Protein AF-A0A6P1ME14-F1 (afdb_monomer_lite)

pLDDT: mean 78.13, std 20.71, range [22.12, 97.94]

Foldseek 3Di:
DDDDDDDDDDPPPPPPPPPDPAQAEDELDPDDDDDGPPDAPQDPVCPPPPPPDQADFDFYDHPVQSQEGEGPEEGEHQEYEFEAPHAREYEDQYEYHHCAEYEQAYEATEYEYYHNYEYAYNAEYEYNDYEYEYEYEANYEYEHQYYDDPDAPYEYEYEYYNQYEYEHDNHPLPAAHAAPHEYEYEDAYEYEDPPAALVRCCVRYQVNHYAYEAEAWYKYFGDADDDCPVVVVVSVVVRRYHYHHPDDDDDDQDWDQDNVGRMTTRDPRQVLNVVCVVLVDNCDDQQGQSCPLPHGSVQCSQQVADSVDSVGSHDDWDWDDDPQWIKIKGKGFPPGPQKDKAKWKDQDPVVVDTDRDQKDWDDWACPVDRIIMTIIIGHPPDPGMDMDMDMDGD

Organism: NCBI:txid2697043

Structure (mmCIF, N/CA/C/O backbone):
data_AF-A0A6P1ME14-F1
#
_entry.id   AF-A0A6P1ME14-F1
#
loop_
_atom_site.group_PDB
_atom_site.id
_atom_site.type_symbol
_atom_site.label_atom_id
_atom_site.label_alt_id
_atom_site.label_comp_id
_atom_site.label_asym_id
_atom_site.label_entity_id
_atom_site.label_seq_id
_atom_site.pdbx_PDB_ins_code
_atom_site.Cartn_x
_atom_site.Cartn_y
_atom_site.Cartn_z
_atom_site.occupancy
_atom_site.B_iso_or_equiv
_atom_site.auth_seq_id
_atom_site.auth_comp_id
_atom_site.auth_asym_id
_atom_site.auth_atom_id
_atom_site.pdbx_PDB_model_num
ATOM 1 N N . MET A 1 1 ? 82.181 26.492 -39.542 1.00 42.84 1 MET A N 1
ATOM 2 C CA . MET A 1 1 ? 81.025 25.579 -39.397 1.00 42.84 1 MET A CA 1
ATOM 3 C C . MET A 1 1 ? 79.890 26.352 -38.741 1.00 42.84 1 MET A C 1
ATOM 5 O O . MET A 1 1 ? 80.064 26.824 -37.628 1.00 42.84 1 MET A O 1
ATOM 9 N N . ARG A 1 2 ? 78.790 26.602 -39.465 1.00 36.75 2 ARG A N 1
ATOM 10 C CA . ARG A 1 2 ? 77.637 27.383 -38.981 1.00 36.75 2 ARG A CA 1
ATOM 11 C C . ARG A 1 2 ? 76.643 26.447 -38.288 1.00 36.75 2 ARG A C 1
ATOM 13 O O . ARG A 1 2 ? 76.099 25.559 -38.936 1.00 36.75 2 ARG A O 1
ATOM 20 N N . SER A 1 3 ? 76.435 26.657 -36.991 1.00 40.84 3 SER A N 1
ATOM 21 C CA . SER A 1 3 ? 75.409 25.988 -36.185 1.00 40.84 3 SER A CA 1
ATOM 22 C C . SER A 1 3 ? 74.019 26.469 -36.615 1.00 40.84 3 SER A C 1
ATOM 24 O O . SER A 1 3 ? 73.755 27.671 -36.635 1.00 40.84 3 SER A O 1
ATOM 26 N N . ARG A 1 4 ? 73.146 25.538 -37.015 1.00 40.12 4 ARG A N 1
ATOM 27 C CA . ARG A 1 4 ? 71.728 25.798 -37.293 1.00 40.12 4 ARG A CA 1
ATOM 28 C C . ARG A 1 4 ? 70.931 25.499 -36.024 1.00 40.12 4 ARG A C 1
ATOM 30 O O . ARG A 1 4 ? 70.726 24.336 -35.692 1.00 40.12 4 ARG A O 1
ATOM 37 N N . VAL A 1 5 ? 70.467 26.546 -35.347 1.00 38.69 5 VAL A N 1
ATOM 38 C CA . VAL A 1 5 ? 69.468 26.449 -34.276 1.00 38.69 5 VAL A CA 1
ATOM 39 C C . VAL A 1 5 ? 68.116 26.160 -34.930 1.00 38.69 5 VAL A C 1
ATOM 41 O O . VAL A 1 5 ? 67.584 26.992 -35.664 1.00 38.69 5 VAL A O 1
ATOM 44 N N . LYS A 1 6 ? 67.588 24.951 -34.719 1.00 34.69 6 LYS A N 1
ATOM 45 C CA . LYS A 1 6 ? 66.213 24.594 -35.083 1.00 34.69 6 LYS A CA 1
ATOM 46 C C . LYS A 1 6 ? 65.283 25.139 -34.001 1.00 34.69 6 LYS A C 1
ATOM 48 O O . LYS A 1 6 ? 65.315 24.665 -32.871 1.00 34.69 6 LYS A O 1
ATOM 53 N N . TRP A 1 7 ? 64.458 26.115 -34.359 1.00 30.25 7 TRP A N 1
ATOM 54 C CA . TRP A 1 7 ? 63.293 26.496 -33.571 1.00 30.25 7 TRP A CA 1
ATOM 55 C C . TRP A 1 7 ? 62.245 25.384 -33.698 1.00 30.25 7 TRP A C 1
ATOM 57 O O . TRP A 1 7 ? 61.691 25.174 -34.776 1.00 30.25 7 TRP A O 1
ATOM 67 N N . MET A 1 8 ? 62.006 24.641 -32.617 1.00 27.20 8 MET A N 1
ATOM 68 C CA . MET A 1 8 ? 60.807 23.817 -32.470 1.00 27.20 8 MET A CA 1
ATOM 69 C C . MET A 1 8 ? 59.681 24.747 -32.027 1.00 27.20 8 MET A C 1
ATOM 71 O O . MET A 1 8 ? 59.617 25.145 -30.867 1.00 27.20 8 MET A O 1
ATOM 75 N N . GLY A 1 9 ? 58.826 25.134 -32.973 1.00 29.95 9 GLY A N 1
ATOM 76 C CA . GLY A 1 9 ? 57.543 25.746 -32.654 1.00 29.95 9 GLY A CA 1
ATOM 77 C C . GLY A 1 9 ? 56.704 24.726 -31.895 1.00 29.95 9 GLY A C 1
ATOM 78 O O . GLY A 1 9 ? 56.288 23.717 -32.459 1.00 29.95 9 GLY A O 1
ATOM 79 N N . MET A 1 10 ? 56.515 24.964 -30.603 1.00 24.14 10 MET A N 1
ATOM 80 C CA . MET A 1 10 ? 55.598 24.206 -29.768 1.00 24.14 10 MET A CA 1
ATOM 81 C C . MET A 1 10 ? 54.180 24.596 -30.196 1.00 24.14 10 MET A C 1
ATOM 83 O O . MET A 1 10 ? 53.711 25.695 -29.904 1.00 24.14 10 MET A O 1
ATOM 87 N N . LEU A 1 11 ? 53.529 23.722 -30.966 1.00 23.81 11 LEU A N 1
ATOM 88 C CA . LEU A 1 11 ? 52.112 23.839 -31.288 1.00 23.81 11 LEU A CA 1
ATOM 89 C C . LEU A 1 11 ? 51.332 23.582 -29.996 1.00 23.81 11 LEU A C 1
ATOM 91 O O . LEU A 1 11 ? 51.128 22.440 -29.593 1.00 23.81 11 LEU A O 1
ATOM 95 N N . MET A 1 12 ? 50.945 24.657 -29.318 1.00 22.16 12 MET A N 1
ATOM 96 C CA . MET A 1 12 ? 50.027 24.598 -28.192 1.00 22.16 12 MET A CA 1
ATOM 97 C C . MET A 1 12 ? 48.624 24.376 -28.767 1.00 22.16 12 MET A C 1
ATOM 99 O O . MET A 1 12 ? 47.955 25.318 -29.187 1.00 22.16 12 MET A O 1
ATOM 103 N N . VAL A 1 13 ? 48.199 23.115 -28.859 1.00 23.05 13 VAL A N 1
ATOM 104 C CA . VAL A 1 13 ? 46.792 22.786 -29.098 1.00 23.05 13 VAL A CA 1
ATOM 105 C C . VAL A 1 13 ? 46.069 23.033 -27.781 1.00 23.05 13 VAL A C 1
ATOM 107 O O . VAL A 1 13 ? 46.094 22.206 -26.874 1.00 23.05 13 VAL A O 1
ATOM 110 N N . VAL A 1 14 ? 45.459 24.208 -27.658 1.00 22.12 14 VAL A N 1
ATOM 111 C CA . VAL A 1 14 ? 44.410 24.428 -26.666 1.00 22.12 14 VAL A CA 1
ATOM 112 C C . VAL A 1 14 ? 43.217 23.610 -27.143 1.00 22.12 14 VAL A C 1
ATOM 114 O O . VAL A 1 14 ? 42.500 24.020 -28.054 1.00 22.12 14 VAL A O 1
ATOM 117 N N . ILE A 1 15 ? 43.026 22.424 -26.567 1.00 25.47 15 ILE A N 1
ATOM 118 C CA . ILE A 1 15 ? 41.727 21.761 -26.623 1.00 25.47 15 ILE A CA 1
ATOM 119 C C . ILE A 1 15 ? 40.830 22.594 -25.713 1.00 25.47 15 ILE A C 1
ATOM 121 O O . ILE A 1 15 ? 40.847 22.449 -24.493 1.00 25.47 15 ILE A O 1
ATOM 125 N N . ALA A 1 16 ? 40.091 23.528 -26.308 1.00 24.59 16 ALA A N 1
ATOM 126 C CA . ALA A 1 16 ? 38.896 24.038 -25.668 1.00 24.59 16 ALA A CA 1
ATOM 127 C C . ALA A 1 16 ? 37.980 22.826 -25.477 1.00 24.59 16 ALA A C 1
ATOM 129 O O . ALA A 1 16 ? 37.454 22.284 -26.450 1.00 24.59 16 ALA A O 1
ATOM 130 N N . VAL A 1 17 ? 37.835 22.362 -24.236 1.00 31.52 17 VAL A N 1
ATOM 131 C CA . VAL A 1 17 ? 36.714 21.499 -23.879 1.00 31.52 17 VAL A CA 1
ATOM 132 C C . VAL A 1 17 ? 35.486 22.373 -24.064 1.00 31.52 17 VAL A C 1
ATOM 134 O O . VAL A 1 17 ? 35.168 23.217 -23.228 1.00 31.52 17 VAL A O 1
ATOM 137 N N . VAL A 1 18 ? 34.854 22.245 -25.226 1.00 32.25 18 VAL A N 1
ATOM 138 C CA . VAL A 1 18 ? 33.526 22.793 -25.444 1.00 32.25 18 VAL A CA 1
ATOM 139 C C . VAL A 1 18 ? 32.626 22.003 -24.505 1.00 32.25 18 VAL A C 1
ATOM 141 O O . VAL A 1 18 ? 32.340 20.831 -24.745 1.00 32.25 18 VAL A O 1
ATOM 144 N N . SER A 1 19 ? 32.234 22.627 -23.397 1.00 40.09 19 SER A N 1
ATOM 145 C CA . SER A 1 19 ? 31.098 22.198 -22.589 1.00 40.09 19 SER A CA 1
ATOM 146 C C . SER A 1 19 ? 29.894 22.094 -23.528 1.00 40.09 19 SER A C 1
ATOM 148 O O . SER A 1 19 ? 29.327 23.112 -23.926 1.00 40.09 19 SER A O 1
ATOM 150 N N . GLY A 1 20 ? 29.580 20.886 -23.988 1.00 37.31 20 GLY A N 1
ATOM 151 C CA . GLY A 1 20 ? 28.549 20.693 -25.007 1.00 37.31 20 GLY A CA 1
ATOM 152 C C . GLY A 1 20 ? 28.558 19.347 -25.723 1.00 37.31 20 GLY A C 1
ATOM 153 O O . GLY A 1 20 ? 27.591 19.045 -26.414 1.00 37.31 20 GLY A O 1
ATOM 154 N N . VAL A 1 21 ? 29.585 18.506 -25.561 1.00 41.06 21 VAL A N 1
ATOM 155 C CA . VAL A 1 21 ? 29.520 17.134 -26.087 1.00 41.06 21 VAL A CA 1
ATOM 156 C C . VAL A 1 21 ? 28.715 16.271 -25.111 1.00 41.06 21 VAL A C 1
ATOM 158 O O . VAL A 1 21 ? 29.272 15.615 -24.236 1.00 41.06 21 VAL A O 1
ATOM 161 N N . GLN A 1 22 ? 27.385 16.311 -25.238 1.00 48.19 22 GLN A N 1
ATOM 162 C CA . GLN A 1 22 ? 26.518 15.262 -24.698 1.00 48.19 22 GLN A CA 1
ATOM 163 C C . GLN A 1 22 ? 26.996 13.916 -25.252 1.00 48.19 22 GLN A C 1
ATOM 165 O O . GLN A 1 22 ? 27.201 13.774 -26.460 1.00 48.19 22 GLN A O 1
ATOM 170 N N . ALA A 1 23 ? 27.167 12.923 -24.383 1.00 49.28 23 ALA A N 1
ATOM 171 C CA . ALA A 1 23 ? 27.385 11.557 -24.830 1.00 49.28 23 ALA A CA 1
ATOM 172 C C . ALA A 1 23 ? 26.165 11.111 -25.657 1.00 49.28 23 ALA A C 1
ATOM 174 O O . ALA A 1 23 ? 25.034 11.078 -25.164 1.00 49.28 23 ALA A O 1
ATOM 175 N N . ALA A 1 24 ? 26.387 10.810 -26.938 1.00 58.59 24 ALA A N 1
ATOM 176 C CA . ALA A 1 24 ? 25.309 10.499 -27.876 1.00 58.59 24 ALA A CA 1
ATOM 177 C C . ALA A 1 24 ? 24.588 9.177 -27.532 1.00 58.59 24 ALA A C 1
ATOM 179 O O . ALA A 1 24 ? 23.380 9.055 -27.754 1.00 58.59 24 ALA A O 1
ATOM 180 N N . THR A 1 25 ? 25.305 8.216 -26.940 1.00 56.34 25 THR A N 1
ATOM 181 C CA . THR A 1 25 ? 24.776 6.907 -26.535 1.00 56.34 25 THR A CA 1
ATOM 182 C C . THR A 1 25 ? 25.690 6.286 -25.475 1.00 56.34 25 THR A C 1
ATOM 184 O O . THR A 1 25 ? 26.910 6.326 -25.636 1.00 56.34 25 THR A O 1
ATOM 187 N N . VAL A 1 26 ? 25.114 5.696 -24.424 1.00 63.88 26 VAL A N 1
ATOM 188 C CA . VAL A 1 26 ? 25.801 4.734 -23.540 1.00 63.88 26 VAL A CA 1
ATOM 189 C C . VAL A 1 26 ? 25.343 3.333 -23.937 1.00 63.88 26 VAL A C 1
ATOM 191 O O . VAL A 1 26 ? 24.138 3.074 -23.982 1.00 63.88 26 VAL A O 1
ATOM 194 N N . ASP A 1 27 ? 26.295 2.457 -24.251 1.00 60.56 27 ASP A N 1
ATOM 195 C CA . ASP A 1 27 ? 26.045 1.071 -24.655 1.00 60.56 27 ASP A CA 1
ATOM 196 C C . ASP A 1 27 ? 26.793 0.118 -23.713 1.00 60.56 27 ASP A C 1
ATOM 198 O O . ASP A 1 27 ? 28.022 0.172 -23.603 1.00 60.56 27 ASP A O 1
ATOM 202 N N . MET A 1 28 ? 26.057 -0.732 -22.996 1.00 61.06 28 MET A N 1
ATOM 203 C CA . MET A 1 28 ? 26.640 -1.738 -22.106 1.00 61.06 28 MET A CA 1
ATOM 204 C C . MET A 1 28 ? 26.866 -3.031 -22.895 1.00 61.06 28 MET A C 1
ATOM 206 O O . MET A 1 28 ? 26.016 -3.920 -22.930 1.00 61.06 28 MET A O 1
ATOM 210 N N . VAL A 1 29 ? 28.016 -3.130 -23.573 1.00 53.41 29 VAL A N 1
ATOM 211 C CA . VAL A 1 29 ? 28.292 -4.240 -24.498 1.00 53.41 29 VAL A CA 1
ATOM 212 C C . VAL A 1 29 ? 28.886 -5.471 -23.805 1.00 53.41 29 VAL A C 1
ATOM 214 O O . VAL A 1 29 ? 29.984 -5.441 -23.233 1.00 53.41 29 VAL A O 1
ATOM 217 N N . GLY A 1 30 ? 28.228 -6.618 -23.989 1.00 41.38 30 GLY A N 1
ATOM 218 C CA . GLY A 1 30 ? 28.796 -7.951 -23.789 1.00 41.38 30 GLY A CA 1
ATOM 219 C C . GLY A 1 30 ? 29.881 -8.275 -24.830 1.00 41.38 30 GLY A C 1
ATOM 220 O O . GLY A 1 30 ? 29.626 -9.000 -25.780 1.00 41.38 30 GLY A O 1
ATOM 221 N N . ASN A 1 31 ? 31.095 -7.750 -24.618 1.00 48.91 31 ASN A N 1
ATOM 222 C CA . ASN A 1 31 ? 32.403 -8.079 -25.241 1.00 48.91 31 ASN A CA 1
ATOM 223 C C . ASN A 1 31 ? 32.952 -7.050 -26.252 1.00 48.91 31 ASN A C 1
ATOM 225 O O . ASN A 1 31 ? 33.573 -7.443 -27.237 1.00 48.91 31 ASN A O 1
ATOM 229 N N . GLY A 1 32 ? 32.763 -5.744 -26.024 1.00 39.75 32 GLY A N 1
ATOM 230 C CA . GLY A 1 32 ? 33.140 -4.702 -26.990 1.00 39.75 32 GLY A CA 1
ATOM 231 C C . GLY A 1 32 ? 34.232 -3.735 -26.529 1.00 39.75 32 GLY A C 1
ATOM 232 O O . GLY A 1 32 ? 34.147 -3.164 -25.451 1.00 39.75 32 GLY A O 1
ATOM 233 N N . THR A 1 33 ? 35.224 -3.550 -27.397 1.00 44.62 33 THR A N 1
ATOM 234 C CA . THR A 1 33 ? 36.292 -2.540 -27.391 1.00 44.62 33 THR A CA 1
ATOM 235 C C . THR A 1 33 ? 35.777 -1.099 -27.495 1.00 44.62 33 THR A C 1
ATOM 237 O O . THR A 1 33 ? 34.834 -0.849 -28.242 1.00 44.62 33 THR A O 1
ATOM 240 N N . ASP A 1 34 ? 36.481 -0.175 -26.830 1.00 43.88 34 ASP A N 1
ATOM 241 C CA . ASP A 1 34 ? 36.340 1.291 -26.866 1.00 43.88 34 ASP A CA 1
ATOM 242 C C . ASP A 1 34 ? 35.804 1.875 -28.182 1.00 43.88 34 ASP A C 1
ATOM 244 O O . ASP A 1 34 ? 36.520 1.967 -29.182 1.00 43.88 34 ASP A O 1
ATOM 248 N N . THR A 1 35 ? 34.582 2.406 -28.145 1.00 39.44 35 THR A N 1
ATOM 249 C CA . THR A 1 35 ? 34.130 3.415 -29.108 1.00 39.44 35 THR A CA 1
ATOM 250 C C . THR A 1 35 ? 33.301 4.479 -28.393 1.00 39.44 35 THR A C 1
ATOM 252 O O . THR A 1 35 ? 32.316 4.147 -27.742 1.00 39.44 35 THR A O 1
ATOM 255 N N . ASN A 1 36 ? 33.675 5.753 -28.579 1.00 39.50 36 ASN A N 1
ATOM 256 C CA . ASN A 1 36 ? 32.940 6.980 -28.200 1.00 39.50 36 ASN A CA 1
ATOM 257 C C . ASN A 1 36 ? 33.245 7.653 -26.847 1.00 39.50 36 ASN A C 1
ATOM 259 O O . ASN A 1 36 ? 32.402 8.374 -26.321 1.00 39.50 36 ASN A O 1
ATOM 263 N N . GLY A 1 37 ? 34.476 7.549 -26.338 1.00 41.03 37 GLY A N 1
ATOM 264 C CA . GLY A 1 37 ? 34.987 8.524 -25.360 1.00 41.03 37 GLY A CA 1
ATOM 265 C C . GLY A 1 37 ? 34.508 8.347 -23.916 1.00 41.03 37 GLY A C 1
ATOM 266 O O . GLY A 1 37 ? 34.778 9.213 -23.086 1.00 41.03 37 GLY A O 1
ATOM 267 N N . PHE A 1 38 ? 33.874 7.222 -23.590 1.00 40.72 38 PHE A N 1
ATOM 268 C CA . PHE A 1 38 ? 33.839 6.749 -22.210 1.00 40.72 38 PHE A CA 1
ATOM 269 C C . PHE A 1 38 ? 35.188 6.114 -21.895 1.00 40.72 38 PHE A C 1
ATOM 271 O O . PHE A 1 38 ? 35.527 5.068 -22.432 1.00 40.72 38 PHE A O 1
ATOM 278 N N . HIS A 1 39 ? 35.984 6.770 -21.053 1.00 41.06 39 HIS A N 1
ATOM 279 C CA . HIS A 1 39 ? 37.200 6.157 -20.535 1.00 41.06 39 HIS A CA 1
ATOM 280 C C . HIS A 1 39 ? 36.810 5.055 -19.546 1.00 41.06 39 HIS A C 1
ATOM 282 O O . HIS A 1 39 ? 36.314 5.345 -18.458 1.00 41.06 39 HIS A O 1
ATOM 288 N N . TYR A 1 40 ? 37.066 3.798 -19.909 1.00 43.06 40 TYR A N 1
ATOM 28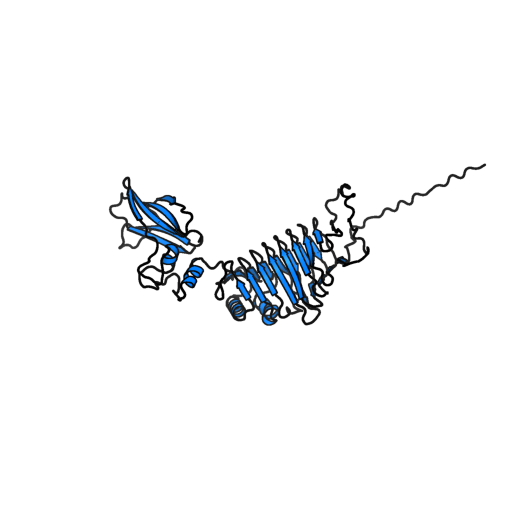9 C CA . TYR A 1 40 ? 37.058 2.691 -18.959 1.00 43.06 40 TYR A CA 1
ATOM 290 C C . TYR A 1 40 ? 38.152 2.932 -17.913 1.00 43.06 40 TYR A C 1
ATOM 292 O O . TYR A 1 40 ? 39.341 2.996 -18.233 1.00 43.06 40 TYR A O 1
ATOM 300 N N . TRP A 1 41 ? 37.771 3.075 -16.646 1.00 42.59 41 TRP A N 1
ATOM 301 C CA . TRP A 1 41 ? 38.716 3.103 -15.531 1.00 42.59 41 TRP A CA 1
ATOM 302 C C . TRP A 1 41 ? 38.721 1.757 -14.819 1.00 42.59 41 TRP A C 1
ATOM 304 O O . TRP A 1 41 ? 38.243 1.617 -13.700 1.00 42.59 41 TRP A O 1
ATOM 314 N N . SER A 1 42 ? 39.307 0.765 -15.487 1.00 38.16 42 SER A N 1
ATOM 315 C CA . SER A 1 42 ? 39.599 -0.545 -14.904 1.00 38.16 42 SER A CA 1
ATOM 316 C C . SER A 1 42 ? 41.014 -0.638 -14.303 1.00 38.16 42 SER A C 1
ATOM 318 O O . SER A 1 42 ? 41.471 -1.740 -14.016 1.00 38.16 42 SER A O 1
ATOM 320 N N . ASP A 1 43 ? 41.741 0.476 -14.123 1.00 40.12 43 ASP A N 1
ATOM 321 C CA . ASP A 1 43 ? 43.052 0.471 -13.449 1.00 40.12 43 ASP A CA 1
ATOM 322 C C . ASP A 1 43 ? 42.922 0.924 -11.989 1.00 40.12 43 ASP A C 1
ATOM 324 O O . ASP A 1 43 ? 42.846 2.115 -11.669 1.00 40.12 43 ASP A O 1
ATOM 328 N N . THR A 1 44 ? 42.927 -0.054 -11.087 1.00 44.12 44 THR A N 1
ATOM 329 C CA . THR A 1 44 ? 42.918 0.141 -9.632 1.00 44.12 44 THR A CA 1
ATOM 330 C C . THR A 1 44 ? 44.147 0.895 -9.112 1.00 44.12 44 THR A C 1
ATOM 332 O O . THR A 1 44 ? 44.089 1.464 -8.023 1.00 44.12 44 THR A O 1
ATOM 335 N N . ASN A 1 45 ? 45.235 1.008 -9.885 1.00 43.81 45 ASN A N 1
ATOM 336 C CA . ASN A 1 45 ? 46.420 1.776 -9.482 1.00 43.81 45 ASN A CA 1
ATOM 337 C C . ASN A 1 45 ? 46.271 3.292 -9.679 1.00 43.81 45 ASN A C 1
ATOM 339 O O . ASN A 1 45 ? 47.085 4.055 -9.157 1.00 43.81 45 ASN A O 1
ATOM 343 N N . 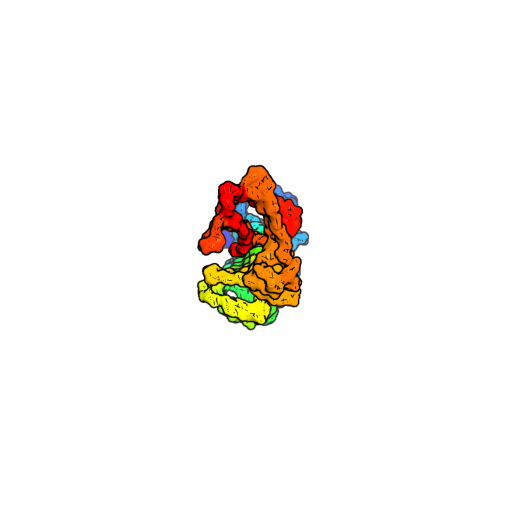ASN A 1 46 ? 45.239 3.751 -10.396 1.00 41.19 46 ASN A N 1
ATOM 344 C CA . ASN A 1 46 ? 45.047 5.170 -10.713 1.00 41.19 46 ASN A CA 1
ATOM 345 C C . ASN A 1 46 ? 44.035 5.884 -9.794 1.00 41.19 46 ASN A C 1
ATOM 347 O O . ASN A 1 46 ? 43.671 7.036 -10.024 1.00 41.19 46 ASN A O 1
ATOM 351 N N . TRP A 1 47 ? 43.624 5.227 -8.704 1.00 46.41 47 TRP A N 1
ATOM 352 C CA . TRP A 1 47 ? 42.684 5.756 -7.705 1.00 46.41 47 TRP A CA 1
ATOM 353 C C . TRP A 1 47 ? 43.215 6.968 -6.911 1.00 46.41 47 TRP A C 1
ATOM 355 O O . TRP A 1 47 ? 42.449 7.628 -6.215 1.00 46.41 47 TRP A O 1
ATOM 365 N N . ASN A 1 48 ? 44.508 7.297 -7.032 1.00 38.41 48 ASN A N 1
ATOM 366 C CA . ASN A 1 48 ? 45.144 8.420 -6.329 1.00 38.41 48 ASN A CA 1
ATOM 367 C C . ASN A 1 48 ? 45.192 9.735 -7.129 1.00 38.41 48 ASN A C 1
ATOM 369 O O . ASN A 1 48 ? 45.689 10.741 -6.616 1.00 38.41 48 ASN A O 1
ATOM 373 N N . ALA A 1 49 ? 44.677 9.774 -8.362 1.00 40.84 49 ALA A N 1
ATOM 374 C CA . ALA A 1 49 ? 44.512 11.035 -9.076 1.00 40.84 49 ALA A CA 1
ATOM 375 C C . ALA A 1 49 ? 43.239 11.739 -8.580 1.00 40.84 49 ALA A C 1
ATOM 377 O O . ALA A 1 49 ? 42.131 11.469 -9.037 1.00 40.84 49 ALA A O 1
ATOM 378 N N . VAL A 1 50 ? 43.412 12.647 -7.618 1.00 38.84 50 VAL A N 1
ATOM 379 C CA . VAL A 1 50 ? 42.378 13.574 -7.145 1.00 38.84 50 VAL A CA 1
ATOM 380 C C . VAL A 1 50 ? 41.830 14.361 -8.344 1.00 38.84 50 VAL A C 1
ATOM 382 O O . VAL A 1 50 ? 42.432 15.341 -8.778 1.00 38.84 50 VAL A O 1
ATOM 385 N N . ILE A 1 51 ? 40.684 13.947 -8.890 1.00 42.69 51 ILE A N 1
ATOM 386 C CA . ILE A 1 51 ? 39.898 14.795 -9.791 1.00 42.69 51 ILE A CA 1
ATOM 387 C C . ILE A 1 51 ? 39.178 15.820 -8.913 1.00 42.69 51 ILE A C 1
ATOM 389 O O . ILE A 1 51 ? 38.264 15.480 -8.164 1.00 42.69 51 ILE A O 1
ATOM 393 N N . THR A 1 52 ? 39.635 17.071 -8.984 1.00 44.59 52 THR A N 1
ATOM 394 C CA . THR A 1 52 ? 39.186 18.202 -8.156 1.00 44.59 52 THR A CA 1
ATOM 395 C C . THR A 1 52 ? 37.921 18.899 -8.664 1.00 44.59 52 THR A C 1
ATOM 397 O O . THR A 1 52 ? 37.452 19.826 -8.010 1.00 44.59 52 THR A O 1
ATOM 400 N N . SER A 1 53 ? 37.343 18.486 -9.796 1.00 45.94 53 SER A N 1
ATOM 401 C CA . SER A 1 53 ? 36.061 19.024 -10.269 1.00 45.94 53 SER A CA 1
ATOM 402 C C . SER A 1 53 ? 34.919 18.077 -9.907 1.00 45.94 53 SER A C 1
ATOM 404 O O . SER A 1 53 ? 34.850 16.964 -10.430 1.00 45.94 53 SER A O 1
ATOM 406 N N . ALA A 1 54 ? 34.024 18.532 -9.031 1.00 50.50 54 ALA A N 1
ATOM 407 C CA . ALA A 1 54 ? 32.858 17.789 -8.549 1.00 50.50 54 ALA A CA 1
ATOM 408 C C . ALA A 1 54 ? 31.816 17.453 -9.643 1.00 50.50 54 ALA A C 1
ATOM 410 O O . ALA A 1 54 ? 30.944 16.629 -9.402 1.00 50.50 54 ALA A O 1
ATOM 411 N N . ASP A 1 55 ? 31.936 18.024 -10.848 1.00 45.19 55 ASP A N 1
ATOM 412 C CA . ASP A 1 55 ? 30.853 18.034 -11.848 1.00 45.19 55 ASP A CA 1
ATOM 413 C C . ASP A 1 55 ? 31.044 17.082 -13.043 1.00 45.19 55 ASP A C 1
ATOM 415 O O . ASP A 1 55 ? 30.308 17.159 -14.025 1.00 45.19 55 ASP A O 1
ATOM 419 N N . SER A 1 56 ? 32.047 16.198 -13.027 1.00 46.31 56 SER A N 1
ATOM 420 C CA . SER A 1 56 ? 32.224 15.215 -14.110 1.00 46.31 56 SER A CA 1
ATOM 421 C C . SER A 1 56 ? 31.580 13.877 -13.738 1.00 46.31 56 SER A C 1
ATOM 423 O O . SER A 1 56 ? 32.021 13.274 -12.757 1.00 46.31 56 SER A O 1
ATOM 425 N N . PRO A 1 57 ? 30.577 13.388 -14.495 1.00 47.88 57 PRO A N 1
ATOM 426 C CA . PRO A 1 57 ? 29.903 12.131 -14.188 1.00 47.88 57 PRO A CA 1
ATOM 427 C C . PRO A 1 57 ? 30.884 10.961 -14.218 1.00 47.88 57 PRO A C 1
ATOM 429 O O . PRO A 1 57 ? 31.597 10.767 -15.206 1.00 47.88 57 PRO A O 1
ATOM 432 N N . ARG A 1 58 ? 30.944 10.187 -13.128 1.00 52.53 58 ARG A N 1
ATOM 433 C CA . ARG A 1 58 ? 31.888 9.074 -12.994 1.00 52.53 58 ARG A CA 1
ATOM 434 C C . ARG A 1 58 ? 31.203 7.755 -13.313 1.00 52.53 58 ARG A C 1
ATOM 436 O O . ARG A 1 58 ? 30.605 7.137 -12.447 1.00 52.53 58 ARG A O 1
ATOM 443 N N . VAL A 1 59 ? 31.354 7.282 -14.545 1.00 50.34 59 VAL A N 1
ATOM 444 C CA . VAL A 1 59 ? 30.965 5.913 -14.907 1.00 50.34 59 VAL A CA 1
ATOM 445 C C . VAL A 1 59 ? 32.095 4.965 -14.510 1.00 50.34 59 VAL A C 1
ATOM 447 O O . VAL A 1 59 ? 33.187 5.034 -15.072 1.00 50.34 59 VAL A O 1
ATOM 450 N N . ARG A 1 60 ? 31.859 4.097 -13.521 1.00 52.56 60 ARG A N 1
ATOM 451 C CA . ARG A 1 60 ? 32.812 3.045 -13.128 1.00 52.56 60 ARG A CA 1
ATOM 452 C C . ARG A 1 60 ? 32.397 1.721 -13.754 1.00 52.56 60 ARG A C 1
ATOM 454 O O . ARG A 1 60 ? 31.241 1.337 -13.629 1.00 52.56 60 ARG A O 1
ATOM 461 N N . TYR A 1 61 ? 33.349 1.054 -14.395 1.00 43.19 61 TYR A N 1
ATOM 462 C CA . TYR A 1 61 ? 33.196 -0.265 -15.001 1.00 43.19 61 TYR A CA 1
ATOM 463 C C . TYR A 1 61 ? 34.444 -1.074 -14.660 1.00 43.19 61 TYR A C 1
ATOM 465 O O . TYR A 1 61 ? 35.553 -0.644 -14.992 1.00 43.19 61 TYR A O 1
ATOM 473 N N . ASP A 1 62 ? 34.284 -2.221 -14.011 1.00 51.03 62 ASP A N 1
ATOM 474 C CA . ASP A 1 62 ? 35.357 -3.202 -13.882 1.00 51.03 62 ASP A CA 1
ATOM 475 C C . ASP A 1 62 ? 34.953 -4.521 -14.560 1.00 51.03 62 ASP A C 1
ATOM 477 O O . ASP A 1 62 ? 33.822 -4.706 -15.011 1.00 51.03 62 ASP A O 1
ATOM 481 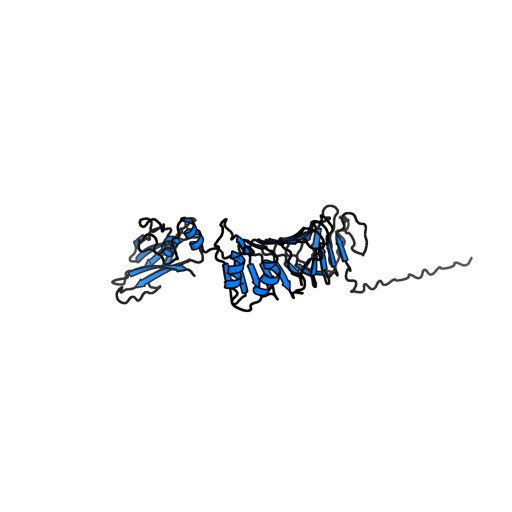N N . THR A 1 63 ? 35.914 -5.425 -14.729 1.00 51.31 63 THR A N 1
ATOM 482 C CA . THR A 1 63 ? 35.694 -6.699 -15.427 1.00 51.31 63 THR A CA 1
ATOM 483 C C . THR A 1 63 ? 34.838 -7.698 -14.644 1.00 51.31 63 THR A C 1
ATOM 485 O O . THR A 1 63 ? 34.373 -8.668 -15.242 1.00 51.31 63 THR A O 1
ATOM 488 N N . GLU A 1 64 ? 34.635 -7.479 -13.346 1.00 61.62 64 GLU A N 1
ATOM 489 C CA . GLU A 1 64 ? 33.743 -8.244 -12.465 1.00 61.62 64 GLU A CA 1
ATOM 490 C C . GLU A 1 64 ? 32.330 -7.610 -12.396 1.00 61.62 64 GLU A C 1
ATOM 492 O O . GLU A 1 64 ? 31.355 -8.314 -12.144 1.00 61.62 64 GLU A O 1
ATOM 497 N N . ASP A 1 65 ? 32.208 -6.325 -12.752 1.00 67.88 65 ASP A N 1
ATOM 498 C CA . ASP A 1 65 ? 31.027 -5.456 -12.662 1.00 67.88 65 ASP A CA 1
ATOM 499 C C . ASP A 1 65 ? 30.522 -5.016 -14.047 1.00 67.88 65 ASP A C 1
ATOM 501 O O . ASP A 1 65 ? 30.115 -3.873 -14.273 1.00 67.88 65 ASP A O 1
ATOM 505 N N . ARG A 1 66 ? 30.549 -5.934 -15.015 1.00 66.25 66 ARG A N 1
ATOM 506 C CA . ARG A 1 66 ? 30.232 -5.644 -16.425 1.00 66.25 66 ARG A CA 1
ATOM 507 C C . ARG A 1 66 ? 28.797 -5.194 -16.688 1.00 66.25 66 ARG A C 1
ATOM 509 O O . ARG A 1 66 ? 28.490 -4.724 -17.783 1.00 66.25 66 ARG A O 1
ATOM 516 N N . ASP A 1 67 ? 27.937 -5.372 -15.703 1.00 73.00 67 ASP A N 1
ATOM 517 C CA . ASP A 1 67 ? 26.536 -5.007 -15.680 1.00 73.00 67 ASP A CA 1
ATOM 518 C C . ASP A 1 67 ? 26.272 -3.751 -14.843 1.00 73.00 67 ASP A C 1
ATOM 520 O O . ASP A 1 67 ? 25.139 -3.292 -14.831 1.00 73.00 67 ASP A O 1
ATOM 524 N N . LYS A 1 68 ? 27.269 -3.156 -14.170 1.00 81.12 68 LYS A N 1
ATOM 525 C CA . LYS A 1 68 ? 27.032 -2.075 -13.201 1.00 81.12 68 LYS A CA 1
ATOM 526 C C . LYS A 1 68 ? 27.388 -0.688 -13.733 1.00 81.12 68 LYS A C 1
ATOM 528 O O . LYS A 1 68 ? 28.394 -0.488 -14.408 1.00 81.12 68 LYS A O 1
ATOM 533 N N . LEU A 1 69 ? 26.569 0.290 -13.364 1.00 84.69 69 LEU A N 1
ATOM 534 C CA . LEU A 1 69 ? 26.771 1.717 -13.579 1.00 84.69 69 LEU A CA 1
ATOM 535 C C . LEU A 1 69 ? 26.561 2.440 -12.247 1.00 84.69 69 LEU A C 1
ATOM 537 O O . LEU A 1 69 ? 25.455 2.470 -11.723 1.00 84.69 69 LEU A O 1
ATOM 541 N N . TYR A 1 70 ? 27.611 3.049 -11.706 1.00 84.50 70 TYR A N 1
ATOM 542 C CA . TYR A 1 70 ? 27.496 3.894 -10.516 1.00 84.50 70 TYR A CA 1
ATOM 543 C C . TYR A 1 70 ? 27.302 5.357 -10.930 1.00 84.50 70 TYR A C 1
ATOM 545 O O . TYR A 1 70 ? 28.055 5.865 -11.757 1.00 84.50 70 TYR A O 1
ATOM 553 N N . LEU A 1 71 ? 26.303 6.024 -10.357 1.00 82.56 71 LEU A N 1
ATOM 554 C CA . LEU A 1 71 ? 25.953 7.421 -10.585 1.00 82.56 71 LEU A CA 1
ATOM 555 C C . LEU A 1 71 ? 26.123 8.208 -9.285 1.00 82.56 71 LEU A C 1
ATOM 557 O O . LEU A 1 71 ? 25.284 8.160 -8.389 1.00 82.56 71 LEU A O 1
ATOM 561 N N . ASP A 1 72 ? 27.222 8.950 -9.199 1.00 78.50 72 ASP A N 1
ATOM 562 C CA . ASP A 1 72 ? 27.489 9.936 -8.143 1.00 78.50 72 ASP A CA 1
ATOM 563 C C . ASP A 1 72 ? 27.246 11.385 -8.604 1.00 78.50 72 ASP A C 1
ATOM 565 O O . ASP A 1 72 ? 27.436 12.331 -7.844 1.00 78.50 72 ASP A O 1
ATOM 569 N N . ALA A 1 73 ? 26.803 11.554 -9.850 1.00 84.38 73 ALA A N 1
ATOM 570 C CA . ALA A 1 73 ? 26.450 12.822 -10.473 1.00 84.38 73 ALA A CA 1
ATOM 571 C C . ALA A 1 73 ? 25.204 12.642 -11.351 1.00 84.38 73 ALA A C 1
ATOM 573 O O . ALA A 1 73 ? 24.707 11.526 -11.513 1.00 84.38 73 ALA A O 1
ATOM 574 N N . SER A 1 74 ? 24.737 13.731 -11.968 1.00 90.62 74 SER A N 1
ATOM 575 C CA . SER A 1 74 ? 23.507 13.729 -12.768 1.00 90.62 74 SER A CA 1
ATOM 576 C C . SER A 1 74 ? 23.755 13.952 -14.269 1.00 90.62 74 SER A C 1
ATOM 578 O O . SER A 1 74 ? 23.520 15.053 -14.778 1.00 90.62 74 SER A O 1
ATOM 580 N N . PRO A 1 75 ? 24.294 12.958 -15.005 1.00 87.69 75 PRO A N 1
ATOM 581 C CA . PRO A 1 75 ? 24.581 13.106 -16.427 1.00 87.69 75 PRO A CA 1
ATOM 582 C C . PRO A 1 75 ? 23.313 13.207 -17.280 1.00 87.69 75 PRO A C 1
ATOM 584 O O . PRO A 1 75 ? 22.272 12.625 -16.977 1.00 87.69 75 PRO A O 1
ATOM 587 N N . THR A 1 76 ? 23.444 13.870 -18.430 1.00 87.06 76 THR A N 1
ATOM 588 C CA . THR A 1 76 ? 22.471 13.779 -19.524 1.00 87.06 76 THR A CA 1
ATOM 589 C C . THR A 1 76 ? 23.090 13.061 -20.716 1.00 87.06 76 THR A C 1
ATOM 591 O O . THR A 1 76 ? 24.158 13.447 -21.195 1.00 87.06 76 THR A O 1
ATOM 594 N N . VAL A 1 77 ? 22.400 12.045 -21.219 1.00 87.00 77 VAL A N 1
ATOM 595 C CA . VAL A 1 77 ? 22.758 11.289 -22.422 1.00 87.00 77 VAL A CA 1
ATOM 596 C C . VAL A 1 77 ? 21.602 11.346 -23.409 1.00 87.00 77 VAL A C 1
ATOM 598 O O . VAL A 1 77 ? 20.463 11.622 -23.034 1.00 87.00 77 VAL A O 1
ATOM 601 N N . ASN A 1 78 ? 21.863 11.078 -24.684 1.00 87.44 78 ASN A N 1
ATOM 602 C CA . ASN A 1 78 ? 20.765 11.023 -25.644 1.00 87.44 78 ASN A CA 1
ATOM 603 C C . ASN A 1 78 ? 19.975 9.705 -25.554 1.00 87.44 78 ASN A C 1
ATOM 605 O O . ASN A 1 78 ? 18.746 9.722 -25.516 1.00 87.44 78 ASN A O 1
ATOM 609 N N . SER A 1 79 ? 20.656 8.567 -25.428 1.00 87.56 79 SER A N 1
ATOM 610 C CA . SER A 1 79 ? 20.009 7.264 -25.227 1.00 87.56 79 SER A CA 1
ATOM 611 C C . SER A 1 79 ? 20.861 6.321 -24.379 1.00 87.56 79 SER A C 1
ATOM 613 O O . SER A 1 79 ? 22.087 6.459 -24.336 1.00 87.56 79 SER A O 1
ATOM 615 N N . PHE A 1 80 ? 20.204 5.353 -23.741 1.00 89.00 80 PHE A N 1
ATOM 616 C CA . PHE A 1 80 ? 20.833 4.243 -23.022 1.00 89.00 80 PHE A CA 1
ATOM 617 C C . PHE A 1 80 ? 20.315 2.926 -23.599 1.00 89.00 80 PHE A C 1
ATOM 619 O O . PHE A 1 80 ? 19.104 2.758 -23.729 1.00 89.00 80 PHE A O 1
ATOM 626 N N . THR A 1 81 ? 21.206 2.013 -23.983 1.00 88.75 81 THR A N 1
ATOM 627 C CA . THR A 1 81 ? 20.819 0.718 -24.566 1.00 88.75 81 THR A CA 1
ATOM 628 C C . THR A 1 81 ? 21.300 -0.432 -23.694 1.00 88.75 81 THR A C 1
ATOM 630 O O . THR A 1 81 ? 22.477 -0.490 -23.344 1.00 88.75 81 THR A O 1
ATOM 633 N N . VAL A 1 82 ? 20.389 -1.357 -23.386 1.00 86.44 82 VAL A N 1
ATOM 634 C CA . VAL A 1 82 ? 20.699 -2.625 -22.713 1.00 86.44 82 VAL A CA 1
ATOM 635 C C . VAL A 1 82 ? 20.592 -3.746 -23.731 1.00 86.44 82 VAL A C 1
ATOM 637 O O . VAL A 1 82 ? 19.568 -3.877 -24.402 1.00 86.44 82 VAL A O 1
ATOM 640 N N . LEU A 1 83 ? 21.660 -4.528 -23.872 1.00 84.56 83 LEU A N 1
ATOM 641 C CA . LEU A 1 83 ? 21.737 -5.622 -24.837 1.00 84.56 83 LEU A CA 1
ATOM 642 C C . LEU A 1 83 ? 21.043 -6.899 -24.343 1.00 84.56 83 LEU A C 1
ATOM 644 O O . LEU A 1 83 ? 20.562 -6.974 -23.215 1.00 84.56 83 LEU A O 1
ATOM 648 N N . ALA A 1 84 ? 20.987 -7.899 -25.226 1.00 83.62 84 ALA A N 1
ATOM 649 C CA . ALA A 1 84 ? 20.354 -9.186 -24.951 1.00 83.62 84 ALA A CA 1
ATOM 650 C C . ALA A 1 84 ? 20.976 -9.856 -23.728 1.00 83.62 84 ALA A C 1
ATOM 652 O O . ALA A 1 84 ? 22.201 -9.872 -23.599 1.00 83.62 84 ALA A O 1
ATOM 653 N N . ASP A 1 85 ? 20.125 -10.433 -22.883 1.00 83.94 85 ASP A N 1
ATOM 654 C CA . ASP A 1 85 ? 20.517 -11.211 -21.707 1.00 83.94 85 ASP A CA 1
ATOM 655 C C . ASP A 1 85 ? 21.396 -10.431 -20.702 1.00 83.94 85 ASP A C 1
ATOM 657 O O . ASP A 1 85 ? 22.136 -11.026 -19.915 1.00 83.94 85 ASP A O 1
ATOM 661 N N . ILE A 1 86 ? 21.323 -9.092 -20.719 1.00 84.69 86 ILE A N 1
ATOM 662 C CA . ILE A 1 86 ? 21.982 -8.210 -19.750 1.00 84.69 86 ILE A CA 1
ATOM 663 C C . ILE A 1 86 ? 20.944 -7.636 -18.783 1.00 84.69 86 ILE A C 1
ATOM 665 O O . ILE A 1 86 ? 19.972 -7.010 -19.203 1.00 84.69 86 ILE A O 1
ATOM 669 N N . GLN A 1 87 ? 21.215 -7.775 -17.484 1.00 89.88 87 GLN A N 1
ATOM 670 C CA . GLN A 1 87 ? 20.526 -7.053 -16.415 1.00 89.88 87 GLN A CA 1
ATOM 671 C C . GLN A 1 87 ? 21.407 -5.884 -15.960 1.00 89.88 87 GLN A C 1
ATOM 673 O O . GLN A 1 87 ? 22.296 -6.069 -15.137 1.00 89.88 87 GLN A O 1
ATOM 678 N N . ALA A 1 88 ? 21.207 -4.690 -16.514 1.00 89.75 88 ALA A N 1
ATOM 679 C CA . ALA A 1 88 ? 22.014 -3.520 -16.175 1.00 89.75 88 ALA A CA 1
ATOM 680 C C . ALA A 1 88 ? 21.671 -3.000 -14.771 1.00 89.75 88 ALA A C 1
ATOM 682 O O . ALA A 1 88 ? 20.534 -2.647 -14.500 1.00 89.75 88 ALA A O 1
ATOM 683 N N . ARG A 1 89 ? 22.645 -2.893 -13.876 1.00 93.00 89 ARG A N 1
ATOM 684 C CA . ARG A 1 89 ? 22.480 -2.413 -12.502 1.00 93.00 89 ARG A CA 1
ATOM 685 C C . ARG A 1 89 ? 22.979 -0.988 -12.367 1.00 93.00 89 ARG A C 1
ATOM 687 O O . ARG A 1 89 ? 24.183 -0.748 -12.366 1.00 93.00 89 ARG A O 1
ATOM 694 N N . ILE A 1 90 ? 22.071 -0.043 -12.203 1.00 92.19 90 ILE A N 1
ATOM 695 C CA . ILE A 1 90 ? 22.393 1.361 -11.985 1.00 92.19 90 ILE A CA 1
ATOM 696 C C . ILE A 1 90 ? 22.264 1.664 -10.491 1.00 92.19 90 ILE A C 1
ATOM 698 O O . ILE A 1 90 ? 21.230 1.398 -9.885 1.00 92.19 90 ILE A O 1
ATOM 702 N N . LYS A 1 91 ? 23.326 2.195 -9.890 1.00 92.75 91 LYS A N 1
ATOM 703 C CA . LYS A 1 91 ? 23.431 2.437 -8.447 1.00 92.75 91 LYS A CA 1
ATOM 704 C C . LYS A 1 91 ? 23.846 3.867 -8.141 1.00 92.75 91 LYS A C 1
ATOM 706 O O . LYS A 1 91 ? 24.518 4.492 -8.956 1.00 92.75 91 LYS A O 1
ATOM 711 N N . GLY A 1 92 ? 23.583 4.319 -6.924 1.00 91.38 92 GLY A N 1
ATOM 712 C CA . GLY A 1 92 ? 24.023 5.608 -6.387 1.00 91.38 92 GLY A CA 1
ATOM 713 C C . GLY A 1 92 ? 22.899 6.635 -6.365 1.00 91.38 92 GLY A C 1
ATOM 714 O O . GLY A 1 92 ? 21.785 6.342 -6.755 1.00 91.38 92 GLY A O 1
ATOM 715 N N . THR A 1 93 ? 23.189 7.855 -5.928 1.00 92.94 93 THR A N 1
ATOM 716 C CA . THR A 1 93 ? 22.161 8.871 -5.641 1.00 92.94 93 THR A CA 1
ATOM 717 C C . THR A 1 93 ? 21.972 9.899 -6.762 1.00 92.94 93 THR A C 1
ATOM 719 O O . THR A 1 93 ? 21.241 10.875 -6.603 1.00 92.94 93 THR A O 1
ATOM 722 N N . GLY A 1 94 ? 22.682 9.736 -7.882 1.00 90.12 94 GLY A N 1
ATOM 723 C CA . GLY A 1 94 ? 22.631 10.650 -9.021 1.00 90.12 94 GLY A CA 1
ATOM 724 C C . GLY A 1 94 ? 21.392 10.487 -9.908 1.00 90.12 94 GLY A C 1
ATOM 725 O O . GLY A 1 94 ? 20.615 9.539 -9.782 1.00 90.12 94 GLY A O 1
ATOM 726 N N . THR A 1 95 ? 21.236 11.405 -10.866 1.00 93.88 95 THR A N 1
ATOM 727 C CA . THR A 1 95 ? 20.148 11.370 -11.857 1.00 93.88 95 THR A CA 1
ATOM 728 C C . THR A 1 95 ? 20.676 11.145 -13.273 1.00 93.88 95 THR A C 1
ATOM 730 O O . THR A 1 95 ? 21.277 12.043 -13.860 1.00 93.88 95 THR A O 1
ATOM 733 N N . LEU A 1 96 ? 20.397 9.997 -13.889 1.00 92.56 96 LEU A N 1
ATOM 734 C CA . LEU A 1 96 ? 20.662 9.808 -15.319 1.00 92.56 96 LEU A CA 1
ATOM 735 C C . LEU A 1 96 ? 19.470 10.302 -16.138 1.00 92.56 96 LEU A C 1
ATOM 737 O O . LEU A 1 96 ? 18.393 9.713 -16.115 1.00 92.56 96 LEU A O 1
ATOM 741 N N . THR A 1 97 ? 19.681 11.370 -16.901 1.00 92.88 97 THR A N 1
ATOM 742 C CA . THR A 1 97 ? 18.671 11.913 -17.814 1.00 92.88 97 THR A CA 1
ATOM 743 C C . THR A 1 97 ? 18.929 11.444 -19.241 1.00 92.88 97 THR A C 1
ATOM 745 O O . THR A 1 97 ? 19.992 11.691 -19.802 1.00 92.88 97 THR A O 1
ATOM 748 N N . MET A 1 98 ? 17.942 10.815 -19.869 1.00 92.75 98 MET A N 1
ATOM 749 C CA . MET A 1 98 ? 17.939 10.480 -21.291 1.00 92.75 98 MET A CA 1
ATOM 750 C C . MET A 1 98 ? 17.059 11.465 -22.052 1.00 92.75 98 MET A C 1
ATOM 752 O O . MET A 1 98 ? 15.885 11.624 -21.717 1.00 92.75 98 MET A O 1
ATOM 756 N N . SER A 1 99 ? 17.587 12.116 -23.091 1.00 90.12 99 SER A N 1
ATOM 757 C CA . SER A 1 99 ? 16.777 13.019 -23.922 1.00 90.12 99 SER A CA 1
ATOM 758 C C . SER A 1 99 ? 15.853 12.279 -24.898 1.00 90.12 99 SER A C 1
ATOM 760 O O . SER A 1 99 ? 14.807 12.823 -25.244 1.00 90.12 99 SER A O 1
ATOM 762 N N . ALA A 1 100 ? 16.202 11.056 -25.325 1.00 88.81 100 ALA A N 1
ATOM 763 C CA . ALA A 1 100 ? 15.441 10.294 -26.314 1.00 88.81 100 ALA A CA 1
ATOM 764 C C . ALA A 1 100 ? 14.837 8.990 -25.767 1.00 88.81 100 ALA A C 1
ATOM 766 O O . ALA A 1 100 ? 13.617 8.883 -25.666 1.00 88.81 100 ALA A O 1
ATOM 767 N N . TYR A 1 101 ? 15.626 7.955 -25.484 1.00 89.25 101 TYR A N 1
ATOM 768 C CA . TYR A 1 101 ? 15.038 6.664 -25.112 1.00 89.25 101 TYR A CA 1
ATOM 769 C C . TYR A 1 101 ? 15.943 5.788 -24.253 1.00 89.25 101 TYR A C 1
ATOM 771 O O . TYR A 1 101 ? 17.167 5.786 -24.412 1.00 89.25 101 TYR A O 1
ATOM 779 N N . LEU A 1 102 ? 15.288 4.989 -23.410 1.00 91.81 102 LEU A N 1
ATOM 780 C CA . LEU A 1 102 ? 15.837 3.761 -22.846 1.00 91.81 102 LEU A CA 1
ATOM 781 C C . LEU A 1 102 ? 15.488 2.619 -23.800 1.00 91.81 102 LEU A C 1
ATOM 783 O O . LEU A 1 102 ? 14.316 2.308 -24.007 1.00 91.81 102 LEU A O 1
ATOM 787 N N . ASN A 1 103 ? 16.501 2.032 -24.424 1.00 90.31 103 ASN A N 1
ATOM 788 C CA . ASN A 1 103 ? 16.341 0.995 -25.427 1.00 90.31 103 ASN A CA 1
ATOM 789 C C . ASN A 1 103 ? 16.551 -0.390 -24.810 1.00 90.31 103 ASN A C 1
ATOM 791 O O . ASN A 1 103 ? 17.687 -0.824 -24.614 1.00 90.31 103 ASN A O 1
ATOM 795 N N . LEU A 1 104 ? 15.449 -1.088 -24.552 1.00 88.31 104 LEU A N 1
ATOM 796 C CA . LEU A 1 104 ? 15.395 -2.460 -24.037 1.00 88.31 104 LEU A CA 1
ATOM 797 C C . LEU A 1 104 ? 14.966 -3.375 -25.186 1.00 88.31 104 LEU A C 1
ATOM 799 O O . LEU A 1 104 ? 13.978 -4.102 -25.149 1.00 88.31 104 LEU A O 1
ATOM 803 N N . ALA A 1 105 ? 15.691 -3.224 -26.290 1.00 78.12 105 ALA A N 1
ATOM 804 C CA . ALA A 1 105 ? 15.324 -3.777 -27.582 1.00 78.12 105 ALA A CA 1
ATOM 805 C C . ALA A 1 105 ? 15.577 -5.286 -27.711 1.00 78.12 105 ALA A C 1
ATOM 807 O O . ALA A 1 105 ? 15.141 -5.922 -28.672 1.00 78.12 105 ALA A O 1
ATOM 808 N N . TYR A 1 106 ? 16.321 -5.853 -26.779 1.00 81.44 106 TYR A N 1
ATOM 809 C CA . TYR A 1 106 ? 16.889 -7.175 -26.927 1.00 81.44 106 TYR A CA 1
ATOM 810 C C . TYR A 1 106 ? 16.232 -8.175 -25.977 1.00 81.44 106 TYR A C 1
ATOM 812 O O . TYR A 1 106 ? 15.684 -7.800 -24.942 1.00 81.44 106 TYR A O 1
ATOM 820 N N . ALA A 1 107 ? 16.275 -9.458 -26.341 1.00 82.75 107 ALA A N 1
ATOM 821 C CA . ALA A 1 107 ? 15.661 -10.518 -25.551 1.00 82.75 107 ALA A CA 1
ATOM 822 C C . ALA A 1 107 ? 16.241 -10.534 -24.130 1.00 82.75 107 ALA A C 1
ATOM 824 O O . ALA A 1 107 ? 17.458 -10.494 -23.965 1.00 82.75 107 ALA A O 1
ATOM 825 N N . ASN A 1 108 ? 15.363 -10.586 -23.126 1.00 82.12 108 ASN A N 1
ATOM 826 C CA . ASN A 1 108 ? 15.718 -10.645 -21.706 1.00 82.12 108 ASN A CA 1
ATOM 827 C C . ASN A 1 108 ? 16.621 -9.492 -21.225 1.00 82.12 108 ASN A C 1
ATOM 829 O O . ASN A 1 108 ? 17.375 -9.661 -20.270 1.00 82.12 108 ASN A O 1
ATOM 833 N N . ALA A 1 109 ? 16.574 -8.330 -21.883 1.00 85.44 109 ALA A N 1
ATOM 834 C CA . ALA A 1 109 ? 17.197 -7.124 -21.354 1.00 85.44 109 ALA A CA 1
ATOM 835 C C . ALA A 1 109 ? 16.453 -6.665 -20.090 1.00 85.44 109 ALA A C 1
ATOM 837 O O . ALA A 1 109 ? 15.220 -6.722 -20.039 1.00 85.44 109 ALA A O 1
ATOM 838 N N . GLY A 1 110 ? 17.181 -6.156 -19.101 1.00 91.06 110 GLY A N 1
ATOM 839 C CA . GLY A 1 110 ? 16.576 -5.574 -17.909 1.00 91.06 110 GLY A CA 1
ATOM 840 C C . GLY A 1 110 ? 17.439 -4.515 -17.240 1.00 91.06 110 GLY A C 1
ATOM 841 O O . GLY A 1 110 ? 18.614 -4.348 -17.572 1.00 91.06 110 GLY A O 1
ATOM 842 N N . VAL A 1 111 ? 16.832 -3.763 -16.325 1.00 94.75 111 VAL A N 1
ATOM 843 C CA . VAL A 1 111 ? 17.512 -2.739 -15.526 1.00 94.75 111 VAL A CA 1
ATOM 844 C C . VAL A 1 111 ? 17.139 -2.898 -14.056 1.00 94.75 111 VAL A C 1
ATOM 846 O O . VAL A 1 111 ? 15.959 -2.966 -13.733 1.00 94.75 111 VAL A O 1
ATOM 849 N N . ASP A 1 112 ? 18.132 -2.912 -13.172 1.00 96.25 112 ASP A N 1
ATOM 850 C CA . ASP A 1 112 ? 17.956 -2.731 -11.733 1.00 96.25 112 ASP A CA 1
ATOM 851 C C . ASP A 1 112 ? 18.383 -1.306 -11.357 1.00 96.25 112 ASP A C 1
ATOM 853 O O . ASP A 1 112 ? 19.496 -0.891 -11.680 1.00 96.25 112 ASP A O 1
ATOM 857 N N . LEU A 1 113 ? 17.530 -0.565 -10.657 1.00 96.50 113 LEU A N 1
ATOM 858 C CA . LEU A 1 113 ? 17.825 0.739 -10.067 1.00 96.50 113 LEU A CA 1
ATOM 859 C C . LEU A 1 113 ? 17.977 0.580 -8.554 1.00 96.50 113 LEU A C 1
ATOM 861 O O . LEU A 1 113 ? 17.097 0.026 -7.902 1.00 96.50 113 LEU A O 1
ATOM 865 N N . MET A 1 114 ? 19.092 1.036 -7.987 1.00 95.56 114 MET A N 1
ATOM 866 C CA . MET A 1 114 ? 19.406 0.854 -6.566 1.00 95.56 114 MET A CA 1
ATOM 867 C C . MET A 1 114 ? 19.976 2.133 -5.942 1.00 95.56 114 MET A C 1
ATOM 869 O O . MET A 1 114 ? 20.484 3.008 -6.642 1.00 95.56 114 MET A O 1
ATOM 873 N N . ASP A 1 115 ? 19.968 2.187 -4.611 1.00 93.88 115 ASP A N 1
ATOM 874 C CA . ASP A 1 115 ? 20.613 3.219 -3.783 1.00 93.88 115 ASP A CA 1
ATOM 875 C C . ASP A 1 115 ? 20.127 4.655 -4.071 1.00 93.88 115 ASP A C 1
ATOM 877 O O . ASP A 1 115 ? 20.924 5.592 -4.116 1.00 93.88 115 ASP A O 1
ATOM 881 N N . SER A 1 116 ? 18.813 4.815 -4.260 1.00 94.25 116 SER A N 1
ATOM 882 C CA . SER A 1 116 ? 18.115 6.088 -4.501 1.00 94.25 116 SER A CA 1
ATOM 883 C C . SER A 1 116 ? 18.428 6.758 -5.842 1.00 94.25 116 SER A C 1
ATOM 885 O O . SER A 1 116 ? 18.279 7.972 -6.001 1.00 94.25 116 SER A O 1
ATOM 887 N N . VAL A 1 117 ? 18.857 5.978 -6.836 1.00 95.12 117 VAL A N 1
ATOM 888 C CA . VAL A 1 117 ? 19.124 6.494 -8.181 1.00 95.12 117 VAL A CA 1
ATOM 889 C C . VAL A 1 117 ? 17.847 6.996 -8.847 1.00 95.12 117 VAL A C 1
ATOM 891 O O . VAL A 1 117 ? 16.791 6.375 -8.741 1.00 95.12 117 VAL A O 1
ATOM 894 N N . THR A 1 118 ? 17.947 8.091 -9.599 1.00 96.50 118 THR A N 1
ATOM 895 C CA . THR A 1 118 ? 16.850 8.570 -10.450 1.00 96.50 118 THR A CA 1
ATOM 896 C C . THR A 1 118 ? 17.178 8.363 -11.927 1.00 96.50 118 THR A C 1
ATOM 898 O O . THR A 1 118 ? 18.228 8.788 -12.414 1.00 96.50 118 THR A O 1
ATOM 901 N N . LEU A 1 119 ? 16.256 7.758 -12.669 1.00 95.88 119 LEU A N 1
ATOM 902 C CA . LEU A 1 119 ? 16.312 7.617 -14.117 1.00 95.88 119 LEU A CA 1
ATOM 903 C C . LEU A 1 119 ? 15.199 8.447 -14.755 1.00 95.88 119 LEU A C 1
ATOM 905 O O . LEU A 1 119 ? 14.030 8.150 -14.549 1.00 95.88 119 LEU A O 1
ATOM 909 N N . VAL A 1 120 ? 15.555 9.457 -15.553 1.00 95.38 120 VAL A N 1
ATOM 910 C CA . VAL A 1 120 ? 14.586 10.322 -16.249 1.00 95.38 120 VAL A CA 1
ATOM 911 C C . VAL A 1 120 ? 14.647 10.061 -17.747 1.00 95.38 120 VAL A C 1
ATOM 913 O O . VAL A 1 120 ? 15.686 10.261 -18.377 1.00 95.38 120 VAL A O 1
ATOM 916 N N . ILE A 1 121 ? 13.533 9.662 -18.352 1.00 94.12 121 ILE A N 1
ATOM 917 C CA . ILE A 1 121 ? 13.421 9.348 -19.778 1.00 94.12 121 ILE A CA 1
ATOM 918 C C . ILE A 1 121 ? 12.476 10.353 -20.429 1.00 94.12 121 ILE A C 1
ATOM 920 O O . ILE A 1 121 ? 11.257 10.191 -20.435 1.00 94.12 121 ILE A O 1
ATOM 924 N N . ASN A 1 122 ? 13.049 11.381 -21.056 1.00 90.94 122 ASN A N 1
ATOM 925 C CA . ASN A 1 122 ? 12.299 12.516 -21.601 1.00 90.94 122 ASN A CA 1
ATOM 926 C C . ASN A 1 122 ? 11.455 12.221 -22.847 1.00 90.94 122 ASN A C 1
ATOM 928 O O . ASN A 1 122 ? 10.853 13.155 -23.384 1.00 90.94 122 ASN A O 1
ATOM 932 N N . ASN A 1 123 ? 11.427 10.980 -23.325 1.00 89.31 123 ASN A N 1
ATOM 933 C CA . ASN A 1 123 ? 10.566 10.575 -24.428 1.00 89.31 123 ASN A CA 1
ATOM 934 C C . ASN A 1 123 ? 9.967 9.180 -24.187 1.00 89.31 123 ASN A C 1
ATOM 936 O O . ASN A 1 123 ? 8.844 9.131 -23.702 1.00 89.31 123 ASN A O 1
ATOM 940 N N . ARG A 1 124 ? 10.654 8.056 -24.454 1.00 87.94 124 ARG A N 1
ATOM 941 C CA . ARG A 1 124 ? 10.023 6.735 -24.229 1.00 87.94 124 ARG A CA 1
ATOM 942 C C . ARG A 1 124 ? 10.963 5.594 -23.853 1.00 87.94 124 ARG A C 1
ATOM 944 O O . ARG A 1 124 ? 12.118 5.576 -24.280 1.00 87.94 124 ARG A O 1
ATOM 951 N N . ILE A 1 125 ? 10.440 4.599 -23.136 1.00 89.25 125 ILE A N 1
ATOM 952 C CA . ILE A 1 125 ? 11.031 3.252 -23.078 1.00 89.25 125 ILE A CA 1
ATOM 953 C C . ILE A 1 125 ? 10.691 2.524 -24.380 1.00 89.25 125 ILE A C 1
ATOM 955 O O . ILE A 1 125 ? 9.548 2.550 -24.840 1.00 89.25 125 ILE A O 1
ATOM 959 N N . ARG A 1 126 ? 11.680 1.887 -25.001 1.00 89.69 126 ARG A N 1
ATOM 960 C CA . ARG A 1 126 ? 11.522 1.153 -26.256 1.00 89.69 126 ARG A CA 1
ATOM 961 C C . ARG A 1 126 ? 11.731 -0.340 -26.029 1.00 89.69 126 ARG A C 1
ATOM 963 O O . ARG A 1 126 ? 12.832 -0.750 -25.672 1.00 89.69 126 ARG A O 1
ATOM 970 N N . LEU A 1 127 ? 10.690 -1.126 -26.289 1.00 87.19 127 LEU A N 1
ATOM 971 C CA . LEU A 1 127 ? 10.674 -2.583 -26.158 1.00 87.19 127 LEU A CA 1
ATOM 972 C C . LEU A 1 127 ? 10.518 -3.191 -27.555 1.00 87.19 127 LEU A C 1
ATOM 974 O O . LEU A 1 127 ? 9.490 -2.973 -28.197 1.00 87.19 127 LEU A O 1
ATOM 978 N N . THR A 1 128 ? 11.530 -3.906 -28.059 1.00 78.81 128 THR A N 1
ATOM 979 C CA . THR A 1 128 ? 11.468 -4.500 -29.416 1.00 78.81 128 THR A CA 1
ATOM 980 C C . THR A 1 128 ? 11.497 -6.023 -29.446 1.00 78.81 128 THR A C 1
ATOM 982 O O . THR A 1 128 ? 11.222 -6.575 -30.500 1.00 78.81 128 THR A O 1
ATOM 985 N N . THR A 1 129 ? 11.786 -6.737 -28.354 1.00 78.44 129 THR A N 1
ATOM 986 C CA . THR A 1 129 ? 11.613 -8.202 -28.325 1.00 78.44 129 THR A CA 1
ATOM 987 C C . THR A 1 129 ? 11.409 -8.719 -26.908 1.00 78.44 129 THR A C 1
ATOM 989 O O . THR A 1 129 ? 12.141 -8.324 -26.008 1.00 78.44 129 THR A O 1
ATOM 992 N N . GLY A 1 130 ? 10.496 -9.677 -26.738 1.00 81.69 130 GLY A N 1
ATOM 993 C CA . GLY A 1 130 ? 10.424 -10.517 -25.540 1.00 81.69 130 GLY A CA 1
ATOM 994 C C . GLY A 1 130 ? 9.940 -9.813 -24.270 1.00 81.69 130 GLY A C 1
ATOM 995 O O . GLY A 1 130 ? 9.187 -8.840 -24.321 1.00 81.69 130 GLY A O 1
ATOM 996 N N . THR A 1 131 ? 10.353 -10.372 -23.135 1.00 84.19 131 THR A N 1
ATOM 997 C CA . THR A 1 131 ? 10.051 -9.877 -21.789 1.00 84.19 131 THR A CA 1
ATOM 998 C C . THR A 1 131 ? 11.211 -9.025 -21.294 1.00 84.19 131 THR A C 1
ATOM 1000 O O . THR A 1 131 ? 12.358 -9.471 -21.340 1.00 84.19 131 THR A O 1
ATOM 1003 N N . THR A 1 132 ? 10.908 -7.839 -20.782 1.00 87.12 132 THR A N 1
ATOM 1004 C CA . THR A 1 132 ? 11.889 -6.933 -20.181 1.00 87.12 132 THR A CA 1
ATOM 1005 C C . THR A 1 132 ? 11.531 -6.684 -18.727 1.00 87.12 132 THR A C 1
ATOM 1007 O O . THR A 1 132 ? 10.363 -6.441 -18.427 1.00 87.12 132 THR A O 1
ATOM 1010 N N . ALA A 1 133 ? 12.528 -6.725 -17.844 1.00 92.06 133 ALA A N 1
ATOM 1011 C CA . ALA A 1 133 ? 12.345 -6.496 -16.414 1.00 92.06 133 ALA A CA 1
ATOM 1012 C C . ALA A 1 133 ? 13.006 -5.186 -15.965 1.00 92.06 133 ALA A C 1
ATOM 1014 O O . ALA A 1 133 ? 14.189 -4.959 -16.220 1.00 92.06 133 ALA A O 1
ATOM 1015 N N . LEU A 1 134 ? 12.249 -4.342 -15.273 1.00 96.06 134 LEU A N 1
ATOM 1016 C CA . LEU A 1 134 ? 12.732 -3.159 -14.571 1.00 96.06 134 LEU A CA 1
ATOM 1017 C C . LEU A 1 134 ? 12.503 -3.373 -13.080 1.00 96.06 134 LEU A C 1
ATOM 1019 O O . LEU A 1 134 ? 11.361 -3.498 -12.656 1.00 96.06 134 LEU A O 1
ATOM 1023 N N . ASN A 1 135 ? 13.566 -3.416 -12.288 1.00 97.00 135 ASN A N 1
ATOM 1024 C CA . ASN A 1 135 ? 13.457 -3.563 -10.843 1.00 97.00 135 ASN A CA 1
ATOM 1025 C C . ASN A 1 135 ? 13.983 -2.306 -10.165 1.00 97.00 135 ASN A C 1
ATOM 1027 O O . ASN A 1 135 ? 15.073 -1.836 -10.481 1.00 97.00 135 ASN A O 1
ATOM 1031 N N . LEU A 1 136 ? 13.214 -1.765 -9.236 1.00 97.75 136 LEU A N 1
ATOM 1032 C CA . LEU A 1 136 ? 13.556 -0.584 -8.472 1.00 97.75 136 LEU A CA 1
ATOM 1033 C C . LEU A 1 136 ? 13.656 -0.953 -6.993 1.00 97.75 136 LEU A C 1
ATOM 1035 O O . LEU A 1 136 ? 12.835 -1.706 -6.469 1.00 97.75 136 LEU A O 1
ATOM 1039 N N . TYR A 1 137 ? 14.687 -0.425 -6.342 1.00 96.75 137 TYR A N 1
ATOM 1040 C CA . TYR A 1 137 ? 15.006 -0.647 -4.934 1.00 96.75 137 TYR A CA 1
ATOM 1041 C C . TYR A 1 137 ? 15.417 0.668 -4.265 1.00 96.75 137 TYR A C 1
ATOM 1043 O O . TYR A 1 137 ? 15.838 1.604 -4.949 1.00 96.75 137 TYR A O 1
ATOM 1051 N N . ASN A 1 138 ? 15.380 0.701 -2.937 1.00 94.56 138 ASN A N 1
ATOM 1052 C CA . ASN A 1 138 ? 15.929 1.741 -2.061 1.00 94.56 138 ASN A CA 1
ATOM 1053 C C . ASN A 1 138 ? 15.631 3.178 -2.523 1.00 94.56 138 ASN A C 1
ATOM 1055 O O . ASN A 1 138 ? 16.553 3.882 -2.933 1.00 94.56 138 ASN A O 1
ATOM 1059 N N . ASP A 1 139 ? 14.371 3.610 -2.511 1.00 94.81 139 ASP A N 1
ATOM 1060 C CA . ASP A 1 139 ? 13.955 4.969 -2.907 1.00 94.81 139 ASP A CA 1
ATOM 1061 C C . ASP A 1 139 ? 14.326 5.371 -4.351 1.00 94.81 139 ASP A C 1
ATOM 1063 O O . ASP A 1 139 ? 14.355 6.556 -4.690 1.00 94.81 139 ASP A O 1
ATOM 1067 N N . SER A 1 140 ? 14.672 4.418 -5.224 1.00 96.75 140 SER A N 1
ATOM 1068 C CA . SER A 1 140 ? 14.975 4.745 -6.620 1.00 96.75 140 SER A CA 1
ATOM 1069 C C . SER A 1 140 ? 13.732 5.208 -7.374 1.00 96.75 140 SER A C 1
ATOM 1071 O O . SER A 1 140 ? 12.600 4.832 -7.063 1.00 96.75 140 SER A O 1
ATOM 1073 N N . VAL A 1 141 ? 13.950 6.035 -8.393 1.00 97.12 141 VAL A N 1
ATOM 1074 C CA . VAL A 1 141 ? 12.880 6.659 -9.169 1.00 97.12 141 VAL A CA 1
ATOM 1075 C C . VAL A 1 141 ? 13.091 6.395 -10.652 1.00 97.12 141 VAL A C 1
ATOM 1077 O O . VAL A 1 141 ? 14.171 6.645 -11.188 1.00 97.12 141 VAL A O 1
ATOM 1080 N N . LEU A 1 142 ? 12.046 5.934 -11.333 1.00 96.50 142 LEU A N 1
ATOM 1081 C CA . LEU A 1 142 ? 11.972 5.868 -12.789 1.00 96.50 142 LEU A CA 1
ATOM 1082 C C . LEU A 1 142 ? 10.893 6.831 -13.279 1.00 96.50 142 LEU A C 1
ATOM 1084 O O . LEU A 1 142 ? 9.712 6.540 -13.151 1.00 96.50 142 LEU A O 1
ATOM 1088 N N . ASP A 1 143 ? 11.300 7.949 -13.869 1.00 95.56 143 ASP A N 1
ATOM 1089 C CA . ASP A 1 143 ? 10.420 8.930 -14.507 1.00 95.56 143 ASP A CA 1
ATOM 1090 C C . ASP A 1 143 ? 10.465 8.751 -16.027 1.00 95.56 143 ASP A C 1
ATOM 1092 O O . ASP A 1 143 ? 11.534 8.793 -16.647 1.00 95.56 143 ASP A O 1
ATOM 1096 N N . THR A 1 144 ? 9.311 8.528 -16.649 1.00 92.25 144 THR A N 1
ATOM 1097 C CA . THR A 1 144 ? 9.209 8.320 -18.094 1.00 92.25 144 THR A CA 1
ATOM 1098 C C . THR A 1 144 ? 8.099 9.151 -18.706 1.00 92.25 144 THR A C 1
ATOM 1100 O O . THR A 1 144 ? 7.042 9.328 -18.104 1.00 92.25 144 THR A O 1
ATOM 1103 N N . LYS A 1 145 ? 8.296 9.585 -19.960 1.00 88.38 145 LYS A N 1
ATOM 1104 C CA . LYS A 1 145 ? 7.217 10.214 -20.740 1.00 88.38 145 LYS A CA 1
ATOM 1105 C C . LYS A 1 145 ? 6.325 9.267 -21.532 1.00 88.38 145 LYS A C 1
ATOM 1107 O O . LYS A 1 145 ? 5.368 9.671 -22.191 1.00 88.38 145 LYS A O 1
ATOM 1112 N N . GLY A 1 146 ? 6.631 7.979 -21.484 1.00 83.19 146 GLY A N 1
ATOM 1113 C CA . GLY A 1 146 ? 5.866 6.979 -22.198 1.00 83.19 146 GLY A CA 1
ATOM 1114 C C . GLY A 1 146 ? 6.618 5.676 -22.384 1.00 83.19 146 GLY A C 1
ATOM 1115 O O . GLY A 1 146 ? 7.833 5.568 -22.201 1.00 83.19 146 GLY A O 1
ATOM 1116 N N . ILE A 1 147 ? 5.863 4.675 -22.812 1.00 83.12 147 ILE A N 1
ATOM 1117 C CA . ILE A 1 147 ? 6.351 3.339 -23.131 1.00 83.12 147 ILE A CA 1
ATOM 1118 C C . ILE A 1 147 ? 5.922 3.040 -24.566 1.00 83.12 147 ILE A C 1
ATOM 1120 O O . ILE A 1 147 ? 4.810 3.357 -24.977 1.00 83.12 147 ILE A O 1
ATOM 1124 N N . SER A 1 148 ? 6.821 2.452 -25.348 1.00 83.88 148 SER A N 1
ATOM 1125 C CA . SER A 1 148 ? 6.539 2.004 -26.709 1.00 83.88 148 SER A CA 1
ATOM 1126 C C . SER A 1 148 ? 6.884 0.536 -26.881 1.00 83.88 148 SER A C 1
ATOM 1128 O O . SER A 1 148 ? 8.013 0.105 -26.630 1.00 83.88 148 SER A O 1
ATOM 1130 N N . PHE A 1 149 ? 5.889 -0.204 -27.356 1.00 82.12 149 PHE A N 1
ATOM 1131 C CA . PHE A 1 149 ? 6.003 -1.586 -27.787 1.00 82.12 149 PHE A CA 1
ATOM 1132 C C . PHE A 1 149 ? 6.188 -1.582 -29.298 1.00 82.12 149 PHE A C 1
ATOM 1134 O O . PHE A 1 149 ? 5.233 -1.490 -30.064 1.00 82.12 149 PHE A O 1
ATOM 1141 N N . ASP A 1 150 ? 7.439 -1.621 -29.736 1.00 83.62 150 ASP A N 1
ATOM 1142 C CA . ASP A 1 150 ? 7.772 -1.574 -31.159 1.00 83.62 150 ASP A CA 1
ATOM 1143 C C . ASP A 1 150 ? 7.526 -2.929 -31.855 1.00 83.62 150 ASP A C 1
ATOM 1145 O O . ASP A 1 150 ? 7.532 -3.001 -33.085 1.00 83.62 150 ASP A O 1
ATOM 1149 N N . VAL A 1 151 ? 7.311 -4.005 -31.086 1.00 80.62 151 VAL A N 1
ATOM 1150 C CA . VAL A 1 151 ? 7.009 -5.354 -31.584 1.00 80.62 151 VAL A CA 1
ATOM 1151 C C . VAL A 1 151 ? 5.846 -5.966 -30.802 1.00 80.62 151 VAL A C 1
ATOM 1153 O O . VAL A 1 151 ? 5.787 -5.888 -29.576 1.00 80.62 151 VAL A O 1
ATOM 1156 N N . ALA A 1 152 ? 4.915 -6.599 -31.522 1.00 79.69 152 ALA A N 1
ATOM 1157 C CA . ALA A 1 152 ? 3.798 -7.324 -30.920 1.00 79.69 152 ALA A CA 1
ATOM 1158 C C . ALA A 1 152 ? 4.307 -8.478 -30.040 1.00 79.69 152 ALA A C 1
ATOM 1160 O O . ALA A 1 152 ? 5.205 -9.217 -30.445 1.00 79.69 152 ALA A O 1
ATOM 1161 N N . GLY A 1 153 ? 3.730 -8.653 -28.852 1.00 81.88 153 GLY A N 1
ATOM 1162 C CA . GLY A 1 153 ? 4.176 -9.655 -27.882 1.00 81.88 153 GLY A CA 1
ATOM 1163 C C . GLY A 1 153 ? 5.219 -9.157 -26.880 1.00 81.88 153 GLY A C 1
ATOM 1164 O O . GLY A 1 153 ? 5.492 -9.865 -25.912 1.00 81.88 153 GLY A O 1
ATOM 1165 N N . SER A 1 154 ? 5.821 -7.979 -27.090 1.00 86.38 154 SER A N 1
ATOM 1166 C CA . SER A 1 154 ? 6.729 -7.393 -26.100 1.00 86.38 154 SER A CA 1
ATOM 1167 C C . SER A 1 154 ? 5.965 -7.003 -24.844 1.00 86.38 154 SER A C 1
ATOM 1169 O O . SER A 1 154 ? 4.915 -6.384 -24.943 1.00 86.38 154 SER A O 1
ATOM 1171 N N . LYS A 1 155 ? 6.511 -7.324 -23.671 1.00 90.00 155 LYS A N 1
ATOM 1172 C CA . LYS A 1 155 ? 5.869 -7.048 -22.382 1.00 90.00 155 LYS A CA 1
ATOM 1173 C C . LYS A 1 155 ? 6.845 -6.458 -21.382 1.00 90.00 155 LYS A C 1
ATOM 1175 O O . LYS A 1 155 ? 8.029 -6.805 -21.374 1.00 90.00 155 LYS A O 1
ATOM 1180 N N . LEU A 1 156 ? 6.321 -5.555 -20.562 1.00 92.31 156 LEU A N 1
ATOM 1181 C CA . LEU A 1 156 ? 7.074 -4.862 -19.530 1.00 92.31 156 LEU A CA 1
ATOM 1182 C C . LEU A 1 156 ? 6.720 -5.446 -18.166 1.00 92.31 156 LEU A C 1
ATOM 1184 O O . LEU A 1 156 ? 5.549 -5.483 -17.797 1.00 92.31 156 LEU A O 1
ATOM 1188 N N . LEU A 1 157 ? 7.736 -5.882 -17.431 1.00 94.56 157 LEU A N 1
ATOM 1189 C CA . LEU A 1 157 ? 7.614 -6.269 -16.033 1.00 94.56 157 LEU A CA 1
ATOM 1190 C C . LEU A 1 157 ? 8.325 -5.212 -15.193 1.00 94.56 157 LEU A C 1
ATOM 1192 O O . LEU A 1 157 ? 9.520 -4.986 -15.382 1.00 94.56 157 LEU A O 1
ATOM 1196 N N . VAL A 1 158 ? 7.600 -4.558 -14.294 1.00 95.88 158 VAL A N 1
ATOM 1197 C CA . VAL A 1 158 ? 8.151 -3.579 -13.356 1.00 95.88 158 VAL A CA 1
ATOM 1198 C C . VAL A 1 158 ? 7.969 -4.102 -11.941 1.00 95.88 158 VAL A C 1
ATOM 1200 O O . VAL A 1 158 ? 6.851 -4.423 -11.552 1.00 95.88 158 VAL A O 1
ATOM 1203 N N . THR A 1 159 ? 9.049 -4.159 -11.171 1.00 96.50 159 THR A N 1
ATOM 1204 C CA . THR A 1 159 ? 9.018 -4.468 -9.739 1.00 96.50 159 THR A CA 1
ATOM 1205 C C . THR A 1 159 ? 9.519 -3.255 -8.971 1.00 96.50 159 THR A C 1
ATOM 1207 O O . THR A 1 159 ? 10.626 -2.791 -9.233 1.00 96.50 159 THR A O 1
ATOM 1210 N N . LEU A 1 160 ? 8.739 -2.751 -8.024 1.00 96.56 160 LEU A N 1
ATOM 1211 C CA . LEU A 1 160 ? 9.106 -1.648 -7.145 1.00 96.56 160 LEU A CA 1
ATOM 1212 C C . LEU A 1 160 ? 9.203 -2.158 -5.708 1.00 96.56 160 LEU A C 1
ATOM 1214 O O . LEU A 1 160 ? 8.280 -2.798 -5.220 1.00 96.56 160 LEU A O 1
ATOM 1218 N N . ASN A 1 161 ? 10.320 -1.890 -5.042 1.00 94.88 161 ASN A N 1
ATOM 1219 C CA . ASN A 1 161 ? 10.588 -2.279 -3.656 1.00 94.88 161 ASN A CA 1
ATOM 1220 C C . ASN A 1 161 ? 11.082 -1.076 -2.855 1.00 94.88 161 ASN A C 1
ATOM 1222 O O . ASN A 1 161 ? 11.527 -0.088 -3.450 1.00 94.88 161 ASN A O 1
ATOM 1226 N N . ASP A 1 162 ? 11.049 -1.175 -1.528 1.00 92.31 162 ASP A N 1
ATOM 1227 C CA . ASP A 1 162 ? 11.744 -0.269 -0.612 1.00 92.31 162 ASP A CA 1
ATOM 1228 C C . ASP A 1 162 ? 11.481 1.219 -0.931 1.00 92.31 162 ASP A C 1
ATOM 1230 O O . ASP A 1 162 ? 12.410 1.986 -1.194 1.00 92.31 162 ASP A O 1
ATOM 1234 N N . ASN A 1 163 ? 10.202 1.617 -0.986 1.00 91.56 163 ASN A N 1
ATOM 1235 C CA . ASN A 1 163 ? 9.770 3.007 -1.226 1.00 91.56 163 ASN A CA 1
ATOM 1236 C C . ASN A 1 163 ? 10.181 3.601 -2.600 1.00 91.56 163 ASN A C 1
ATOM 1238 O O . ASN A 1 163 ? 10.153 4.812 -2.816 1.00 91.56 163 ASN A O 1
ATOM 1242 N N . SER A 1 164 ? 10.550 2.759 -3.569 1.00 96.25 164 SER A N 1
ATOM 1243 C CA . SER A 1 164 ? 10.816 3.212 -4.940 1.00 96.25 164 SER A CA 1
ATOM 1244 C C . SER A 1 164 ? 9.560 3.687 -5.677 1.00 96.25 164 SER A C 1
ATOM 1246 O O . SER A 1 164 ? 8.431 3.364 -5.309 1.00 96.25 164 SER A O 1
ATOM 1248 N N . SER A 1 165 ? 9.749 4.483 -6.731 1.00 96.38 165 SER A N 1
ATOM 1249 C CA . SER A 1 165 ? 8.641 5.107 -7.459 1.00 96.38 165 SER A CA 1
ATOM 1250 C C . SER A 1 165 ? 8.793 5.019 -8.977 1.00 96.38 165 SER A C 1
ATOM 1252 O O . SER A 1 165 ? 9.857 5.300 -9.532 1.00 96.38 165 SER A O 1
ATOM 1254 N N . TYR A 1 166 ? 7.702 4.685 -9.664 1.00 96.00 166 TYR A N 1
ATOM 1255 C CA . TYR A 1 166 ? 7.572 4.827 -11.113 1.00 96.00 166 TYR A CA 1
ATOM 1256 C C . TYR A 1 166 ? 6.649 6.005 -11.414 1.00 96.00 166 TYR A C 1
ATOM 1258 O O . TYR A 1 166 ? 5.492 6.016 -11.007 1.00 96.00 166 TYR A O 1
ATOM 1266 N N . ILE A 1 167 ? 7.157 6.993 -12.139 1.00 93.62 167 ILE A N 1
ATOM 1267 C CA . ILE A 1 167 ? 6.431 8.203 -12.505 1.00 93.62 167 ILE A CA 1
ATOM 1268 C C . ILE A 1 167 ? 6.238 8.199 -14.017 1.00 93.62 167 ILE A C 1
ATOM 1270 O O . ILE A 1 167 ? 7.186 8.021 -14.785 1.00 93.62 167 ILE A O 1
ATOM 1274 N N . GLN A 1 168 ? 5.004 8.423 -14.452 1.00 90.69 168 GLN A N 1
ATOM 1275 C CA . GLN A 1 168 ? 4.689 8.631 -15.853 1.00 90.69 168 GLN A CA 1
ATOM 1276 C C . GLN A 1 168 ? 4.176 10.048 -16.095 1.00 90.69 168 GLN A C 1
ATOM 1278 O O . GLN A 1 168 ? 3.045 10.397 -15.745 1.00 90.69 168 GLN A O 1
ATOM 1283 N N . THR A 1 169 ? 5.013 10.853 -16.746 1.00 85.75 169 THR A N 1
ATOM 1284 C CA . THR A 1 169 ? 4.769 12.271 -17.024 1.00 85.75 169 THR A CA 1
ATOM 1285 C C . THR A 1 169 ? 4.368 12.466 -18.491 1.00 85.75 169 THR A C 1
ATOM 1287 O O . THR A 1 169 ? 4.988 11.914 -19.377 1.00 85.75 169 THR A O 1
ATOM 1290 N N . ASN A 1 170 ? 3.350 13.263 -18.827 1.00 71.75 170 ASN A N 1
ATOM 1291 C CA . ASN A 1 170 ? 2.988 13.588 -20.229 1.00 71.75 170 ASN A CA 1
ATOM 1292 C C . ASN A 1 170 ? 2.830 12.391 -21.196 1.00 71.75 170 ASN A C 1
ATOM 1294 O O . ASN A 1 170 ? 3.693 12.139 -22.038 1.00 71.75 170 ASN A O 1
ATOM 1298 N N . ILE A 1 171 ? 1.690 11.702 -21.155 1.00 63.97 171 ILE A N 1
ATOM 1299 C CA . ILE A 1 171 ? 1.462 10.536 -22.018 1.00 63.97 171 ILE A CA 1
ATOM 1300 C C . ILE A 1 171 ? 1.423 10.920 -23.510 1.00 63.97 171 ILE A C 1
ATOM 1302 O O . ILE A 1 171 ? 0.517 11.610 -23.978 1.00 63.97 171 ILE A O 1
ATOM 1306 N N . GLN A 1 172 ? 2.340 10.367 -24.311 1.00 61.47 172 GLN A N 1
ATOM 1307 C CA . GLN A 1 172 ? 2.053 10.135 -25.731 1.00 61.47 172 GLN A CA 1
ATOM 1308 C C . GLN A 1 172 ? 1.189 8.873 -25.861 1.00 61.47 172 GLN A C 1
ATOM 1310 O O . GLN A 1 172 ? 1.718 7.766 -25.925 1.00 61.47 172 GLN A O 1
ATOM 1315 N N . LEU A 1 173 ? -0.139 9.045 -25.911 1.00 56.25 173 LEU A N 1
ATOM 1316 C CA . LEU A 1 173 ? -1.196 8.003 -25.894 1.00 56.25 173 LEU A CA 1
ATOM 1317 C C . LEU A 1 173 ? -1.210 7.071 -27.127 1.00 56.25 173 LEU A C 1
ATOM 1319 O O . LEU A 1 173 ? -2.246 6.553 -27.523 1.00 56.25 173 LEU A O 1
ATOM 1323 N N . THR A 1 174 ? -0.082 6.882 -27.807 1.00 51.44 174 THR A N 1
ATOM 1324 C CA . THR A 1 174 ? -0.055 6.186 -29.103 1.00 51.44 174 THR A CA 1
ATOM 1325 C C . THR A 1 174 ? 0.237 4.691 -29.015 1.00 51.44 174 THR A C 1
ATOM 1327 O O . THR A 1 174 ? 0.095 4.009 -30.027 1.00 51.44 174 THR A O 1
ATOM 1330 N N . ALA A 1 175 ? 0.592 4.155 -27.843 1.00 58.03 175 ALA A N 1
ATOM 1331 C CA . ALA A 1 175 ? 0.789 2.719 -27.661 1.00 58.03 175 ALA A CA 1
ATOM 1332 C C . ALA A 1 175 ? 0.118 2.223 -26.372 1.00 58.03 175 ALA A C 1
ATOM 1334 O O . ALA A 1 175 ? 0.519 2.596 -25.271 1.00 58.03 175 ALA A O 1
ATOM 1335 N N . ASN A 1 176 ? -0.892 1.368 -26.539 1.00 74.50 176 ASN A N 1
ATOM 1336 C CA . ASN A 1 176 ? -1.521 0.606 -25.464 1.00 74.50 176 ASN A CA 1
ATOM 1337 C C . ASN A 1 176 ? -0.480 -0.250 -24.731 1.00 74.50 176 ASN A C 1
ATOM 1339 O O . ASN A 1 176 ? 0.456 -0.762 -25.356 1.00 74.50 176 ASN A O 1
ATOM 1343 N N . MET A 1 177 ? -0.667 -0.442 -23.424 1.00 85.94 177 MET A N 1
ATOM 1344 C CA . MET A 1 177 ? 0.134 -1.406 -22.673 1.00 85.94 177 MET A CA 1
ATOM 1345 C C . MET A 1 177 ? -0.091 -2.801 -23.254 1.00 85.94 177 MET A C 1
ATOM 1347 O O . MET A 1 177 ? -1.225 -3.161 -23.556 1.00 85.94 177 MET A O 1
ATOM 1351 N N . HIS A 1 178 ? 0.961 -3.592 -23.446 1.00 88.81 178 HIS A N 1
ATOM 1352 C CA . HIS A 1 178 ? 0.771 -4.946 -23.959 1.00 88.81 178 HIS A CA 1
ATOM 1353 C C . HIS A 1 178 ? 0.132 -5.850 -22.895 1.00 88.81 178 HIS A C 1
ATOM 1355 O O . HIS A 1 178 ? 0.456 -5.727 -21.708 1.00 88.81 178 HIS A O 1
ATOM 1361 N N . ALA A 1 179 ? -0.693 -6.804 -23.337 1.00 83.50 179 ALA A N 1
ATOM 1362 C CA . ALA A 1 179 ? -1.209 -7.885 -22.499 1.00 83.50 179 ALA A CA 1
ATOM 1363 C C . ALA A 1 179 ? -0.081 -8.588 -21.736 1.00 83.50 179 ALA A C 1
ATOM 1365 O O . ALA A 1 179 ? 1.020 -8.765 -22.258 1.00 83.50 179 ALA A O 1
ATOM 1366 N N . ASP A 1 180 ? -0.331 -8.978 -20.493 1.00 87.00 180 ASP A N 1
ATOM 1367 C CA . ASP A 1 180 ? 0.663 -9.606 -19.615 1.00 87.00 180 ASP A CA 1
ATOM 1368 C C . ASP A 1 180 ? 1.807 -8.682 -19.161 1.00 87.00 180 ASP A C 1
ATOM 1370 O O . ASP A 1 180 ? 2.780 -9.170 -18.579 1.00 87.00 180 ASP A O 1
ATOM 1374 N N . SER A 1 181 ? 1.740 -7.370 -19.417 1.00 92.38 181 SER A N 1
ATOM 1375 C CA . SER A 1 181 ? 2.613 -6.431 -18.703 1.00 92.38 181 SER A CA 1
ATOM 1376 C C . SER A 1 181 ? 2.199 -6.401 -17.234 1.00 92.38 181 SER A C 1
ATOM 1378 O O . SER A 1 181 ? 1.007 -6.412 -16.917 1.00 92.38 181 SER A O 1
ATOM 1380 N N . GLN A 1 182 ? 3.177 -6.394 -16.335 1.00 94.50 182 GLN A N 1
ATOM 1381 C CA . GLN A 1 182 ? 2.936 -6.518 -14.902 1.00 94.50 182 GLN A CA 1
ATOM 1382 C C . GLN A 1 182 ? 3.685 -5.444 -14.136 1.00 94.50 182 GLN A C 1
ATOM 1384 O O . GLN A 1 182 ? 4.845 -5.159 -14.426 1.00 94.50 182 GLN A O 1
ATOM 1389 N N . PHE A 1 183 ? 3.017 -4.898 -13.131 1.00 94.31 183 PHE A N 1
ATOM 1390 C CA . PHE A 1 183 ? 3.597 -4.001 -12.147 1.00 94.31 183 PHE A CA 1
ATOM 1391 C C . PHE A 1 183 ? 3.433 -4.657 -10.784 1.00 94.31 183 PHE A C 1
ATOM 1393 O O . PHE A 1 183 ? 2.314 -4.945 -10.379 1.00 94.31 183 PHE A O 1
ATOM 1400 N N . VAL A 1 184 ?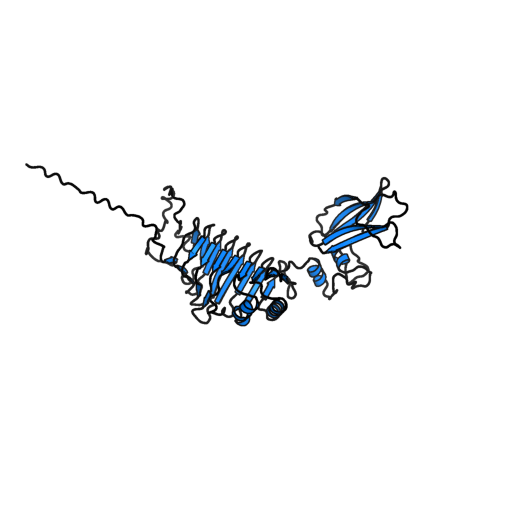 4.531 -4.933 -10.096 1.00 93.75 184 VAL A N 1
ATOM 1401 C CA . VAL A 1 184 ? 4.539 -5.459 -8.731 1.00 93.75 184 VAL A CA 1
ATOM 1402 C C . VAL A 1 184 ? 5.106 -4.373 -7.837 1.00 93.75 184 VAL A C 1
ATOM 1404 O O . VAL A 1 184 ? 6.260 -3.994 -7.993 1.00 93.75 184 VAL A O 1
ATOM 1407 N N . LEU A 1 185 ? 4.286 -3.840 -6.945 1.00 93.25 185 LEU A N 1
ATOM 1408 C CA . LEU A 1 185 ? 4.646 -2.786 -6.012 1.00 93.25 185 LEU A CA 1
ATOM 1409 C C . LEU A 1 185 ? 4.714 -3.406 -4.619 1.00 93.25 185 LEU A C 1
ATOM 1411 O O . LEU A 1 185 ? 3.730 -3.981 -4.176 1.00 93.25 185 LEU A O 1
ATOM 1415 N N . ASN A 1 186 ? 5.849 -3.303 -3.940 1.00 88.62 186 ASN A N 1
ATOM 1416 C CA . ASN A 1 186 ? 6.063 -3.795 -2.579 1.00 88.62 186 ASN A CA 1
ATOM 1417 C C . ASN A 1 186 ? 6.311 -2.634 -1.608 1.00 88.62 186 ASN A C 1
ATOM 1419 O O . ASN A 1 186 ? 6.638 -1.519 -2.033 1.00 88.62 186 ASN A O 1
ATOM 1423 N N . ASP A 1 187 ? 6.194 -2.892 -0.308 1.00 86.38 187 ASP A N 1
ATOM 1424 C CA . ASP A 1 187 ? 6.498 -1.927 0.751 1.00 86.38 187 ASP A CA 1
ATOM 1425 C C . ASP A 1 187 ? 5.695 -0.618 0.601 1.00 86.38 187 ASP A C 1
ATOM 1427 O O . ASP A 1 187 ? 4.473 -0.632 0.472 1.00 86.38 187 ASP A O 1
ATOM 1431 N N . SER A 1 188 ? 6.357 0.540 0.642 1.00 87.00 188 SER A N 1
ATOM 1432 C CA . SER A 1 188 ? 5.751 1.861 0.407 1.00 87.00 188 SER A CA 1
ATOM 1433 C C . SER A 1 188 ? 5.982 2.380 -1.014 1.00 87.00 188 SER A C 1
ATOM 1435 O O . SER A 1 188 ? 5.990 3.586 -1.240 1.00 87.00 188 SER A O 1
ATOM 1437 N N . SER A 1 189 ? 6.216 1.491 -1.983 1.00 91.38 189 SER A N 1
ATOM 1438 C CA . SER A 1 189 ? 6.451 1.915 -3.364 1.00 91.38 189 SER A CA 1
ATOM 1439 C C . SER A 1 189 ? 5.217 2.533 -4.022 1.00 91.38 189 SER A C 1
ATOM 1441 O O . SER A 1 189 ? 4.073 2.302 -3.618 1.00 91.38 189 SER A O 1
ATOM 1443 N N . SER A 1 190 ? 5.448 3.341 -5.057 1.00 92.44 190 SER A N 1
ATOM 1444 C CA . SER A 1 190 ? 4.364 4.055 -5.727 1.00 92.44 190 SER A CA 1
ATOM 1445 C C . SER A 1 190 ? 4.455 4.038 -7.249 1.00 92.44 190 SER A C 1
ATOM 1447 O O . SER A 1 190 ? 5.534 4.022 -7.847 1.00 92.44 190 SER A O 1
ATOM 1449 N N . VAL A 1 191 ? 3.288 4.070 -7.886 1.00 92.94 191 VAL A N 1
ATOM 1450 C CA . VAL A 1 191 ? 3.141 4.439 -9.294 1.00 92.94 191 VAL A CA 1
ATOM 1451 C C . VAL A 1 191 ? 2.382 5.757 -9.369 1.00 92.94 191 VAL A C 1
ATOM 1453 O O . VAL A 1 191 ? 1.268 5.858 -8.868 1.00 92.94 191 VAL A O 1
ATOM 1456 N N . VAL A 1 192 ? 2.959 6.762 -10.022 1.00 88.94 192 VAL A N 1
ATOM 1457 C CA . VAL A 1 192 ? 2.351 8.087 -10.182 1.00 88.94 192 VAL A CA 1
ATOM 1458 C C . VAL A 1 192 ? 2.046 8.341 -11.653 1.00 88.94 192 VAL A C 1
ATOM 1460 O O . VAL A 1 192 ? 2.949 8.446 -12.483 1.00 88.94 192 VAL A O 1
ATOM 1463 N N . MET A 1 193 ? 0.763 8.476 -11.973 1.00 88.19 193 MET A N 1
ATOM 1464 C CA . MET A 1 193 ? 0.257 8.793 -13.304 1.00 88.19 193 MET A CA 1
ATOM 1465 C C . MET A 1 193 ? -0.158 10.269 -13.364 1.00 88.19 193 MET A C 1
ATOM 1467 O O . MET A 1 193 ? -1.319 10.609 -13.147 1.00 88.19 193 MET A O 1
ATOM 1471 N N . GLU A 1 194 ? 0.781 11.171 -13.670 1.00 86.12 194 GLU A N 1
ATOM 1472 C CA . GLU A 1 194 ? 0.543 12.626 -13.564 1.00 86.12 194 GLU A CA 1
ATOM 1473 C C . GLU A 1 194 ? -0.492 13.174 -14.556 1.00 86.12 194 GLU A C 1
ATOM 1475 O O . GLU A 1 194 ? -1.098 14.216 -14.318 1.00 86.12 194 GLU A O 1
ATOM 1480 N N . THR A 1 195 ? -0.655 12.504 -15.698 1.00 82.81 195 THR A N 1
ATOM 1481 C CA . THR A 1 195 ? -1.491 12.984 -16.816 1.00 82.81 195 THR A CA 1
ATOM 1482 C C . THR A 1 195 ? -2.583 12.000 -17.220 1.00 82.81 195 THR A C 1
ATOM 1484 O O . THR A 1 195 ? -3.181 12.167 -18.277 1.00 82.81 195 THR A O 1
ATOM 1487 N N . MET A 1 196 ? -2.800 10.957 -16.412 1.00 82.19 196 MET A N 1
ATOM 1488 C CA . MET A 1 196 ? -3.797 9.920 -16.660 1.00 82.19 196 MET A CA 1
ATOM 1489 C C . MET A 1 196 ? -4.852 9.958 -15.568 1.00 82.19 196 MET A C 1
ATOM 1491 O O . MET A 1 196 ? -4.515 9.831 -14.389 1.00 82.19 196 MET A O 1
ATOM 1495 N N . ASN A 1 197 ? -6.120 10.072 -15.947 1.00 80.44 197 ASN A N 1
ATOM 1496 C CA . ASN A 1 197 ? -7.208 9.743 -15.028 1.00 80.44 197 ASN A CA 1
ATOM 1497 C C . ASN A 1 197 ? -7.447 8.217 -14.979 1.00 80.44 197 ASN A C 1
ATOM 1499 O O . ASN A 1 197 ? -6.867 7.450 -15.752 1.00 80.44 197 ASN A O 1
ATOM 1503 N N . ALA A 1 198 ? -8.309 7.760 -14.068 1.00 76.38 198 ALA A N 1
ATOM 1504 C CA . ALA A 1 198 ? -8.572 6.331 -13.887 1.00 76.38 198 ALA A CA 1
ATOM 1505 C C . ALA A 1 198 ? -9.201 5.657 -15.120 1.00 76.38 198 ALA A C 1
ATOM 1507 O O . ALA A 1 198 ? -8.862 4.513 -15.427 1.00 76.38 198 ALA A O 1
ATOM 1508 N N . ALA A 1 199 ? -10.084 6.353 -15.844 1.00 79.25 199 ALA A N 1
ATOM 1509 C CA . ALA A 1 199 ? -10.704 5.829 -17.061 1.00 79.25 199 ALA A CA 1
ATOM 1510 C C . ALA A 1 199 ? -9.668 5.645 -18.180 1.00 79.25 199 ALA A C 1
ATOM 1512 O O . ALA A 1 199 ? -9.628 4.611 -18.840 1.00 79.25 199 ALA A O 1
ATOM 1513 N N . GLU A 1 200 ? -8.758 6.606 -18.347 1.00 83.81 200 GLU A N 1
ATOM 1514 C CA . GLU A 1 200 ? -7.657 6.505 -19.305 1.00 83.81 200 GLU A CA 1
ATOM 1515 C C . GLU A 1 200 ? -6.683 5.383 -18.937 1.00 83.81 200 GLU A C 1
ATOM 1517 O O . GLU A 1 200 ? -6.232 4.659 -19.826 1.00 83.81 200 GLU A O 1
ATOM 1522 N N . LEU A 1 201 ? -6.369 5.200 -17.650 1.00 84.06 201 LEU A N 1
ATOM 1523 C CA . LEU A 1 201 ? -5.548 4.073 -17.204 1.00 84.06 201 LEU A CA 1
ATOM 1524 C C . LEU A 1 201 ? -6.217 2.747 -17.555 1.00 84.06 201 LEU A C 1
ATOM 1526 O O . LEU A 1 201 ? -5.571 1.844 -18.087 1.00 84.06 201 LEU A O 1
ATOM 1530 N N . TYR A 1 202 ? -7.522 2.644 -17.339 1.00 82.00 202 TYR A N 1
ATOM 1531 C CA . TYR A 1 202 ? -8.258 1.443 -17.687 1.00 82.00 202 TYR A CA 1
ATOM 1532 C C . TYR A 1 202 ? -8.265 1.157 -19.184 1.00 82.00 202 TYR A C 1
ATOM 1534 O O . TYR A 1 202 ? -7.818 0.089 -19.612 1.00 82.00 202 TYR A O 1
ATOM 1542 N N . ASP A 1 203 ? -8.704 2.123 -19.986 1.00 83.31 203 ASP A N 1
ATOM 1543 C CA . ASP A 1 203 ? -8.847 1.965 -21.431 1.00 83.31 203 ASP A CA 1
ATOM 1544 C C . ASP A 1 203 ? -7.504 1.683 -22.115 1.00 83.31 203 ASP A C 1
ATOM 1546 O O . ASP A 1 203 ? -7.439 0.918 -23.077 1.00 83.31 203 ASP A O 1
ATOM 1550 N N . ASN A 1 204 ? -6.409 2.258 -21.615 1.00 85.06 204 ASN A N 1
ATOM 1551 C CA . ASN A 1 204 ? -5.106 2.112 -22.260 1.00 85.06 204 ASN A CA 1
ATOM 1552 C C . ASN A 1 204 ? -4.267 0.965 -21.681 1.00 85.06 204 ASN A C 1
ATOM 1554 O O . ASN A 1 204 ? -3.405 0.435 -22.389 1.00 85.06 204 ASN A O 1
ATOM 1558 N N . TRP A 1 205 ? -4.453 0.588 -20.412 1.00 88.25 205 TRP A N 1
ATOM 1559 C CA . TRP A 1 205 ? -3.590 -0.392 -19.742 1.00 88.25 205 TRP A CA 1
ATOM 1560 C C . TRP A 1 205 ? -4.358 -1.644 -19.338 1.00 88.25 205 TRP A C 1
ATOM 1562 O O . TRP A 1 205 ? -4.028 -2.736 -19.806 1.00 88.25 205 TRP A O 1
ATOM 1572 N N . PHE A 1 206 ? -5.396 -1.503 -18.517 1.00 85.25 206 PHE A N 1
ATOM 1573 C CA . PHE A 1 206 ? -6.106 -2.654 -17.957 1.00 85.25 206 PHE A CA 1
ATOM 1574 C C . PHE A 1 206 ? -6.892 -3.440 -19.005 1.00 85.25 206 PHE A C 1
ATOM 1576 O O . PHE A 1 206 ? -6.730 -4.654 -19.082 1.00 85.25 206 PHE A O 1
ATOM 1583 N N . THR A 1 207 ? -7.651 -2.786 -19.890 1.00 84.88 207 THR A N 1
ATOM 1584 C CA . THR A 1 207 ? -8.397 -3.492 -20.956 1.00 84.88 207 THR A CA 1
ATOM 1585 C C . THR A 1 207 ? -7.484 -4.236 -21.931 1.00 84.88 207 THR A C 1
ATOM 1587 O O . THR A 1 207 ? -7.899 -5.214 -22.552 1.00 84.88 207 THR A O 1
ATOM 1590 N N . ASN A 1 208 ? -6.221 -3.814 -22.036 1.00 86.25 208 ASN A N 1
ATOM 1591 C CA . ASN A 1 208 ? -5.214 -4.504 -22.830 1.00 86.25 208 ASN A CA 1
ATOM 1592 C C . ASN A 1 208 ? -4.535 -5.650 -22.069 1.00 86.25 208 ASN A C 1
ATOM 1594 O O . ASN A 1 208 ? -3.719 -6.342 -22.662 1.00 86.25 208 ASN A O 1
ATOM 1598 N N . GLY A 1 209 ? -4.881 -5.891 -20.801 1.00 85.94 209 GLY A N 1
ATOM 1599 C CA . GLY A 1 209 ? -4.401 -7.015 -19.997 1.00 85.94 209 GLY A CA 1
ATOM 1600 C C . GLY A 1 209 ? -3.205 -6.699 -19.099 1.00 85.94 209 GLY A C 1
ATOM 1601 O O . GLY A 1 209 ? -2.566 -7.632 -18.610 1.00 85.94 209 GLY A O 1
ATOM 1602 N N . ALA A 1 210 ? -2.874 -5.422 -18.879 1.00 89.88 210 ALA A N 1
ATOM 1603 C CA . ALA A 1 210 ? -1.902 -5.064 -17.851 1.00 89.88 210 ALA A CA 1
ATOM 1604 C C . ALA A 1 210 ? -2.448 -5.419 -16.460 1.00 89.88 210 ALA A C 1
ATOM 1606 O O . ALA A 1 210 ? -3.644 -5.271 -16.203 1.00 89.88 210 ALA A O 1
ATOM 1607 N N . THR A 1 211 ? -1.573 -5.885 -15.570 1.00 89.88 211 THR A N 1
ATOM 1608 C CA . THR A 1 211 ? -1.941 -6.250 -14.194 1.00 89.88 211 THR A CA 1
ATOM 1609 C C . THR A 1 211 ? -1.048 -5.533 -13.193 1.00 89.88 211 THR A C 1
ATOM 1611 O O . THR A 1 211 ? 0.163 -5.441 -13.398 1.00 89.88 211 THR A O 1
ATOM 1614 N N . PHE A 1 212 ? -1.639 -5.037 -12.110 1.00 90.31 212 PHE A N 1
ATOM 1615 C CA . PHE A 1 212 ? -0.917 -4.412 -11.006 1.00 90.31 212 PHE A CA 1
ATOM 1616 C C . PHE A 1 212 ? -1.111 -5.240 -9.743 1.00 90.31 212 PHE A C 1
ATOM 1618 O O . PHE A 1 212 ? -2.238 -5.581 -9.401 1.00 90.31 212 PHE A O 1
ATOM 1625 N N . TYR A 1 213 ? -0.013 -5.544 -9.064 1.00 87.81 213 TYR A N 1
ATOM 1626 C CA . TYR A 1 213 ? 0.044 -6.217 -7.777 1.00 87.81 213 TYR A CA 1
ATOM 1627 C C . TYR A 1 213 ? 0.510 -5.189 -6.748 1.00 87.81 213 TYR A C 1
ATOM 1629 O O . TYR A 1 213 ? 1.678 -4.814 -6.761 1.00 87.81 213 TYR A O 1
ATOM 1637 N N . LEU A 1 214 ? -0.397 -4.685 -5.916 1.00 85.25 214 LEU A N 1
ATOM 1638 C CA . LEU A 1 214 ? -0.086 -3.732 -4.851 1.00 85.25 214 LEU A CA 1
ATOM 1639 C C . LEU A 1 214 ? 0.098 -4.516 -3.565 1.00 85.25 214 LEU A C 1
ATOM 1641 O O . LEU A 1 214 ? -0.875 -5.064 -3.050 1.00 85.25 214 LEU A O 1
ATOM 1645 N N . ASN A 1 215 ? 1.321 -4.557 -3.058 1.00 80.88 215 ASN A N 1
ATOM 1646 C CA . ASN A 1 215 ? 1.655 -5.230 -1.823 1.00 80.88 215 ASN A CA 1
ATOM 1647 C C . ASN A 1 215 ? 1.948 -4.230 -0.695 1.00 80.88 215 ASN A C 1
ATOM 1649 O O . ASN A 1 215 ? 2.370 -3.102 -0.942 1.00 80.88 215 ASN A O 1
ATOM 1653 N N . ASP A 1 216 ? 1.708 -4.643 0.549 1.00 80.44 216 ASP A N 1
ATOM 1654 C CA . ASP A 1 216 ? 1.953 -3.838 1.753 1.00 80.44 216 ASP A CA 1
ATOM 1655 C C . ASP A 1 216 ? 1.221 -2.482 1.750 1.00 80.44 216 ASP A C 1
ATOM 1657 O O . ASP A 1 216 ? -0.005 -2.445 1.809 1.00 80.44 216 ASP A O 1
ATOM 1661 N N . THR A 1 217 ? 1.968 -1.375 1.709 1.00 76.94 217 THR A N 1
ATOM 1662 C CA . THR A 1 217 ? 1.464 0.009 1.700 1.00 76.94 217 THR A CA 1
ATOM 1663 C C . THR A 1 217 ? 1.590 0.664 0.323 1.00 76.94 217 THR A C 1
ATOM 1665 O O . THR A 1 217 ? 1.509 1.889 0.214 1.00 76.94 217 THR A O 1
ATOM 1668 N N . ALA A 1 218 ? 1.809 -0.133 -0.725 1.00 82.62 218 ALA A N 1
ATOM 1669 C CA . ALA A 1 218 ? 1.968 0.357 -2.079 1.00 82.62 218 ALA A CA 1
ATOM 1670 C C . ALA A 1 218 ? 0.748 1.150 -2.563 1.00 82.62 218 ALA A C 1
ATOM 1672 O O . ALA A 1 218 ? -0.401 0.879 -2.191 1.00 82.62 218 ALA A O 1
ATOM 1673 N N . SER A 1 219 ? 1.002 2.118 -3.443 1.00 82.75 219 SER A N 1
ATOM 1674 C CA . SER A 1 219 ? -0.036 3.015 -3.951 1.00 82.75 219 SER A CA 1
ATOM 1675 C C . SER A 1 219 ? 0.072 3.285 -5.449 1.00 82.75 219 SER A C 1
ATOM 1677 O O . SER A 1 219 ? 1.150 3.256 -6.047 1.00 82.75 219 SER A O 1
ATOM 1679 N N . ILE A 1 220 ? -1.076 3.578 -6.058 1.00 85.56 220 ILE A N 1
ATOM 1680 C CA . ILE A 1 220 ? -1.165 4.177 -7.388 1.00 85.56 220 ILE A CA 1
ATOM 1681 C C . ILE A 1 220 ? -1.839 5.539 -7.235 1.00 85.56 220 ILE A C 1
ATOM 1683 O O . ILE A 1 220 ? -2.977 5.624 -6.774 1.00 85.56 220 ILE A O 1
ATOM 1687 N N . THR A 1 221 ? -1.164 6.597 -7.668 1.00 82.31 221 THR A N 1
ATOM 1688 C CA . THR A 1 221 ? -1.706 7.958 -7.701 1.00 82.31 221 THR A CA 1
ATOM 1689 C C . THR A 1 221 ? -2.069 8.318 -9.132 1.00 82.31 221 THR A C 1
ATOM 1691 O O . THR A 1 221 ? -1.235 8.210 -10.032 1.00 82.31 221 THR A O 1
ATOM 1694 N N . MET A 1 222 ? -3.306 8.754 -9.353 1.00 80.88 222 MET A N 1
ATOM 1695 C CA . MET A 1 222 ? -3.826 9.137 -10.669 1.00 80.88 222 MET A CA 1
ATOM 1696 C C . MET A 1 222 ? -4.271 10.598 -10.679 1.00 80.88 222 MET A C 1
ATOM 1698 O O . MET A 1 222 ? -4.547 11.187 -9.634 1.00 80.88 222 MET A O 1
ATOM 1702 N N . GLN A 1 223 ? -4.386 11.189 -11.869 1.00 75.75 223 GLN A N 1
ATOM 1703 C CA . GLN A 1 223 ? -4.946 12.525 -12.006 1.00 75.75 223 GLN A CA 1
ATOM 1704 C C . GLN A 1 223 ? -6.425 12.525 -11.592 1.00 75.75 223 GLN A C 1
ATOM 1706 O O . GLN A 1 223 ? -7.235 11.716 -12.056 1.00 75.75 223 GLN A O 1
ATOM 1711 N N . THR A 1 224 ? -6.790 13.473 -10.734 1.00 54.84 224 THR A N 1
ATOM 1712 C CA . THR A 1 224 ? -8.157 13.629 -10.248 1.00 54.84 224 THR A CA 1
ATOM 1713 C C . THR A 1 224 ? -9.037 14.279 -11.309 1.00 54.84 224 THR A C 1
ATOM 1715 O O . THR A 1 224 ? -9.000 15.482 -11.566 1.00 54.84 224 THR A O 1
ATOM 1718 N N . SER A 1 225 ? -9.902 13.480 -11.922 1.00 53.03 225 SER A N 1
ATOM 1719 C CA . SER A 1 225 ? -11.147 14.002 -12.473 1.00 53.03 225 SER A CA 1
ATOM 1720 C C . SER A 1 225 ? -12.261 12.997 -12.226 1.00 53.03 225 SER A C 1
ATOM 1722 O O . SER A 1 225 ? -12.248 11.923 -12.815 1.00 53.03 225 SER A O 1
ATOM 1724 N N . GLY A 1 226 ? -13.221 13.362 -11.376 1.00 57.75 226 GLY A N 1
ATOM 1725 C CA . GLY A 1 226 ? -14.400 12.543 -11.094 1.00 57.75 226 GLY A CA 1
ATOM 1726 C C . GLY A 1 226 ? -14.253 11.580 -9.913 1.00 57.75 226 GLY A C 1
ATOM 1727 O O . GLY A 1 226 ? -13.176 11.393 -9.347 1.00 57.75 226 GLY A O 1
ATOM 1728 N N . ASN A 1 227 ? -15.389 10.999 -9.523 1.00 60.56 227 ASN A N 1
ATOM 1729 C CA . ASN A 1 227 ? -15.438 9.906 -8.562 1.00 60.56 227 ASN A CA 1
ATOM 1730 C C . ASN A 1 227 ? -15.162 8.595 -9.308 1.00 60.56 227 ASN A C 1
ATOM 1732 O O . ASN A 1 227 ? -16.046 8.089 -9.992 1.00 60.56 227 ASN A O 1
ATOM 1736 N N . ASN A 1 228 ? -13.948 8.067 -9.174 1.00 64.75 228 ASN A N 1
ATOM 1737 C CA . ASN A 1 228 ? -13.513 6.850 -9.865 1.00 64.75 228 ASN A CA 1
ATOM 1738 C C . ASN A 1 228 ? -13.723 5.581 -9.017 1.00 64.75 228 ASN A C 1
ATOM 1740 O O . ASN A 1 228 ? -13.142 4.541 -9.316 1.00 64.75 228 ASN A O 1
ATOM 1744 N N . ILE A 1 229 ? -14.508 5.650 -7.935 1.00 64.38 229 ILE A N 1
ATOM 1745 C CA . ILE A 1 229 ? -14.669 4.519 -7.012 1.00 64.38 229 ILE A CA 1
ATOM 1746 C C . ILE A 1 229 ? -15.306 3.296 -7.688 1.00 64.38 229 ILE A C 1
ATOM 1748 O O . ILE A 1 229 ? -14.842 2.175 -7.480 1.00 64.38 229 ILE A O 1
ATOM 1752 N N . ASP A 1 230 ? -16.312 3.521 -8.538 1.00 68.00 230 ASP A N 1
ATOM 1753 C CA . ASP A 1 230 ? -17.034 2.468 -9.263 1.00 68.00 230 ASP A CA 1
ATOM 1754 C C . ASP A 1 230 ? -16.149 1.826 -10.339 1.00 68.00 230 ASP A C 1
ATOM 1756 O O . ASP A 1 230 ? -16.163 0.609 -10.542 1.00 68.00 230 ASP A O 1
ATOM 1760 N N . ASP A 1 231 ? -15.333 2.651 -10.992 1.00 68.19 231 ASP A N 1
ATOM 1761 C CA . ASP A 1 231 ? -14.336 2.236 -11.970 1.00 68.19 231 ASP A CA 1
ATOM 1762 C C . ASP A 1 231 ? -13.297 1.325 -11.305 1.00 68.19 231 ASP A C 1
ATOM 1764 O O . ASP A 1 231 ? -13.100 0.185 -11.718 1.00 68.19 231 ASP A O 1
ATOM 1768 N N . ILE A 1 232 ? -12.709 1.762 -10.190 1.00 68.25 232 ILE A N 1
ATOM 1769 C CA . ILE A 1 232 ? -11.720 0.979 -9.437 1.00 68.25 232 ILE A CA 1
ATOM 1770 C C . ILE A 1 232 ? -12.310 -0.349 -8.943 1.00 68.25 232 ILE A C 1
ATOM 1772 O O . ILE A 1 232 ? -11.661 -1.392 -9.080 1.00 68.25 232 ILE A O 1
ATOM 1776 N N . ALA A 1 233 ? -13.547 -0.341 -8.434 1.00 67.19 233 ALA A N 1
ATOM 1777 C CA . ALA A 1 233 ? -14.252 -1.558 -8.032 1.00 67.19 233 ALA A CA 1
ATOM 1778 C C . ALA A 1 233 ? -14.412 -2.528 -9.214 1.00 67.19 233 ALA A C 1
ATOM 1780 O O . ALA A 1 233 ? -14.148 -3.727 -9.093 1.00 67.19 233 ALA A O 1
ATOM 1781 N N . THR A 1 234 ? -14.789 -1.996 -10.379 1.00 71.12 234 THR A N 1
ATOM 1782 C CA . THR A 1 234 ? -14.923 -2.760 -11.624 1.00 71.12 234 THR A CA 1
ATOM 1783 C C . THR A 1 234 ? -13.587 -3.383 -12.042 1.00 71.12 234 THR A C 1
ATOM 1785 O O . THR A 1 234 ? -13.550 -4.533 -12.485 1.00 71.12 234 THR A O 1
ATOM 1788 N N . TYR A 1 235 ? -12.473 -2.670 -11.868 1.00 71.94 235 TYR A N 1
ATOM 1789 C CA . TYR A 1 235 ? -11.145 -3.128 -12.294 1.00 71.94 235 TYR A CA 1
ATOM 1790 C C . TYR A 1 235 ? -10.578 -4.220 -11.386 1.00 71.94 235 TYR A C 1
ATOM 1792 O O . TYR A 1 235 ? -9.980 -5.180 -11.881 1.00 71.94 235 TYR A O 1
ATOM 1800 N N . ASN A 1 236 ? -10.814 -4.107 -10.076 1.00 70.81 236 ASN A N 1
ATOM 1801 C CA . ASN A 1 236 ? -10.522 -5.162 -9.108 1.00 70.81 236 ASN A CA 1
ATOM 1802 C C . ASN A 1 236 ? -11.340 -6.425 -9.428 1.00 70.81 236 ASN A C 1
ATOM 1804 O O . ASN A 1 236 ? -10.773 -7.502 -9.604 1.00 70.81 236 ASN A O 1
ATOM 1808 N N . ALA A 1 237 ? -12.653 -6.284 -9.646 1.00 70.69 237 ALA A N 1
ATOM 1809 C CA . ALA A 1 237 ? -13.520 -7.409 -10.004 1.00 70.69 237 ALA A CA 1
ATOM 1810 C C . ALA A 1 237 ? -13.103 -8.112 -11.313 1.00 70.69 237 ALA A C 1
ATOM 1812 O O . ALA A 1 237 ? -13.299 -9.319 -11.460 1.00 70.69 237 ALA A O 1
ATOM 1813 N N . ALA A 1 238 ? -12.509 -7.374 -12.256 1.00 72.12 238 ALA A N 1
ATOM 1814 C CA . ALA A 1 238 ? -11.960 -7.911 -13.500 1.00 72.12 238 ALA A CA 1
ATOM 1815 C C . ALA A 1 238 ? -10.561 -8.555 -13.350 1.00 72.12 238 ALA A C 1
ATOM 1817 O O . ALA A 1 238 ? -10.072 -9.167 -14.298 1.00 72.12 238 ALA A O 1
ATOM 1818 N N . GLY A 1 239 ? -9.919 -8.449 -12.180 1.00 72.69 239 GLY A N 1
ATOM 1819 C CA . GLY A 1 239 ? -8.608 -9.041 -11.887 1.00 72.69 239 GLY A CA 1
ATOM 1820 C C . GLY A 1 239 ? -7.405 -8.256 -12.421 1.00 72.69 239 GLY A C 1
ATOM 1821 O O . GLY A 1 239 ? -6.290 -8.770 -12.402 1.00 72.69 239 GLY A O 1
ATOM 1822 N N . HIS A 1 240 ? -7.607 -7.024 -12.898 1.00 71.31 240 HIS A N 1
ATOM 1823 C CA . HIS A 1 240 ? -6.520 -6.158 -13.379 1.00 71.31 240 HIS A CA 1
ATOM 1824 C C . HIS A 1 240 ? -5.763 -5.471 -12.240 1.00 71.31 240 HIS A C 1
ATOM 1826 O O . HIS A 1 240 ? -4.586 -5.132 -12.377 1.00 71.31 240 HIS A O 1
ATOM 1832 N N . LEU A 1 241 ? -6.445 -5.290 -11.112 1.00 72.75 241 LEU A N 1
ATOM 1833 C CA . LEU A 1 241 ? -5.888 -4.780 -9.874 1.00 72.75 241 LEU A CA 1
ATOM 1834 C C . LEU A 1 241 ? -5.911 -5.898 -8.832 1.00 72.75 241 LEU A C 1
ATOM 1836 O O . LEU A 1 241 ? -6.978 -6.326 -8.397 1.00 72.75 241 LEU A O 1
ATOM 1840 N N . VAL A 1 242 ? -4.731 -6.360 -8.441 1.00 63.38 242 VAL A N 1
ATOM 1841 C CA . VAL A 1 242 ? -4.523 -7.356 -7.393 1.00 63.38 242 VAL A CA 1
ATOM 1842 C C . VAL A 1 242 ? -3.885 -6.644 -6.208 1.00 63.38 242 VAL A C 1
ATOM 1844 O O . VAL A 1 242 ? -2.843 -6.015 -6.351 1.00 63.38 242 VAL A O 1
ATOM 1847 N N . ILE A 1 243 ? -4.498 -6.722 -5.035 1.00 63.03 243 ILE A N 1
ATOM 1848 C CA . ILE A 1 243 ? -4.001 -6.069 -3.820 1.00 63.03 243 ILE A CA 1
ATOM 1849 C C . ILE A 1 243 ? -3.636 -7.174 -2.828 1.00 63.03 243 ILE A C 1
ATOM 1851 O O . ILE A 1 243 ? -4.525 -7.900 -2.388 1.00 63.03 243 ILE A O 1
ATOM 1855 N N . ASN A 1 244 ? -2.354 -7.326 -2.487 1.00 55.16 244 ASN A N 1
ATOM 1856 C CA . ASN A 1 244 ? -1.898 -8.228 -1.427 1.00 55.16 244 ASN A CA 1
ATOM 1857 C C . ASN A 1 244 ? -1.319 -7.411 -0.262 1.00 55.16 244 ASN A C 1
ATOM 1859 O O . ASN A 1 244 ? -0.120 -7.173 -0.193 1.00 55.16 244 ASN A O 1
ATOM 1863 N N . GLY A 1 245 ? -2.153 -6.981 0.685 1.00 48.38 245 GLY A N 1
ATOM 1864 C CA . GLY A 1 245 ? -1.658 -6.313 1.896 1.00 48.38 245 GLY A CA 1
ATOM 1865 C C . GLY A 1 245 ? -0.628 -7.152 2.677 1.00 48.38 245 GLY A C 1
ATOM 1866 O O . GLY A 1 245 ? -0.468 -8.351 2.441 1.00 48.38 245 GLY A O 1
ATOM 1867 N N . SER A 1 246 ? 0.046 -6.522 3.644 1.00 39.91 246 SER A N 1
ATOM 1868 C CA . SER A 1 246 ? 1.212 -7.044 4.389 1.00 39.91 246 SER A CA 1
ATOM 1869 C C . SER A 1 246 ? 0.980 -8.290 5.260 1.00 39.91 246 SER A C 1
ATOM 1871 O O . SER A 1 246 ? 1.833 -8.676 6.060 1.00 39.91 246 SER A O 1
ATOM 1873 N N . THR A 1 247 ? -0.145 -8.985 5.104 1.00 37.00 247 THR A N 1
ATOM 1874 C CA . THR A 1 247 ? -0.370 -10.304 5.695 1.00 37.00 247 THR A CA 1
ATOM 1875 C C . THR A 1 247 ? -1.144 -11.189 4.715 1.00 37.00 247 THR A C 1
ATOM 1877 O O . THR A 1 247 ? -2.095 -10.754 4.081 1.00 37.00 247 THR A O 1
ATOM 1880 N N . ASN A 1 248 ? -0.703 -12.440 4.569 1.00 41.16 248 ASN A N 1
ATOM 1881 C CA . ASN A 1 248 ? -1.193 -13.455 3.624 1.00 41.16 248 ASN A CA 1
ATOM 1882 C C . ASN A 1 248 ? -2.730 -13.717 3.628 1.00 41.16 248 ASN A C 1
ATOM 1884 O O . ASN A 1 248 ? -3.163 -14.768 4.104 1.00 41.16 248 ASN A O 1
ATOM 1888 N N . ALA A 1 249 ? -3.556 -12.851 3.033 1.00 30.27 249 ALA A N 1
ATOM 1889 C CA . ALA A 1 249 ? -4.980 -13.095 2.747 1.00 30.27 249 ALA A CA 1
ATOM 1890 C C . ALA A 1 249 ? -5.420 -12.244 1.531 1.00 30.27 249 ALA A C 1
ATOM 1892 O O . ALA A 1 249 ? -5.272 -11.033 1.549 1.00 30.27 249 ALA A O 1
ATOM 1893 N N . VAL A 1 250 ? -5.679 -12.837 0.358 1.00 34.97 250 VAL A N 1
ATOM 1894 C CA . VAL A 1 250 ? -7.011 -13.215 -0.174 1.00 34.97 250 VAL A CA 1
ATOM 1895 C C . VAL A 1 250 ? -7.948 -12.024 -0.462 1.00 34.97 250 VAL A C 1
ATOM 1897 O O . VAL A 1 250 ? -8.139 -11.150 0.368 1.00 34.97 250 VAL A O 1
ATOM 1900 N N . LEU A 1 251 ? -8.553 -12.072 -1.661 1.00 36.62 251 LEU A N 1
ATOM 1901 C CA . LEU A 1 251 ? -9.870 -11.553 -2.078 1.00 36.62 251 LEU A CA 1
ATOM 1902 C C . LEU A 1 251 ? -10.683 -10.835 -0.967 1.00 36.62 251 LEU A C 1
ATOM 1904 O O . LEU A 1 251 ? -11.001 -11.467 0.037 1.00 36.62 251 LEU A O 1
ATOM 1908 N N . ASN A 1 252 ? -11.114 -9.589 -1.220 1.00 35.91 252 ASN A N 1
ATOM 1909 C CA . ASN A 1 252 ? -11.840 -8.676 -0.304 1.00 35.91 252 ASN A CA 1
ATOM 1910 C C . ASN A 1 252 ? -10.964 -7.844 0.656 1.00 35.91 252 ASN A C 1
ATOM 1912 O O . ASN A 1 252 ? -11.289 -7.708 1.832 1.00 35.91 252 ASN A O 1
ATOM 1916 N N . VAL A 1 253 ? -9.874 -7.251 0.161 1.00 46.06 253 VAL A N 1
ATOM 1917 C CA . VAL A 1 253 ? -9.185 -6.169 0.885 1.00 46.06 253 VAL A CA 1
ATOM 1918 C C . VAL A 1 253 ? -9.843 -4.832 0.536 1.00 46.06 253 VAL A C 1
ATOM 1920 O O . VAL A 1 253 ? -9.985 -4.505 -0.647 1.00 46.06 253 VAL A O 1
ATOM 1923 N N . ASP A 1 254 ? -10.217 -4.066 1.563 1.00 53.19 254 ASP A N 1
ATOM 1924 C CA . ASP A 1 254 ? -10.672 -2.683 1.430 1.00 53.19 254 ASP A CA 1
ATOM 1925 C C . ASP A 1 254 ? -9.510 -1.812 0.938 1.00 53.19 254 ASP A C 1
ATOM 1927 O O . ASP A 1 254 ? -8.468 -1.686 1.585 1.00 53.19 254 ASP A O 1
ATOM 1931 N N . TYR A 1 255 ? -9.677 -1.216 -0.237 1.00 55.97 255 TYR A N 1
ATOM 1932 C CA . TYR A 1 255 ? -8.814 -0.137 -0.691 1.00 55.97 255 TYR A CA 1
ATOM 1933 C C . TYR A 1 255 ? -9.405 1.186 -0.228 1.00 55.97 255 TYR A C 1
ATOM 1935 O O . TYR A 1 255 ? -10.618 1.398 -0.286 1.00 55.97 255 TYR A O 1
ATOM 1943 N N . THR A 1 256 ? -8.540 2.113 0.162 1.00 57.25 256 THR A N 1
ATOM 1944 C CA . THR A 1 256 ? -8.960 3.503 0.298 1.00 57.25 256 THR A CA 1
ATOM 1945 C C . THR A 1 256 ? -8.689 4.174 -1.038 1.00 57.25 256 THR A C 1
ATOM 1947 O O . THR A 1 256 ? -7.536 4.286 -1.459 1.00 57.25 256 THR A O 1
ATOM 1950 N N . TYR A 1 257 ? -9.757 4.572 -1.731 1.00 61.19 257 TYR A N 1
ATOM 1951 C CA . TYR A 1 257 ? -9.651 5.536 -2.819 1.00 61.19 257 TYR A CA 1
ATOM 1952 C C . TYR A 1 257 ? -9.979 6.917 -2.267 1.00 61.19 257 TYR A C 1
ATOM 1954 O O . TYR A 1 257 ? -11.132 7.215 -1.952 1.00 61.19 257 TYR A O 1
ATOM 1962 N N . ASP A 1 258 ? -8.959 7.753 -2.143 1.00 55.94 258 ASP A N 1
ATOM 1963 C CA . ASP A 1 258 ? -9.151 9.146 -1.779 1.00 55.94 258 ASP A CA 1
ATOM 1964 C C . ASP A 1 258 ? -9.568 9.931 -3.030 1.00 55.94 258 ASP A C 1
ATOM 1966 O O . ASP A 1 258 ? -8.786 10.154 -3.953 1.00 55.94 258 ASP A O 1
ATOM 1970 N N . THR A 1 259 ? -10.831 10.355 -3.068 1.00 55.28 259 THR A N 1
ATOM 1971 C CA . THR A 1 259 ? -11.392 11.112 -4.194 1.00 55.28 259 THR A CA 1
ATOM 1972 C C . THR A 1 259 ? -10.812 12.520 -4.343 1.00 55.28 259 THR A C 1
ATOM 1974 O O . THR A 1 259 ? -10.918 13.098 -5.424 1.00 55.28 259 THR A O 1
ATOM 1977 N N . GLU A 1 260 ? -10.240 13.094 -3.279 1.00 53.81 260 GLU A N 1
ATOM 1978 C CA . GLU A 1 260 ? -9.629 14.427 -3.303 1.00 53.81 260 GLU A CA 1
ATOM 1979 C C . GLU A 1 260 ? -8.216 14.374 -3.888 1.00 53.81 260 GLU A C 1
ATOM 1981 O O . GLU A 1 260 ? -7.839 15.247 -4.673 1.00 53.81 260 GLU A O 1
ATOM 1986 N N . THR A 1 261 ? -7.456 13.328 -3.556 1.00 53.38 261 THR A N 1
ATOM 1987 C CA . THR A 1 261 ? -6.058 13.177 -3.987 1.00 53.38 261 THR A CA 1
ATOM 1988 C C . THR A 1 261 ? -5.868 12.227 -5.171 1.00 53.38 261 THR A C 1
ATOM 1990 O O . THR A 1 261 ? -4.819 12.261 -5.811 1.00 53.38 261 THR A O 1
ATOM 1993 N N . GLY A 1 262 ? -6.872 11.411 -5.510 1.00 54.53 262 GLY A N 1
ATOM 1994 C CA . GLY A 1 262 ? -6.798 10.412 -6.582 1.00 54.53 262 GLY A CA 1
ATOM 1995 C C . GLY A 1 262 ? -5.902 9.223 -6.236 1.00 54.53 262 GLY A C 1
ATOM 1996 O O . GLY A 1 262 ? -5.459 8.503 -7.136 1.00 54.53 262 GLY A O 1
ATOM 1997 N N . VAL A 1 263 ? -5.601 9.042 -4.948 1.00 60.66 263 VAL A N 1
ATOM 1998 C CA . VAL A 1 263 ? -4.732 7.980 -4.445 1.00 60.66 263 VAL A CA 1
ATOM 1999 C C . VAL A 1 263 ? -5.557 6.724 -4.225 1.00 60.66 263 VAL A C 1
ATOM 2001 O O . VAL A 1 263 ? -6.534 6.723 -3.477 1.00 60.66 263 VAL A O 1
ATOM 2004 N N . LEU A 1 264 ? -5.132 5.645 -4.872 1.00 65.00 264 LEU A N 1
ATOM 2005 C CA . LEU A 1 264 ? -5.574 4.293 -4.592 1.00 65.00 264 LEU A CA 1
ATOM 2006 C C . LEU A 1 264 ? -4.488 3.591 -3.784 1.00 65.00 264 LEU A C 1
ATOM 2008 O O . LEU A 1 264 ? -3.403 3.315 -4.302 1.00 65.00 264 LEU A O 1
ATOM 2012 N N . GLN A 1 265 ? -4.781 3.306 -2.522 1.00 64.00 265 GLN A N 1
ATOM 2013 C CA . GLN A 1 265 ? -3.837 2.661 -1.619 1.00 64.00 265 GLN A CA 1
ATOM 2014 C C . GLN A 1 265 ? -4.343 1.276 -1.226 1.00 64.00 265 GLN A C 1
ATOM 2016 O O . GLN A 1 265 ? -5.537 1.092 -0.963 1.00 64.00 265 GLN A O 1
ATOM 2021 N N . ALA A 1 266 ? -3.424 0.311 -1.150 1.00 60.56 266 ALA A N 1
ATOM 2022 C CA . ALA A 1 266 ? -3.675 -0.906 -0.397 1.00 60.56 266 ALA A CA 1
ATOM 2023 C C . ALA A 1 266 ? -3.960 -0.500 1.056 1.00 60.56 266 ALA A C 1
ATOM 2025 O O . ALA A 1 266 ? -3.070 -0.017 1.760 1.00 60.56 266 ALA A O 1
ATOM 2026 N N . GLY A 1 267 ? -5.218 -0.605 1.489 1.00 53.78 267 GLY A N 1
ATOM 2027 C CA . GLY A 1 267 ? -5.548 -0.358 2.880 1.00 53.78 267 GLY A CA 1
ATOM 2028 C C . GLY A 1 267 ? -4.789 -1.368 3.730 1.00 53.78 267 GLY A C 1
ATOM 2029 O O . GLY A 1 267 ? -4.863 -2.573 3.479 1.00 53.78 267 GLY A O 1
ATOM 2030 N N . SER A 1 268 ? -4.072 -0.905 4.754 1.00 53.88 268 SER A N 1
ATOM 2031 C CA . SER A 1 268 ? -3.807 -1.772 5.898 1.00 53.88 268 SER A CA 1
ATOM 2032 C C . SER A 1 268 ? -5.182 -2.154 6.421 1.00 53.88 268 SER A C 1
ATOM 2034 O O . SER A 1 268 ? -5.845 -1.307 7.020 1.00 53.88 268 SER A O 1
ATOM 2036 N N . ALA A 1 269 ? -5.660 -3.363 6.108 1.00 58.66 269 ALA A N 1
ATOM 2037 C CA . ALA A 1 269 ? -6.941 -3.838 6.609 1.00 58.66 269 ALA A CA 1
ATOM 2038 C C . ALA A 1 269 ? -6.954 -3.554 8.111 1.00 58.66 269 ALA A C 1
ATOM 2040 O O . ALA A 1 269 ? -6.061 -4.022 8.826 1.00 58.66 269 ALA A O 1
ATOM 2041 N N . SER A 1 270 ? -7.884 -2.701 8.567 1.00 72.19 270 SER A N 1
ATOM 2042 C CA . SER A 1 270 ? -7.938 -2.346 9.988 1.00 72.19 270 SER A CA 1
ATOM 2043 C C . SER A 1 270 ? -7.967 -3.642 10.785 1.00 72.19 270 SER A C 1
ATOM 2045 O O . SER A 1 270 ? -8.571 -4.613 10.317 1.00 72.19 270 SER A O 1
ATOM 2047 N N . GLY A 1 271 ? -7.304 -3.700 11.941 1.00 83.31 271 GLY A N 1
ATOM 2048 C CA . GLY A 1 271 ? -7.147 -4.976 12.635 1.00 83.31 271 GLY A CA 1
ATOM 2049 C C . GLY A 1 271 ? -8.495 -5.656 12.921 1.00 83.31 271 GLY A C 1
ATOM 2050 O O . GLY A 1 271 ? -8.570 -6.884 12.886 1.00 83.31 271 GLY A O 1
ATOM 2051 N N . PHE A 1 272 ? -9.572 -4.866 13.041 1.00 88.69 272 PHE A N 1
ATOM 2052 C CA . PHE A 1 272 ? -10.958 -5.334 13.067 1.00 88.69 272 PHE A CA 1
ATOM 2053 C C . PHE A 1 272 ? -11.335 -6.215 11.866 1.00 88.69 272 PHE A C 1
ATOM 2055 O O . PHE A 1 272 ? -11.849 -7.307 12.064 1.00 88.69 272 PHE A O 1
ATOM 2062 N N . VAL A 1 273 ? -11.079 -5.783 10.626 1.00 84.69 273 VAL A N 1
ATOM 2063 C CA . VAL A 1 273 ? -11.473 -6.527 9.411 1.00 84.69 273 VAL A CA 1
ATOM 2064 C C . VAL A 1 273 ? -10.751 -7.870 9.348 1.00 84.69 273 VAL A C 1
ATOM 2066 O O . VAL A 1 273 ? -11.376 -8.904 9.112 1.00 84.69 273 VAL A O 1
ATOM 2069 N N . THR A 1 274 ? -9.447 -7.872 9.632 1.00 84.94 274 THR A N 1
ATOM 2070 C CA . THR A 1 274 ? -8.648 -9.103 9.697 1.00 84.94 274 THR A CA 1
ATOM 2071 C C . THR A 1 274 ? -9.166 -10.044 10.784 1.00 84.94 274 THR A C 1
ATOM 2073 O O . THR A 1 274 ? -9.281 -11.250 10.563 1.00 84.94 274 THR A O 1
ATOM 2076 N N . TRP A 1 275 ? -9.510 -9.502 11.954 1.00 91.62 275 TRP A N 1
ATOM 2077 C CA . TRP A 1 275 ? -10.095 -10.266 13.053 1.00 91.62 275 TRP A CA 1
ATOM 2078 C C . TRP A 1 275 ? -11.475 -10.835 12.693 1.00 91.62 275 TRP A C 1
ATOM 2080 O O . TRP A 1 275 ? -11.704 -12.027 12.887 1.00 91.62 275 TRP A O 1
ATOM 2090 N N . ALA A 1 276 ? -12.357 -10.028 12.100 1.00 92.00 276 ALA A N 1
ATOM 2091 C CA . ALA A 1 276 ? -13.708 -10.413 11.702 1.00 92.00 276 ALA A CA 1
ATOM 2092 C C . ALA A 1 276 ? -13.689 -11.550 10.668 1.00 92.00 276 ALA A C 1
ATOM 2094 O O . ALA A 1 276 ? -14.391 -12.550 10.822 1.00 92.00 276 ALA A O 1
ATOM 2095 N N . ALA A 1 277 ? -12.815 -11.450 9.661 1.00 85.50 277 ALA A N 1
ATOM 2096 C CA . ALA A 1 277 ? -12.633 -12.487 8.646 1.00 85.50 277 ALA A CA 1
ATOM 2097 C C . ALA A 1 277 ? -12.120 -13.823 9.227 1.00 85.50 277 ALA A C 1
ATOM 2099 O O . ALA A 1 277 ? -12.354 -14.887 8.647 1.00 85.50 277 ALA A O 1
ATOM 2100 N N . GLY A 1 278 ? -11.446 -13.790 10.382 1.00 88.62 278 GLY A N 1
ATOM 2101 C CA . GLY A 1 278 ? -10.870 -14.963 11.042 1.00 88.62 278 GLY A CA 1
ATOM 2102 C C . GLY A 1 278 ? -11.890 -15.952 11.617 1.00 88.62 278 GLY A C 1
ATOM 2103 O O . GLY A 1 278 ? -11.535 -17.104 11.872 1.00 88.62 278 GLY A O 1
ATOM 2104 N N . TRP A 1 279 ? -13.152 -15.550 11.791 1.00 90.50 279 TRP A N 1
ATOM 2105 C CA . TRP A 1 279 ? -14.179 -16.381 12.434 1.00 90.50 279 TRP A CA 1
ATOM 2106 C C . TRP A 1 279 ? -14.828 -17.422 11.514 1.00 90.50 279 TRP A C 1
ATOM 2108 O O . TRP A 1 279 ? -15.512 -18.327 11.990 1.00 90.50 279 TRP A O 1
ATOM 2118 N N . GLY A 1 280 ? -14.613 -17.335 10.197 1.00 89.31 280 GLY A N 1
ATOM 2119 C CA . GLY A 1 280 ? -15.180 -18.281 9.225 1.00 89.31 280 GLY A CA 1
ATOM 2120 C C . GLY A 1 280 ? -16.700 -18.168 9.032 1.00 89.31 280 GLY A C 1
ATOM 2121 O O . GLY A 1 280 ? -17.295 -19.007 8.353 1.00 89.31 280 GLY A O 1
ATOM 2122 N N . VAL A 1 281 ? -17.317 -17.134 9.606 1.00 91.31 281 VAL A N 1
ATOM 2123 C CA . VAL A 1 281 ? -18.711 -16.718 9.413 1.00 91.31 281 VAL A CA 1
ATOM 2124 C C . VAL A 1 281 ? -18.747 -15.206 9.199 1.00 91.31 281 VAL A C 1
ATOM 2126 O O . VAL A 1 281 ? -17.849 -14.497 9.648 1.00 91.31 281 VAL A O 1
ATOM 2129 N N . ASP A 1 282 ? -19.770 -14.716 8.503 1.00 92.25 282 ASP A N 1
ATOM 2130 C CA . ASP A 1 282 ? -19.992 -13.278 8.350 1.00 92.25 282 ASP A CA 1
ATOM 2131 C C . ASP A 1 282 ? -20.631 -12.725 9.628 1.00 92.25 282 ASP A C 1
ATOM 2133 O O . ASP A 1 282 ? -21.836 -12.875 9.837 1.00 92.25 282 ASP A O 1
ATOM 2137 N N . ILE A 1 283 ? -19.806 -12.122 10.490 1.00 94.25 283 ILE A N 1
ATOM 2138 C CA . ILE A 1 283 ? -20.263 -11.487 11.734 1.00 94.25 283 ILE A CA 1
ATOM 2139 C C . ILE A 1 283 ? -20.941 -10.125 11.494 1.00 94.25 283 ILE A C 1
ATOM 2141 O O . ILE A 1 283 ? -21.533 -9.542 12.403 1.00 94.25 283 ILE A O 1
ATOM 2145 N N . GLY A 1 284 ? -20.911 -9.627 10.254 1.00 93.12 284 GLY A N 1
ATOM 2146 C CA . GLY A 1 284 ? -21.436 -8.330 9.855 1.00 93.12 284 GLY A CA 1
ATOM 2147 C C . GLY A 1 284 ? -20.538 -7.151 10.242 1.00 93.12 284 GLY A C 1
ATOM 2148 O O . GLY A 1 284 ? -19.321 -7.279 10.350 1.00 93.12 284 GLY A O 1
ATOM 2149 N N . SER A 1 285 ? -21.134 -5.964 10.392 1.00 92.50 285 SER A N 1
ATOM 2150 C CA . SER A 1 285 ? -20.401 -4.714 10.641 1.00 92.50 285 SER A CA 1
ATOM 2151 C C . SER A 1 285 ? -19.918 -4.568 12.087 1.00 92.50 285 SER A C 1
ATOM 2153 O O . SER A 1 285 ? -20.392 -5.259 12.981 1.00 92.50 285 SER A O 1
ATOM 2155 N N . GLU A 1 286 ? -19.047 -3.585 12.326 1.00 94.69 286 GLU A N 1
ATOM 2156 C CA . GLU A 1 286 ? -18.540 -3.179 13.649 1.00 94.69 286 GLU A CA 1
ATOM 2157 C C . GLU A 1 286 ? -19.641 -2.956 14.704 1.00 94.69 286 GLU A C 1
ATOM 2159 O O . GLU A 1 286 ? -19.449 -3.303 15.860 1.00 94.69 286 GLU A O 1
ATOM 2164 N N . THR A 1 287 ? -20.808 -2.439 14.306 1.00 96.06 287 THR A N 1
ATOM 2165 C CA . THR A 1 287 ? -21.941 -2.140 15.207 1.00 96.06 287 THR A CA 1
ATOM 2166 C C . THR A 1 287 ? -22.934 -3.293 15.387 1.00 96.06 287 THR A C 1
ATOM 2168 O O . THR A 1 287 ? -23.996 -3.095 15.979 1.00 96.06 287 THR A O 1
ATOM 2171 N N . ASN A 1 288 ? -22.683 -4.454 14.779 1.00 97.44 288 ASN A N 1
ATOM 2172 C CA . ASN A 1 288 ? -23.549 -5.616 14.956 1.00 97.44 288 ASN A CA 1
ATOM 2173 C C . ASN A 1 288 ? -23.165 -6.359 16.232 1.00 97.44 288 ASN A C 1
ATOM 2175 O O . ASN A 1 288 ? -21.997 -6.406 16.582 1.00 97.44 288 ASN A O 1
ATOM 2179 N N . ASP A 1 289 ? -24.152 -6.980 16.858 1.00 97.56 289 ASP A N 1
ATOM 2180 C CA . ASP A 1 289 ? -24.002 -7.927 17.961 1.00 97.56 289 ASP A CA 1
ATOM 2181 C C . ASP A 1 289 ? -24.386 -9.301 17.395 1.00 97.56 289 ASP A C 1
ATOM 2183 O O . ASP A 1 289 ? -25.574 -9.593 17.204 1.00 97.56 289 ASP A O 1
ATOM 2187 N N . TYR A 1 290 ? -23.391 -10.075 16.948 1.00 97.94 290 TYR A N 1
ATOM 2188 C CA . TYR A 1 290 ? -23.656 -11.301 16.189 1.00 97.94 290 TYR A CA 1
ATOM 2189 C C . TYR A 1 290 ? -24.213 -12.425 17.068 1.00 97.94 290 TYR A C 1
ATOM 2191 O O . TYR A 1 290 ? -25.088 -13.174 16.618 1.00 97.94 290 TYR A O 1
ATOM 2199 N N . ASP A 1 291 ? -23.729 -12.567 18.302 1.00 97.81 291 ASP A N 1
ATOM 2200 C CA . ASP A 1 291 ? -24.135 -13.642 19.210 1.00 97.81 291 ASP A CA 1
ATOM 2201 C C . ASP A 1 291 ? -25.222 -13.244 20.223 1.00 97.81 291 ASP A C 1
ATOM 2203 O O . ASP A 1 291 ? -25.793 -14.122 20.884 1.00 97.81 291 ASP A O 1
ATOM 2207 N N . GLY A 1 292 ? -25.613 -11.970 20.249 1.00 97.44 292 GLY A N 1
ATOM 2208 C CA . GLY A 1 292 ? -26.759 -11.454 20.986 1.00 97.44 292 GLY A CA 1
ATOM 2209 C C . GLY A 1 292 ? -26.466 -11.169 22.457 1.00 97.44 292 GLY A C 1
ATOM 2210 O O . GLY A 1 292 ? -27.389 -11.262 23.279 1.00 97.44 292 GLY A O 1
ATOM 2211 N N . ASP A 1 293 ? -25.212 -10.891 22.812 1.00 96.69 293 ASP A N 1
ATOM 2212 C CA . ASP A 1 293 ? -24.773 -10.666 24.190 1.00 96.69 293 ASP A CA 1
ATOM 2213 C C . ASP A 1 293 ? -24.731 -9.188 24.617 1.00 96.69 293 ASP A C 1
ATOM 2215 O O . ASP A 1 293 ? -24.431 -8.880 25.777 1.00 96.69 293 ASP A O 1
ATOM 2219 N N . LEU A 1 294 ? -25.188 -8.305 23.721 1.00 95.44 294 LEU A N 1
ATOM 2220 C CA . LEU A 1 294 ? -25.253 -6.849 23.838 1.00 95.44 294 LEU A CA 1
ATOM 2221 C C . LEU A 1 294 ? -23.904 -6.131 23.714 1.00 95.44 294 LEU A C 1
ATOM 2223 O O . LEU A 1 294 ? -23.856 -4.919 23.957 1.00 95.44 294 LEU A O 1
ATOM 2227 N N . LEU A 1 295 ? -22.838 -6.833 23.334 1.00 95.25 295 LEU A N 1
ATOM 2228 C CA . LEU A 1 295 ? -21.587 -6.236 22.894 1.00 95.25 295 LEU A CA 1
ATOM 2229 C C . LEU A 1 295 ? -21.569 -6.181 21.363 1.00 95.25 295 LEU A C 1
ATOM 2231 O O . LEU A 1 295 ? -21.943 -7.133 20.688 1.00 95.25 295 LEU A O 1
ATOM 2235 N N . ASP A 1 296 ? -21.175 -5.040 20.801 1.00 97.31 296 ASP A N 1
ATOM 2236 C CA . ASP A 1 296 ? -20.967 -4.976 19.359 1.00 97.31 296 ASP A CA 1
ATOM 2237 C C . ASP A 1 296 ? -19.607 -5.577 18.972 1.00 97.31 296 ASP A C 1
ATOM 2239 O O . ASP A 1 296 ? -18.676 -5.667 19.779 1.00 97.31 296 ASP A O 1
ATOM 2243 N N . ASN A 1 297 ? -19.486 -5.987 17.713 1.00 97.25 297 ASN A N 1
ATOM 2244 C CA . ASN A 1 297 ? -18.291 -6.629 17.185 1.00 97.25 297 ASN A CA 1
ATOM 2245 C C . ASN A 1 297 ? -17.037 -5.757 17.392 1.00 97.25 297 ASN A C 1
ATOM 2247 O O . ASN A 1 297 ? -15.940 -6.295 17.555 1.00 97.25 297 ASN A O 1
ATOM 2251 N N . LEU A 1 298 ? -17.157 -4.420 17.362 1.00 96.38 298 LEU A N 1
ATOM 2252 C CA . LEU A 1 298 ? -16.034 -3.513 17.622 1.00 96.38 298 LEU A CA 1
ATOM 2253 C C . LEU A 1 298 ? -15.560 -3.610 19.072 1.00 96.38 298 LEU A C 1
ATOM 2255 O O . LEU A 1 298 ? -14.355 -3.712 19.308 1.00 96.38 298 LEU A O 1
ATOM 2259 N N . ALA A 1 299 ? -16.479 -3.597 20.035 1.00 96.06 299 ALA A N 1
ATOM 2260 C CA . ALA A 1 299 ? -16.161 -3.778 21.441 1.00 96.06 299 ALA A CA 1
ATOM 2261 C C . ALA A 1 299 ? -15.575 -5.172 21.703 1.00 96.06 299 ALA A C 1
ATOM 2263 O O . ALA A 1 299 ? -14.566 -5.284 22.399 1.00 96.06 299 ALA A O 1
ATOM 2264 N N . GLU A 1 300 ? -16.113 -6.223 21.085 1.00 97.06 300 GLU A N 1
ATOM 2265 C CA . GLU A 1 300 ? -15.523 -7.559 21.173 1.00 97.06 300 GLU A CA 1
ATOM 2266 C C . GLU A 1 300 ? -14.117 -7.605 20.580 1.00 97.06 300 GLU A C 1
ATOM 2268 O O . GLU A 1 300 ? -13.187 -8.101 21.214 1.00 97.06 300 GLU A O 1
ATOM 2273 N N . TYR A 1 301 ? -13.903 -7.031 19.399 1.00 96.75 301 TYR A N 1
ATOM 2274 C CA . TYR A 1 301 ? -12.569 -6.918 18.830 1.00 96.75 301 TYR A CA 1
ATOM 2275 C C . TYR A 1 301 ? -11.628 -6.188 19.792 1.00 96.75 301 TYR A C 1
ATOM 2277 O O . TYR A 1 301 ? -10.556 -6.700 20.120 1.00 96.75 301 TYR A O 1
ATOM 2285 N N . ALA A 1 302 ? -12.027 -5.026 20.291 1.00 96.38 302 ALA A N 1
ATOM 2286 C CA . ALA A 1 302 ? -11.220 -4.177 21.156 1.00 96.38 302 ALA A CA 1
ATOM 2287 C C . ALA A 1 302 ? -10.908 -4.788 22.528 1.00 96.38 302 ALA A C 1
ATOM 2289 O O . ALA A 1 302 ? -9.854 -4.502 23.091 1.00 96.38 302 ALA A O 1
ATOM 2290 N N . LEU A 1 303 ? -11.783 -5.650 23.050 1.00 96.06 303 LEU A N 1
ATOM 2291 C CA . LEU A 1 303 ? -11.644 -6.270 24.371 1.00 96.06 303 LEU A CA 1
ATOM 2292 C C . LEU A 1 303 ? -11.221 -7.746 24.304 1.00 96.06 303 LEU A C 1
ATOM 2294 O O . LEU A 1 303 ? -10.962 -8.359 25.334 1.00 96.06 303 LEU A O 1
ATOM 2298 N N . GLY A 1 304 ? -11.112 -8.330 23.108 1.00 96.00 304 GLY A N 1
ATOM 2299 C CA . GLY A 1 304 ? -10.713 -9.730 22.925 1.00 96.00 304 GLY A CA 1
ATOM 2300 C C . GLY A 1 304 ? -11.848 -10.742 23.067 1.00 96.00 304 GLY A C 1
ATOM 2301 O O . GLY A 1 304 ? -11.593 -11.879 23.455 1.00 96.00 304 GLY A O 1
ATOM 2302 N N . GLY A 1 305 ? -13.077 -10.332 22.769 1.00 96.50 305 GLY A N 1
ATOM 2303 C CA . GLY A 1 305 ? -14.270 -11.166 22.711 1.00 96.50 305 GLY A CA 1
ATOM 2304 C C . GLY A 1 305 ? -14.285 -12.177 21.564 1.00 96.50 305 GLY A C 1
ATOM 2305 O O . GLY A 1 305 ? -13.341 -12.293 20.771 1.00 96.50 305 GLY A O 1
ATOM 2306 N N . ASN A 1 306 ? -15.355 -12.964 21.530 1.00 97.25 306 ASN A N 1
ATOM 2307 C CA . ASN A 1 306 ? -15.624 -13.946 20.495 1.00 97.25 306 ASN A CA 1
ATOM 2308 C C . ASN A 1 306 ? -17.072 -13.766 20.016 1.00 97.25 306 ASN A C 1
ATOM 2310 O O . ASN A 1 306 ? -17.956 -14.329 20.661 1.00 97.25 306 ASN A O 1
ATOM 2314 N N . PRO A 1 307 ? -17.275 -13.177 18.823 1.00 97.81 307 PRO A N 1
ATOM 2315 C CA . PRO A 1 307 ? -18.580 -12.802 18.298 1.00 97.81 307 PRO A CA 1
ATOM 2316 C C . PRO A 1 307 ? -19.451 -13.995 17.972 1.00 97.81 307 PRO A C 1
ATOM 2318 O O . PRO A 1 307 ? -20.567 -13.824 17.526 1.00 97.81 307 PRO A O 1
ATOM 2321 N N . THR A 1 308 ? -18.954 -15.225 18.109 1.00 97.81 308 THR A N 1
ATOM 2322 C CA . THR A 1 308 ? -19.720 -16.454 17.883 1.00 97.81 308 THR A CA 1
ATOM 2323 C C . THR A 1 308 ? -20.101 -17.153 19.189 1.00 97.81 308 THR A C 1
ATOM 2325 O O . THR A 1 308 ? -20.658 -18.257 19.158 1.00 97.81 308 THR A O 1
ATOM 2328 N N . ASN A 1 309 ? -19.776 -16.561 20.341 1.00 97.75 309 ASN A N 1
ATOM 2329 C CA . ASN A 1 309 ? -19.960 -17.154 21.653 1.00 97.75 309 ASN A CA 1
ATOM 2330 C C . ASN A 1 309 ? -20.239 -16.087 22.721 1.00 97.75 309 ASN A C 1
ATOM 2332 O O . ASN A 1 309 ? -19.323 -15.677 23.434 1.00 97.75 309 ASN A O 1
ATOM 2336 N N . ALA A 1 310 ? -21.530 -15.853 22.963 1.00 97.25 310 ALA A N 1
ATOM 2337 C CA . ALA A 1 310 ? -22.083 -14.893 23.925 1.00 97.25 310 ALA A CA 1
ATOM 2338 C C . ALA A 1 310 ? -21.601 -15.033 25.388 1.00 97.25 310 ALA A C 1
ATOM 2340 O O . ALA A 1 310 ? -21.975 -14.259 26.266 1.00 97.25 310 ALA A O 1
ATOM 2341 N N . LEU A 1 311 ? -20.838 -16.084 25.714 1.00 96.81 311 LEU A N 1
ATOM 2342 C CA . LEU A 1 311 ? -20.206 -16.267 27.026 1.00 96.81 311 LEU A CA 1
ATOM 2343 C C . LEU A 1 311 ? -18.766 -15.736 27.082 1.00 96.81 311 LEU A C 1
ATOM 2345 O O . LEU A 1 311 ? -18.131 -15.830 28.134 1.00 96.81 311 LEU A O 1
ATOM 2349 N N . HIS A 1 312 ? -18.226 -15.241 25.972 1.00 97.06 312 HIS A N 1
ATOM 2350 C CA . HIS A 1 312 ? -16.841 -14.816 25.833 1.00 97.06 312 HIS A CA 1
ATOM 2351 C C . HIS A 1 312 ? -16.768 -13.358 25.356 1.00 97.06 312 HIS A C 1
ATOM 2353 O O . HIS A 1 312 ? -16.307 -13.064 24.261 1.00 97.06 312 HIS A O 1
ATOM 2359 N N . GLN A 1 313 ? -17.141 -12.447 26.254 1.00 95.00 313 GLN A N 1
ATOM 2360 C CA . GLN A 1 313 ? -17.183 -10.986 26.055 1.00 95.00 313 GLN A CA 1
ATOM 2361 C C . GLN A 1 313 ? -15.809 -10.299 25.998 1.00 95.00 313 GLN A C 1
ATOM 2363 O O . GLN A 1 313 ? -15.714 -9.077 25.910 1.00 95.00 313 GLN A O 1
ATOM 2368 N N . GLY A 1 314 ? -14.734 -11.080 26.086 1.00 94.69 314 GLY A N 1
ATOM 2369 C CA . GLY A 1 314 ? -13.367 -10.585 26.162 1.00 94.69 314 GLY A CA 1
ATOM 2370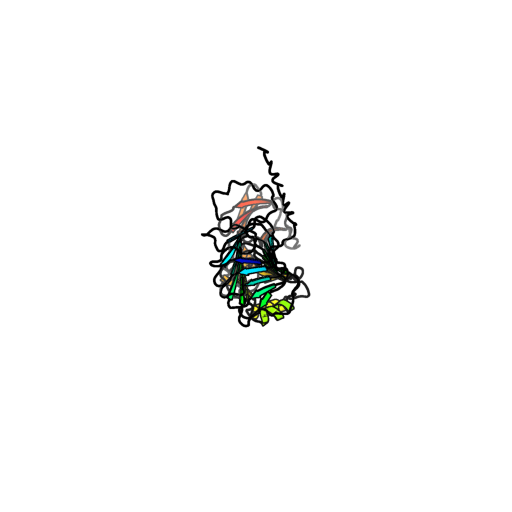 C C . GLY A 1 314 ? -12.891 -10.368 27.592 1.00 94.69 314 GLY A C 1
ATOM 2371 O O . GLY A 1 314 ? -13.433 -10.917 28.555 1.00 94.69 314 GLY A O 1
ATOM 2372 N N . GLU A 1 315 ? -11.817 -9.602 27.713 1.00 94.06 315 GLU A N 1
ATOM 2373 C CA . GLU A 1 315 ? -11.170 -9.291 28.976 1.00 94.06 315 GLU A CA 1
ATOM 2374 C C . GLU A 1 315 ? -12.021 -8.291 29.774 1.00 94.06 315 GLU A C 1
ATOM 2376 O O . GLU A 1 315 ? -12.403 -7.221 29.296 1.00 94.06 315 GLU A O 1
ATOM 2381 N N . ALA A 1 316 ? -12.342 -8.644 31.019 1.00 90.38 316 ALA A N 1
ATOM 2382 C CA . ALA A 1 316 ? -13.180 -7.813 31.872 1.00 90.38 316 ALA A CA 1
ATOM 2383 C C . ALA A 1 316 ? -12.384 -6.651 32.480 1.00 90.38 316 ALA A C 1
ATOM 2385 O O . ALA A 1 316 ? -11.235 -6.809 32.897 1.00 90.38 316 ALA A O 1
ATOM 2386 N N . PHE A 1 317 ? -13.033 -5.496 32.629 1.00 93.56 317 PHE A N 1
ATOM 2387 C CA . PHE A 1 317 ? -12.506 -4.430 33.475 1.00 93.56 317 PHE A CA 1
ATOM 2388 C C . PHE A 1 317 ? -12.560 -4.838 34.955 1.00 93.56 317 PHE A C 1
ATOM 2390 O O . PHE A 1 317 ? -13.403 -5.636 35.379 1.00 93.56 317 PHE A O 1
ATOM 2397 N N . THR A 1 318 ? -11.692 -4.245 35.771 1.00 95.19 318 THR A N 1
ATOM 2398 C CA . THR A 1 318 ? -11.725 -4.405 37.226 1.00 95.19 318 THR A CA 1
ATOM 2399 C C . THR A 1 318 ? -12.003 -3.077 37.914 1.00 95.19 318 THR A C 1
ATOM 2401 O O . THR A 1 318 ? -11.640 -2.002 37.435 1.00 95.19 318 THR A O 1
ATOM 2404 N N . VAL A 1 319 ? -12.695 -3.154 39.052 1.00 95.12 319 VAL A N 1
ATOM 2405 C CA . VAL A 1 319 ? -13.003 -1.995 39.890 1.00 95.12 319 VAL A CA 1
ATOM 2406 C C . VAL A 1 319 ? -12.554 -2.279 41.310 1.00 95.12 319 VAL A C 1
ATOM 2408 O O . VAL A 1 319 ? -12.917 -3.301 41.896 1.00 95.12 319 VAL A O 1
ATOM 2411 N N . SER A 1 320 ? -11.792 -1.357 41.886 1.00 95.38 320 SER A N 1
ATOM 2412 C CA . SER A 1 320 ? -11.397 -1.403 43.292 1.00 95.38 320 SER A CA 1
ATOM 2413 C C . SER A 1 320 ? -11.465 -0.016 43.929 1.00 95.38 320 SER A C 1
ATOM 2415 O O . SER A 1 320 ? -11.674 0.984 43.248 1.00 95.38 320 SER A O 1
ATOM 2417 N N . ILE A 1 321 ? -11.361 0.051 45.256 1.00 93.75 321 ILE A N 1
ATOM 2418 C CA . ILE A 1 321 ? -11.321 1.315 45.995 1.00 93.75 321 ILE A CA 1
ATOM 2419 C C . ILE A 1 321 ? -10.037 1.333 46.812 1.00 93.75 321 ILE A C 1
ATOM 2421 O O . ILE A 1 321 ? -9.819 0.437 47.628 1.00 93.75 321 ILE A O 1
ATOM 2425 N N . ASP A 1 322 ? -9.236 2.379 46.635 1.00 92.31 322 ASP A N 1
ATOM 2426 C CA . ASP A 1 322 ? -8.039 2.636 47.432 1.00 92.31 322 ASP A CA 1
ATOM 2427 C C . ASP A 1 322 ? -7.943 4.124 47.780 1.00 92.31 322 ASP A C 1
ATOM 2429 O O . ASP A 1 322 ? -8.228 4.992 46.959 1.00 92.31 322 ASP A O 1
ATOM 2433 N N . GLY A 1 323 ? -7.592 4.436 49.028 1.00 87.44 323 GLY A N 1
ATOM 2434 C CA . GLY A 1 323 ? -7.363 5.817 49.467 1.00 87.44 323 GLY A CA 1
ATOM 2435 C C . GLY A 1 323 ? -8.522 6.804 49.243 1.00 87.44 323 GLY A C 1
ATOM 2436 O O . GLY A 1 323 ? -8.277 8.003 49.153 1.00 87.44 323 GLY A O 1
ATOM 2437 N N . GLY A 1 324 ? -9.772 6.335 49.139 1.00 87.06 324 GLY A N 1
ATOM 2438 C CA . GLY A 1 324 ? -10.920 7.193 48.807 1.00 87.06 324 GLY A CA 1
ATOM 2439 C C . GLY A 1 324 ? -11.015 7.552 47.320 1.00 87.06 324 GLY A C 1
ATOM 2440 O O . GLY A 1 324 ? -11.600 8.569 46.969 1.00 87.06 324 GLY A O 1
ATOM 2441 N N . THR A 1 325 ? -10.430 6.735 46.451 1.00 93.56 325 THR A N 1
ATOM 2442 C CA . THR A 1 325 ? -10.529 6.827 44.994 1.00 93.56 325 THR A CA 1
ATOM 2443 C C . THR A 1 325 ? -11.003 5.483 44.458 1.00 93.56 325 THR A C 1
ATOM 2445 O O . THR A 1 325 ? -10.581 4.434 44.946 1.00 93.56 325 THR A O 1
ATOM 2448 N N . LEU A 1 326 ? -11.893 5.505 43.471 1.00 96.19 326 LEU A N 1
ATOM 2449 C CA . LEU A 1 326 ? -12.250 4.318 42.710 1.00 96.19 326 LEU A CA 1
ATOM 2450 C C . LEU A 1 326 ? -11.197 4.124 41.620 1.00 96.19 326 LEU A C 1
ATOM 2452 O O . LEU A 1 326 ? -10.943 5.029 40.829 1.00 96.19 326 LEU A O 1
ATOM 2456 N N . ILE A 1 327 ? -10.579 2.953 41.601 1.00 97.00 327 ILE A N 1
ATOM 2457 C CA . ILE A 1 327 ? -9.642 2.535 40.566 1.00 97.00 327 ILE A CA 1
ATOM 2458 C C . ILE A 1 327 ? -10.432 1.705 39.561 1.00 97.00 327 ILE A C 1
ATOM 2460 O O . ILE A 1 327 ? -11.028 0.693 39.936 1.00 97.00 327 ILE A O 1
ATOM 2464 N N . TYR A 1 328 ? -10.444 2.148 38.310 1.00 97.12 328 TYR A N 1
ATOM 2465 C CA . TYR A 1 328 ? -11.064 1.462 37.184 1.00 97.12 328 TYR A CA 1
ATOM 2466 C C . TYR A 1 328 ? -9.960 1.062 36.211 1.00 97.12 328 TYR A C 1
ATOM 2468 O O . TYR A 1 328 ? -9.287 1.929 35.658 1.00 97.12 328 TYR A O 1
ATOM 2476 N N . GLU A 1 329 ? -9.752 -0.235 36.032 1.00 97.19 329 GLU A N 1
ATOM 2477 C CA . GLU A 1 329 ? -8.725 -0.773 35.142 1.00 97.19 329 GLU A CA 1
ATOM 2478 C C . GLU A 1 329 ? -9.382 -1.527 33.989 1.00 97.19 329 GLU A C 1
ATOM 2480 O O . GLU A 1 329 ? -10.239 -2.375 34.233 1.00 97.19 329 GLU A O 1
ATOM 2485 N N . TYR A 1 330 ? -8.997 -1.230 32.749 1.00 96.56 330 TYR A N 1
ATOM 2486 C CA . TYR A 1 330 ? -9.556 -1.870 31.555 1.00 96.56 330 TYR A CA 1
ATOM 2487 C C . TYR A 1 330 ? -8.472 -2.320 30.570 1.00 96.56 330 TYR A C 1
ATOM 2489 O O . TYR A 1 330 ? -7.403 -1.703 30.516 1.00 96.56 330 TYR A O 1
ATOM 2497 N N . PRO A 1 331 ? -8.736 -3.378 29.781 1.00 96.31 331 PRO A N 1
ATOM 2498 C CA . PRO A 1 331 ? -7.843 -3.808 28.716 1.00 96.31 331 PRO A CA 1
ATOM 2499 C C . PRO A 1 331 ? -7.916 -2.847 27.522 1.00 96.31 331 PRO A C 1
ATOM 2501 O O . PRO A 1 331 ? -8.975 -2.334 27.164 1.00 96.31 331 PRO A O 1
ATOM 2504 N N . GLN A 1 332 ? -6.776 -2.641 26.880 1.00 95.25 332 GLN A N 1
ATOM 2505 C CA . GLN A 1 332 ? -6.611 -1.878 25.654 1.00 95.25 332 GLN A CA 1
ATOM 2506 C C . GLN A 1 332 ? -5.836 -2.741 24.661 1.00 95.25 332 GLN A C 1
ATOM 2508 O O . GLN A 1 332 ? -4.704 -3.139 24.942 1.00 95.25 332 GLN A O 1
ATOM 2513 N N . ARG A 1 333 ? -6.423 -3.033 23.495 1.00 94.31 333 ARG A N 1
ATOM 2514 C CA . ARG A 1 333 ? -5.745 -3.818 22.455 1.00 94.31 333 ARG A CA 1
ATOM 2515 C C . ARG A 1 333 ? -4.437 -3.151 22.029 1.00 94.31 333 ARG A C 1
ATOM 2517 O O . ARG A 1 333 ? -4.411 -1.970 21.690 1.00 94.31 333 ARG A O 1
ATOM 2524 N N . THR A 1 334 ? -3.360 -3.930 22.001 1.00 89.44 334 THR A N 1
ATOM 2525 C CA . THR A 1 334 ? -2.060 -3.491 21.490 1.00 89.44 334 THR A CA 1
ATOM 2526 C C . THR A 1 334 ? -1.983 -3.685 19.979 1.00 89.44 334 THR A C 1
ATOM 2528 O O . THR A 1 334 ? -2.579 -4.603 19.414 1.00 89.44 334 THR A O 1
ATOM 2531 N N . GLY A 1 335 ? -1.235 -2.810 19.305 1.00 82.06 335 GLY A N 1
ATOM 2532 C CA . GLY A 1 335 ? -0.939 -2.956 17.877 1.00 82.06 335 GLY A CA 1
ATOM 2533 C C . GLY A 1 335 ? -2.026 -2.478 16.912 1.00 82.06 335 GLY A C 1
ATOM 2534 O O . GLY A 1 335 ? -1.821 -2.601 15.709 1.00 82.06 335 GLY A O 1
ATOM 2535 N N . ASP A 1 336 ? -3.125 -1.895 17.401 1.00 87.19 336 ASP A N 1
ATOM 2536 C CA . ASP A 1 336 ? -4.112 -1.217 16.554 1.00 87.19 336 ASP A CA 1
ATOM 2537 C C . ASP A 1 336 ? -4.208 0.280 16.908 1.00 87.19 336 ASP A C 1
ATOM 2539 O O . ASP A 1 336 ? -4.939 0.655 17.828 1.00 87.19 336 ASP A O 1
ATOM 2543 N N . PRO A 1 337 ? -3.452 1.155 16.215 1.00 84.19 337 PRO A N 1
ATOM 2544 C CA . PRO A 1 337 ? -3.472 2.592 16.478 1.00 84.19 337 PRO A CA 1
ATOM 2545 C C . PRO A 1 337 ? -4.766 3.275 16.010 1.00 84.19 337 PRO A C 1
ATOM 2547 O O . PRO A 1 337 ? -4.966 4.452 16.308 1.00 84.19 337 PRO A O 1
ATOM 2550 N N . ALA A 1 338 ? -5.635 2.570 15.277 1.00 86.44 338 ALA A N 1
ATOM 2551 C CA . ALA A 1 338 ? -6.925 3.102 14.863 1.00 86.44 338 ALA A CA 1
ATOM 2552 C C . ALA A 1 338 ? -7.967 3.044 15.990 1.00 86.44 338 ALA A C 1
ATOM 2554 O O . ALA A 1 338 ? -9.046 3.591 15.813 1.00 86.44 338 ALA A O 1
ATOM 2555 N N . LEU A 1 339 ? -7.674 2.417 17.136 1.00 92.44 339 LEU A N 1
ATOM 2556 C CA . LEU A 1 339 ? -8.588 2.375 18.276 1.00 92.44 339 LEU A CA 1
ATOM 2557 C C . LEU A 1 339 ? -8.243 3.427 19.337 1.00 92.44 339 LEU A C 1
ATOM 2559 O O . LEU A 1 339 ? -7.099 3.532 19.785 1.00 92.44 339 LEU A O 1
ATOM 2563 N N . SER A 1 340 ? -9.269 4.131 19.809 1.00 94.50 340 SER A N 1
ATOM 2564 C CA . SER A 1 340 ? -9.218 5.009 20.978 1.00 94.50 340 SER A CA 1
ATOM 2565 C C . SER A 1 340 ? -10.048 4.429 22.119 1.00 94.50 340 SER A C 1
ATOM 2567 O O . SER A 1 340 ? -11.138 3.901 21.910 1.00 94.50 340 SER A O 1
ATOM 2569 N N . TYR A 1 341 ? -9.519 4.546 23.338 1.00 96.44 341 TYR A N 1
ATOM 2570 C CA . TYR A 1 341 ? -10.160 4.080 24.565 1.00 96.44 341 TYR A CA 1
ATOM 2571 C C . TYR A 1 341 ? -10.197 5.222 25.565 1.00 96.44 341 TYR A C 1
ATOM 2573 O O . TYR A 1 341 ? -9.163 5.824 25.865 1.00 96.44 341 TYR A O 1
ATOM 2581 N N . TYR A 1 342 ? -11.368 5.492 26.121 1.00 96.69 342 TYR A N 1
ATOM 2582 C CA . TYR A 1 342 ? -11.521 6.485 27.174 1.00 96.69 342 TYR A CA 1
ATOM 2583 C C . TYR A 1 342 ? -12.742 6.179 28.031 1.00 96.69 342 TYR A C 1
ATOM 2585 O O . TYR A 1 342 ? -13.618 5.402 27.654 1.00 96.69 342 TYR A O 1
ATOM 2593 N N . LEU A 1 343 ? -12.798 6.786 29.214 1.00 97.75 343 LEU A N 1
ATOM 2594 C CA . LEU A 1 343 ? -13.975 6.684 30.065 1.00 97.75 343 LEU A CA 1
ATOM 2595 C C . LEU A 1 343 ? -14.895 7.872 29.823 1.00 97.75 343 LEU A C 1
ATOM 2597 O O . LEU A 1 343 ? -14.447 8.999 29.636 1.00 97.75 343 LEU A O 1
ATOM 2601 N N . GLU A 1 344 ? -16.193 7.631 29.918 1.00 97.75 344 GLU A N 1
ATOM 2602 C CA . GLU A 1 344 ? -17.155 8.697 30.145 1.00 97.75 344 GLU A CA 1
ATOM 2603 C C . GLU A 1 344 ? -17.811 8.517 31.507 1.00 97.75 344 GLU A C 1
ATOM 2605 O O . GLU A 1 344 ? -18.108 7.397 31.939 1.00 97.75 344 GLU A O 1
ATOM 2610 N N . THR A 1 345 ? -18.069 9.639 32.173 1.00 96.81 345 THR A N 1
ATOM 2611 C CA . THR A 1 345 ? -18.754 9.675 33.462 1.00 96.81 345 THR A CA 1
ATOM 2612 C C . THR A 1 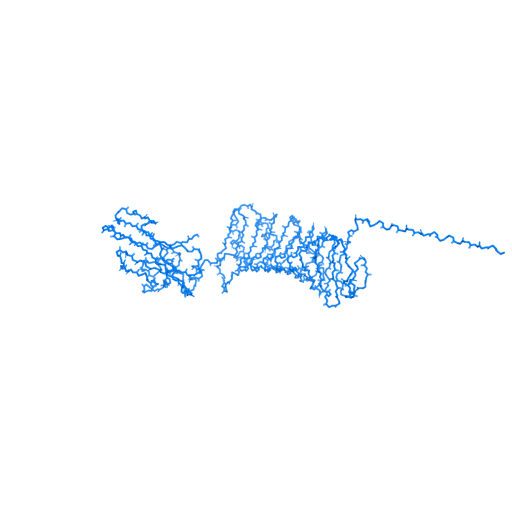345 ? -20.052 10.475 33.383 1.00 96.81 345 THR A C 1
ATOM 2614 O O . THR A 1 345 ? -20.223 11.353 32.534 1.00 96.81 345 THR A O 1
ATOM 2617 N N . THR A 1 346 ? -21.001 10.146 34.260 1.00 96.50 346 THR A N 1
ATOM 2618 C CA . THR A 1 346 ? -22.222 10.932 34.492 1.00 96.50 346 THR A CA 1
ATOM 2619 C C . THR A 1 346 ? -22.676 10.799 35.943 1.00 96.50 346 THR A C 1
ATOM 2621 O O . THR A 1 346 ? -22.410 9.792 36.596 1.00 96.50 346 THR A O 1
ATOM 2624 N N . ASP A 1 347 ? -23.386 11.792 36.471 1.00 94.31 347 ASP A N 1
ATOM 2625 C CA . ASP A 1 347 ? -24.029 11.730 37.790 1.00 94.31 347 ASP A CA 1
ATOM 2626 C C . ASP A 1 347 ? -25.497 11.265 37.711 1.00 94.31 347 ASP A C 1
ATOM 2628 O O . ASP A 1 347 ? -26.129 10.968 38.734 1.00 94.31 347 ASP A O 1
ATOM 2632 N N . ASN A 1 348 ? -26.050 11.172 36.495 1.00 93.56 348 ASN A N 1
ATOM 2633 C CA . ASN A 1 348 ? -27.468 10.945 36.271 1.00 93.56 348 ASN A CA 1
ATOM 2634 C C . ASN A 1 348 ? -27.750 10.194 34.960 1.00 93.56 348 ASN A C 1
ATOM 2636 O O . ASN A 1 348 ? -27.836 10.778 33.882 1.00 93.56 348 ASN A O 1
ATOM 2640 N N . LEU A 1 349 ? -28.061 8.902 35.075 1.00 93.81 349 LEU A N 1
ATOM 2641 C CA . LEU A 1 349 ? -28.482 8.081 33.933 1.00 93.81 349 LEU A CA 1
ATOM 2642 C C . LEU A 1 349 ? -29.774 8.569 33.248 1.00 93.81 349 LEU A C 1
ATOM 2644 O O . LEU A 1 349 ? -30.041 8.176 32.118 1.00 93.81 349 LEU A O 1
ATOM 2648 N N . VAL A 1 350 ? -30.588 9.408 33.904 1.00 94.69 350 VAL A N 1
ATOM 2649 C CA . VAL A 1 350 ? -31.842 9.934 33.336 1.00 94.69 350 VAL A CA 1
ATOM 2650 C C . VAL A 1 350 ? -31.594 11.122 32.406 1.00 94.69 350 VAL A C 1
ATOM 2652 O O . VAL A 1 350 ? -32.329 11.287 31.437 1.00 94.69 350 VAL A O 1
ATOM 2655 N N . SER A 1 351 ? -30.589 11.964 32.684 1.00 91.31 351 SER A N 1
ATOM 2656 C CA . SER A 1 351 ? -30.276 13.108 31.811 1.00 91.31 351 SER A CA 1
ATOM 2657 C C . SER A 1 351 ? -29.580 12.667 30.524 1.00 91.31 351 SER A C 1
ATOM 2659 O O . SER A 1 351 ? -29.697 13.352 29.512 1.00 91.31 351 SER A O 1
ATOM 2661 N N . GLY A 1 352 ? -28.857 11.540 30.571 1.00 88.75 352 GLY A N 1
ATOM 2662 C CA . GLY A 1 352 ? -28.094 11.005 29.445 1.00 88.75 352 GLY A CA 1
ATOM 2663 C C . GLY A 1 352 ? -26.870 11.844 29.068 1.00 88.75 352 GLY A C 1
ATOM 2664 O O . GLY A 1 352 ? -26.280 11.606 28.020 1.00 88.75 352 GLY A O 1
ATOM 2665 N N . VAL A 1 353 ? -26.490 12.827 29.892 1.00 94.75 353 VAL A N 1
ATOM 2666 C CA . VAL A 1 353 ? -25.310 13.663 29.646 1.00 94.75 353 VAL A CA 1
ATOM 2667 C C . VAL A 1 353 ? -24.084 12.935 30.178 1.00 94.75 353 VAL A C 1
ATOM 2669 O O . VAL A 1 353 ? -23.929 12.793 31.390 1.00 94.75 353 VAL A O 1
ATOM 2672 N N . TRP A 1 354 ? -23.237 12.482 29.261 1.00 97.44 354 TRP A N 1
ATOM 2673 C CA . TRP A 1 354 ? -21.958 11.840 29.541 1.00 97.44 354 TRP A CA 1
ATOM 2674 C C . TRP A 1 354 ? -20.817 12.790 29.183 1.00 97.44 354 TRP A C 1
ATOM 2676 O O . TRP A 1 354 ? -20.911 13.535 28.207 1.00 97.44 354 TRP A O 1
ATOM 2686 N N . THR A 1 355 ? -19.753 12.785 29.981 1.00 96.44 355 THR A N 1
ATOM 2687 C CA . THR A 1 355 ? -18.567 13.612 29.740 1.00 96.44 355 THR A CA 1
ATOM 2688 C C . THR A 1 355 ? -17.303 12.780 29.850 1.00 96.44 355 THR A C 1
ATOM 2690 O O . THR A 1 355 ? -17.170 11.988 30.782 1.00 96.44 355 THR A O 1
ATOM 2693 N N . ASN A 1 356 ? -16.347 13.017 28.956 1.00 96.31 356 ASN A N 1
ATOM 2694 C CA . ASN A 1 356 ? -14.987 12.483 29.042 1.00 96.31 356 ASN A CA 1
ATOM 2695 C C . ASN A 1 356 ? -14.141 13.290 30.056 1.00 96.31 356 ASN A C 1
ATOM 2697 O O . ASN A 1 356 ? -13.137 13.906 29.712 1.00 96.31 356 ASN A O 1
ATOM 2701 N N . ASP A 1 357 ? -14.631 13.377 31.294 1.00 95.44 357 ASP A N 1
ATOM 2702 C CA . ASP A 1 357 ? -14.011 14.084 32.422 1.00 95.44 357 ASP A CA 1
ATOM 2703 C C . ASP A 1 357 ? -14.378 13.368 33.739 1.00 95.44 357 ASP A C 1
ATOM 2705 O O . ASP A 1 357 ? -15.140 12.395 33.745 1.00 95.44 357 ASP A O 1
ATOM 2709 N N . GLY A 1 358 ? -13.838 13.830 34.866 1.00 93.88 358 GLY A N 1
ATOM 2710 C CA . GLY A 1 358 ? -14.105 13.275 36.194 1.00 93.88 358 GLY A CA 1
ATOM 2711 C C . GLY A 1 358 ? -13.223 12.078 36.549 1.00 93.88 358 GLY A C 1
ATOM 2712 O O . GLY A 1 358 ? -13.527 11.352 37.493 1.00 93.88 358 GLY A O 1
ATOM 2713 N N . TYR A 1 359 ? -12.129 11.868 35.817 1.00 96.31 359 TYR A N 1
ATOM 2714 C CA . TYR A 1 359 ? -11.138 10.835 36.101 1.00 96.31 359 TYR A CA 1
ATOM 2715 C C . TYR A 1 359 ? -9.729 11.290 35.704 1.00 96.31 359 TYR A C 1
ATOM 2717 O O . TYR A 1 359 ? -9.551 12.253 34.963 1.00 96.31 359 TYR A O 1
ATOM 2725 N N . SER A 1 360 ? -8.708 10.587 36.191 1.00 96.12 360 SER A N 1
ATOM 2726 C CA . SER A 1 360 ? -7.324 10.751 35.727 1.00 96.12 360 SER A CA 1
ATOM 2727 C C . SER A 1 360 ? -6.706 9.401 35.385 1.00 96.12 360 SER A C 1
ATOM 2729 O O . SER A 1 360 ? -6.946 8.423 36.085 1.00 96.12 360 SER A O 1
ATOM 2731 N N . VAL A 1 361 ? -5.916 9.338 34.314 1.00 96.38 361 VAL A N 1
ATOM 2732 C CA . VAL A 1 361 ? -5.155 8.132 33.951 1.00 96.38 361 VAL A CA 1
ATOM 2733 C C . VAL A 1 361 ? -3.893 8.084 34.809 1.00 96.38 361 VAL A C 1
ATOM 2735 O O . VAL A 1 361 ? -3.107 9.032 34.808 1.00 96.38 361 VAL A O 1
ATOM 2738 N N . THR A 1 362 ? -3.704 7.006 35.566 1.00 92.25 362 THR A N 1
ATOM 2739 C CA . THR A 1 362 ? -2.600 6.861 36.529 1.00 92.25 362 THR A CA 1
ATOM 2740 C C . THR A 1 362 ? -1.537 5.864 36.099 1.00 92.25 362 THR A C 1
ATOM 2742 O O . THR A 1 362 ? -0.426 5.898 36.633 1.00 92.25 362 THR A O 1
ATOM 2745 N N . GLY A 1 363 ? -1.824 5.034 35.098 1.00 88.38 363 GLY A N 1
ATOM 2746 C CA . GLY A 1 363 ? -0.831 4.154 34.506 1.00 88.38 363 GLY A CA 1
ATOM 2747 C C . GLY A 1 363 ? -1.339 3.407 33.283 1.00 88.38 363 GLY A C 1
ATOM 2748 O O . GLY A 1 363 ? -2.540 3.251 33.079 1.00 88.38 363 GLY A O 1
ATOM 2749 N N . THR A 1 364 ? -0.379 2.920 32.504 1.00 85.38 364 THR A N 1
ATOM 2750 C CA . THR A 1 364 ? -0.590 1.884 31.497 1.00 85.38 364 THR A CA 1
ATOM 2751 C C . THR A 1 364 ? 0.373 0.751 31.825 1.00 85.38 364 THR A C 1
ATOM 2753 O O . THR A 1 364 ? 1.590 0.952 31.856 1.00 85.38 364 THR A O 1
ATOM 2756 N N . ASN A 1 365 ? -0.159 -0.427 32.125 1.00 86.19 365 ASN A N 1
ATOM 2757 C CA . ASN A 1 365 ? 0.628 -1.630 32.324 1.00 86.19 365 ASN A CA 1
ATOM 2758 C C . ASN A 1 365 ? 0.846 -2.300 30.967 1.00 86.19 365 ASN A C 1
ATOM 2760 O O . ASN A 1 365 ? -0.011 -3.045 30.490 1.00 86.19 365 ASN A O 1
ATOM 2764 N N . VAL A 1 366 ? 1.989 -1.994 30.350 1.00 84.06 366 VAL A N 1
ATOM 2765 C CA . VAL A 1 366 ? 2.381 -2.589 29.072 1.00 84.06 366 VAL A CA 1
ATOM 2766 C C . VAL A 1 366 ? 2.789 -4.036 29.310 1.00 84.06 366 VAL A C 1
ATOM 2768 O O . VAL A 1 366 ? 3.852 -4.299 29.879 1.00 84.06 366 VAL A O 1
ATOM 2771 N N . THR A 1 367 ? 1.945 -4.982 28.903 1.00 78.12 367 THR A N 1
ATOM 2772 C CA . THR A 1 367 ? 2.184 -6.405 29.197 1.00 78.12 367 THR A CA 1
ATOM 2773 C C . THR A 1 367 ? 3.046 -7.083 28.134 1.00 78.12 367 THR A C 1
ATOM 2775 O O . THR A 1 367 ? 3.615 -8.145 28.388 1.00 78.12 367 THR A O 1
ATOM 2778 N N . GLY A 1 368 ? 3.152 -6.474 26.947 1.00 71.50 368 GLY A N 1
ATOM 2779 C CA . GLY A 1 368 ? 3.812 -7.064 25.779 1.00 71.50 368 GLY A CA 1
ATOM 2780 C C . GLY A 1 368 ? 3.000 -8.174 25.100 1.00 71.50 368 GLY A C 1
ATOM 2781 O O . GLY A 1 368 ? 3.519 -8.834 24.202 1.00 71.50 368 GLY A O 1
ATOM 2782 N N . ASN A 1 369 ? 1.748 -8.386 25.521 1.00 86.38 369 ASN A N 1
ATOM 2783 C CA . ASN A 1 369 ? 0.797 -9.294 24.878 1.00 86.38 369 ASN A CA 1
ATOM 2784 C C . ASN A 1 369 ? -0.166 -8.514 23.963 1.00 86.38 369 ASN A C 1
ATOM 2786 O O . ASN A 1 369 ? 0.068 -7.348 23.656 1.00 86.38 369 ASN A O 1
ATOM 2790 N N . ALA A 1 370 ? -1.264 -9.152 23.541 1.00 89.00 370 ALA A N 1
ATOM 2791 C CA . ALA A 1 370 ? -2.311 -8.550 22.706 1.00 89.00 370 ALA A CA 1
ATOM 2792 C C . ALA A 1 370 ? -3.091 -7.405 23.384 1.00 89.00 370 ALA A C 1
ATOM 2794 O O . ALA A 1 370 ? -3.807 -6.678 22.699 1.00 89.00 370 ALA A O 1
ATOM 2795 N N . PHE A 1 371 ? -2.961 -7.252 24.707 1.00 93.81 371 PHE A N 1
ATOM 2796 C CA . PHE A 1 371 ? -3.620 -6.211 25.491 1.00 93.81 371 PHE A CA 1
ATOM 2797 C C . PHE A 1 371 ? -2.658 -5.599 26.506 1.00 93.81 371 PHE A C 1
ATOM 2799 O O . PHE A 1 371 ? -1.925 -6.312 27.197 1.00 93.81 371 PHE A O 1
ATOM 2806 N N . ASP A 1 372 ? -2.712 -4.282 26.617 1.00 94.31 372 ASP A N 1
ATOM 2807 C CA . ASP A 1 372 ? -2.197 -3.525 27.748 1.00 94.31 372 ASP A CA 1
ATOM 2808 C C . ASP A 1 372 ? -3.362 -3.185 28.681 1.00 94.31 372 ASP A C 1
ATOM 2810 O O . ASP A 1 372 ? -4.523 -3.325 28.303 1.00 94.31 372 ASP A O 1
ATOM 2814 N N . PHE A 1 373 ? -3.075 -2.752 29.906 1.00 95.00 373 PHE A N 1
ATOM 2815 C CA . PHE A 1 373 ? -4.120 -2.339 30.847 1.00 95.00 373 PHE A CA 1
ATOM 2816 C C . PHE A 1 373 ? -3.963 -0.874 31.211 1.00 95.00 373 PHE A C 1
ATOM 2818 O O . PHE A 1 373 ? -2.873 -0.445 31.588 1.00 95.00 373 PHE A O 1
ATOM 2825 N N . VAL A 1 374 ? -5.046 -0.111 31.114 1.00 96.69 374 VAL A N 1
ATOM 2826 C CA . VAL A 1 374 ? -5.082 1.299 31.506 1.00 96.69 374 VAL A CA 1
ATOM 2827 C C . VAL A 1 374 ? -5.763 1.411 32.858 1.00 96.69 374 VAL A C 1
ATOM 2829 O O . VAL A 1 374 ? -6.848 0.869 33.053 1.00 96.69 374 VAL A O 1
ATOM 2832 N N . THR A 1 375 ? -5.119 2.112 33.787 1.00 97.31 375 THR A N 1
ATOM 2833 C CA . THR A 1 375 ? -5.638 2.359 35.132 1.00 97.31 375 THR A CA 1
ATOM 2834 C C . THR A 1 375 ? -6.113 3.805 35.250 1.00 97.31 375 THR A C 1
ATOM 2836 O O . THR A 1 375 ? -5.344 4.747 35.033 1.00 97.31 375 THR A O 1
ATOM 2839 N N . ASN A 1 376 ? -7.368 3.986 35.655 1.00 97.75 376 ASN A N 1
ATOM 2840 C CA . ASN A 1 376 ? -7.996 5.285 35.851 1.00 97.75 376 ASN A CA 1
ATOM 2841 C C . ASN A 1 376 ? -8.403 5.457 37.313 1.00 97.75 376 ASN A C 1
ATOM 2843 O O . ASN A 1 376 ? -8.973 4.562 37.932 1.00 97.75 376 ASN A O 1
ATOM 2847 N N . ASN A 1 377 ? -8.162 6.650 37.842 1.00 97.19 377 ASN A N 1
ATOM 2848 C CA . ASN A 1 377 ? -8.587 7.078 39.163 1.00 97.19 377 ASN A CA 1
ATOM 2849 C C . ASN A 1 377 ? -9.814 7.983 39.045 1.00 97.19 377 ASN A C 1
ATOM 2851 O O . ASN A 1 377 ? -9.743 9.043 38.420 1.00 97.19 377 ASN A O 1
ATOM 2855 N N . ILE A 1 378 ? -10.908 7.592 39.695 1.00 96.50 378 ILE A N 1
ATOM 2856 C CA . ILE A 1 378 ? -12.177 8.315 39.735 1.00 96.50 378 ILE A CA 1
ATOM 2857 C C . ILE A 1 378 ? -12.445 8.771 41.179 1.00 96.50 378 ILE A C 1
ATOM 2859 O O . ILE A 1 378 ? -12.530 7.926 42.080 1.00 96.50 378 ILE A O 1
ATOM 2863 N N . PRO A 1 379 ? -12.567 10.085 41.441 1.00 93.94 379 PRO A N 1
ATOM 2864 C CA . PRO A 1 379 ? -12.955 10.596 42.752 1.00 93.94 379 PRO A CA 1
ATOM 2865 C C . PRO A 1 379 ? -14.324 10.064 43.196 1.00 93.94 379 PRO A C 1
ATOM 2867 O O . PRO A 1 379 ? -15.248 9.940 42.397 1.00 93.94 379 PRO A O 1
ATOM 2870 N N . VAL A 1 380 ? -14.464 9.770 44.490 1.00 91.81 380 VAL A N 1
ATOM 2871 C CA . VAL A 1 380 ? -15.728 9.297 45.101 1.00 91.81 380 VAL A CA 1
ATOM 2872 C C . VAL A 1 380 ? -16.388 10.366 45.981 1.00 91.81 380 VAL A C 1
ATOM 2874 O O . VAL A 1 380 ? -17.146 10.062 46.899 1.00 91.81 380 VAL A O 1
ATOM 2877 N N . ASP A 1 381 ? -16.059 11.632 45.741 1.00 88.88 381 ASP A N 1
ATOM 2878 C CA . ASP A 1 381 ? -16.602 12.796 46.447 1.00 88.88 381 ASP A CA 1
ATOM 2879 C C . ASP A 1 381 ? -18.070 13.077 46.088 1.00 88.88 381 ASP A C 1
ATOM 2881 O O . ASP A 1 381 ? -18.830 13.604 46.907 1.00 88.88 381 ASP A O 1
ATOM 2885 N N . ASN A 1 382 ? -18.487 12.671 44.892 1.00 87.00 382 ASN A N 1
ATOM 2886 C CA . ASN A 1 382 ? -19.873 12.727 44.457 1.00 87.00 382 ASN A CA 1
ATOM 2887 C C . ASN A 1 382 ? -20.723 11.625 45.104 1.00 87.00 382 ASN A C 1
ATOM 2889 O O . ASN A 1 382 ? -20.302 10.483 45.269 1.00 87.00 382 ASN A O 1
ATOM 2893 N N . LEU A 1 383 ? -21.988 11.946 45.405 1.00 89.00 383 LEU A N 1
ATOM 2894 C CA . LEU A 1 383 ? -22.938 10.972 45.963 1.00 89.00 383 LEU A CA 1
ATOM 2895 C C . LEU A 1 383 ? -23.190 9.786 45.021 1.00 89.00 383 LEU A C 1
ATOM 2897 O O . LEU A 1 383 ? -23.560 8.707 45.487 1.00 89.00 383 LEU A O 1
ATOM 2901 N N . LYS A 1 384 ? -23.083 10.018 43.708 1.00 91.75 384 LYS A N 1
ATOM 2902 C CA . LYS A 1 384 ? -23.286 9.033 42.645 1.00 91.75 384 LYS A CA 1
ATOM 2903 C C . LYS A 1 384 ? -22.438 9.416 41.437 1.00 91.75 384 LYS A C 1
ATOM 2905 O O . LYS A 1 384 ? -22.479 10.567 41.012 1.00 91.75 384 LYS A O 1
ATOM 2910 N N . THR A 1 385 ? -21.762 8.430 40.866 1.00 93.44 385 THR A N 1
ATOM 2911 C CA . THR A 1 385 ? -21.061 8.529 39.586 1.00 93.44 385 THR A CA 1
ATOM 2912 C C . THR A 1 385 ? -21.276 7.217 38.844 1.00 93.44 385 THR A C 1
ATOM 2914 O O . THR A 1 385 ? -21.132 6.140 39.423 1.00 93.44 385 THR A O 1
ATOM 2917 N N . PHE A 1 386 ? -21.660 7.311 37.580 1.00 95.56 386 PHE A N 1
ATOM 2918 C CA . PHE A 1 386 ? -21.763 6.202 36.644 1.00 95.56 386 PHE A CA 1
ATOM 2919 C C . PHE A 1 386 ? -20.626 6.325 35.640 1.00 95.56 386 PHE A C 1
ATOM 2921 O O . PHE A 1 386 ? -20.236 7.435 35.281 1.00 95.56 386 PHE A O 1
ATOM 2928 N N . ILE A 1 387 ? -20.090 5.187 35.220 1.00 96.25 387 ILE A N 1
ATOM 2929 C CA . ILE A 1 387 ? -18.889 5.095 34.392 1.00 96.25 387 ILE A CA 1
ATOM 2930 C C . ILE A 1 387 ? -19.209 4.140 33.248 1.00 96.25 387 ILE A C 1
ATOM 2932 O O . ILE A 1 387 ? -19.836 3.103 33.479 1.00 96.25 387 ILE A O 1
ATOM 2936 N N . LYS A 1 388 ? -18.771 4.473 32.037 1.00 95.12 388 LYS A N 1
ATOM 2937 C CA . LYS A 1 388 ? -18.693 3.525 30.925 1.00 95.12 388 LYS A CA 1
ATOM 2938 C C . LYS A 1 388 ? -17.342 3.659 30.235 1.00 95.12 388 LYS A C 1
ATOM 2940 O O . LYS A 1 388 ? -16.802 4.762 30.144 1.00 95.12 388 LYS A O 1
ATOM 2945 N N . LEU A 1 389 ? -16.825 2.535 29.759 1.00 96.44 389 LEU A N 1
ATOM 2946 C CA . LEU A 1 389 ? -15.718 2.506 28.816 1.00 96.44 389 LEU A CA 1
ATOM 2947 C C . LEU A 1 389 ? -16.273 2.780 27.420 1.00 96.44 389 LEU A C 1
ATOM 2949 O O . LEU A 1 389 ? -17.293 2.206 27.039 1.00 96.44 389 LEU A O 1
ATOM 2953 N N . VAL A 1 390 ? -15.611 3.661 26.683 1.00 96.44 390 VAL A N 1
ATOM 2954 C CA . VAL A 1 390 ? -15.881 3.911 25.273 1.00 96.44 390 VAL A CA 1
ATOM 2955 C C . VAL A 1 390 ? -14.693 3.416 24.466 1.00 96.44 390 VAL A C 1
ATOM 2957 O O . VAL A 1 390 ? -13.543 3.723 24.786 1.00 96.44 390 VAL A O 1
ATOM 2960 N N . VAL A 1 391 ? -15.009 2.640 23.435 1.00 95.75 391 VAL A N 1
ATOM 2961 C CA . VAL A 1 391 ? -14.093 2.216 22.384 1.00 95.75 391 VAL A CA 1
ATOM 2962 C C . VAL A 1 391 ? -14.594 2.843 21.093 1.00 95.75 391 VAL A C 1
ATOM 2964 O O . VAL A 1 391 ? -15.769 2.701 20.758 1.00 95.75 391 VAL A O 1
ATOM 2967 N N . GLU A 1 392 ? -13.715 3.523 20.372 1.00 92.88 392 GLU A N 1
ATOM 2968 C CA . GLU A 1 392 ? -14.035 4.089 19.065 1.00 92.88 392 GLU A CA 1
ATOM 2969 C C . GLU A 1 392 ? -12.905 3.864 18.064 1.00 92.88 392 GLU A C 1
ATOM 2971 O O . GLU A 1 392 ? -11.746 3.659 18.438 1.00 92.88 392 GLU A O 1
ATOM 2976 N N . LYS A 1 393 ? -13.266 3.904 16.783 1.00 88.00 393 LYS A N 1
ATOM 2977 C CA . LYS A 1 393 ? -12.335 3.854 15.662 1.00 88.00 393 LYS A CA 1
ATOM 2978 C C . LYS A 1 393 ? -12.064 5.281 15.171 1.00 88.00 393 LYS A C 1
ATOM 2980 O O . LYS A 1 393 ? -13.017 6.024 14.941 1.00 88.00 393 LYS A O 1
ATOM 2985 N N . ASN A 1 394 ? -10.787 5.639 15.044 1.00 78.94 394 ASN A N 1
ATOM 2986 C CA . ASN A 1 394 ? -10.298 6.965 14.642 1.00 78.94 394 ASN A CA 1
ATOM 2987 C C . ASN A 1 394 ? -10.339 7.203 13.132 1.00 78.94 394 ASN A C 1
ATOM 2989 O O . ASN A 1 394 ? -10.100 6.234 12.371 1.00 78.94 394 ASN A O 1
#

Radius of gyration: 31.78 Å; chains: 1; bounding box: 113×46×89 Å

Sequence (394 aa):
MRSRVKWMGMLMVVIAVVSGVQAATVDMVGNGTDTNGFHYWSDTNNWNAVITSADSPRVRYDTEDRDKLYLDASPTVNSFTVLADIQARIKGTGTLTMSAYLNLAYANAGVDLMDSVTLVINNRIRLTTGTTALNLYNDSVLDTKGISFDVAGSKLLVTLNDNSSYIQTNIQLTANMHADSQFVLNDSSSVVMETMNAAELYDNWFTNGATFYLNDTASITMQTSGNNIDDIATYNAAGHLVINGSTNAVLNVDYTYDTETGVLQAGSASGFVTWAAGWGVDIGSETNDYDGDLLDNLAEYALGGNPTNALHQGEAFTVSIDGGTLIYEYPQRTGDPALSYYLETTDNLVSGVWTNDGYSVTGTNVTGNAFDFVTNNIPVDNLKTFIKLVVEKN

Secondary structure (DSSP, 8-state):
------------------TT--BS-EEE-TT----SS------GGGTT-----TTS------SS-TTEEE-SS--EEEEEEE-TT-EEEEESS-EEEEEEEEEE-STT-EEEEETT-EEEESSEEEE-SSEEEEEE-TT-EEEES-EEE-STT-EEEEEE-TT-EEEE-S--TTSPPPTT-EEEE-TT-EEEETT--HHHHIIIIITTT-EEEEETT-EEEE---S--HHHHHHHHHTTSEEEE-SSS--S-PPEEEETTTTEEEE----HHHHHHHTTSS---STT--SSSSS--HHHHHHHT--TT-TT---SPPEEEEETTEEEEEEEEESS-TTEEEEEEEES-TTT---BS-S-EEEEEE--SSSEEEEEEEEE--SS--EEEEEEEE-